Protein AF-A0A9W7YKA4-F1 (afdb_monomer)

Foldseek 3Di:
DDPVVVVCPDPVNVVVVPDPVSSVCVRPVVVVVVVVVCVVCVLVVLLVVLVVVPDPDPLVSLLVLLVVVLVVCCVPVPVCLLCVPPPVVCVVCCVPDVLVVLVVSLVSNLVSLVVLLVVLLCCLPVVLVCLQPVVVLVCQLPPVCVPPNPDPVSNVVSNDFDADSLSNVLSVLLVLLLSLLLCCVNPVVSVVSSVSSVVSVVVSVVVCVVPGHDNPPDDSPCPSVVSSVVSNLVSNLVSLVSQLSNLVVVCVPPPVSVVSNVVSVVVVVVSVVVVVVCCVPCVVVVPDPDVVVVVVCVVCVPCVVVCVPPPPPPDPPLVVDDPVCNVVCVVDVPPDDVVVVVVVCVVVVPDDDDDDDDDDDDDDDDDDDDDDDDDD

Mean predicted aligned error: 15.07 Å

Structure (mmCIF, N/CA/C/O backbone):
data_AF-A0A9W7YKA4-F1
#
_entry.id   AF-A0A9W7YKA4-F1
#
loop_
_atom_site.group_PDB
_atom_site.id
_atom_site.type_symbol
_atom_site.label_atom_id
_atom_site.label_alt_id
_atom_site.label_comp_id
_atom_site.label_asym_id
_atom_site.label_entity_id
_atom_site.label_seq_id
_atom_site.pdbx_PDB_ins_code
_atom_site.Cartn_x
_atom_site.Cartn_y
_atom_site.Cartn_z
_atom_site.occupancy
_atom_site.B_iso_or_equiv
_atom_site.auth_seq_id
_atom_site.auth_comp_id
_atom_site.auth_asym_id
_atom_site.auth_atom_id
_atom_site.pdbx_PDB_model_num
ATOM 1 N N . LEU A 1 1 ? -5.693 18.953 9.673 1.00 39.44 1 LEU A N 1
ATOM 2 C CA . LEU A 1 1 ? -4.682 19.547 8.766 1.00 39.44 1 LEU A CA 1
ATOM 3 C C . LEU A 1 1 ? -4.751 21.070 8.889 1.00 39.44 1 LEU A C 1
ATOM 5 O O . LEU A 1 1 ? -5.795 21.629 8.607 1.00 39.44 1 LEU A O 1
ATOM 9 N N . VAL A 1 2 ? -3.695 21.668 9.461 1.00 43.44 2 VAL A N 1
ATOM 10 C CA . VAL A 1 2 ? -3.394 23.101 9.712 1.00 43.44 2 VAL A CA 1
ATOM 11 C C . VAL A 1 2 ? -4.590 24.070 9.789 1.00 43.44 2 VAL A C 1
ATOM 13 O O . VAL A 1 2 ? -5.088 24.554 8.778 1.00 43.44 2 VAL A O 1
ATOM 16 N N . GLN A 1 3 ? -4.999 24.448 11.006 1.00 46.41 3 GLN A N 1
ATOM 17 C CA . GLN A 1 3 ? -5.892 25.593 11.213 1.00 46.41 3 GLN A CA 1
ATOM 18 C C . GLN A 1 3 ? -5.130 26.899 10.928 1.00 46.41 3 GLN A C 1
ATOM 20 O O . GLN A 1 3 ? -4.614 27.539 11.841 1.00 46.41 3 GLN A O 1
ATOM 25 N N . VAL A 1 4 ? -5.064 27.323 9.662 1.00 51.69 4 VAL A N 1
ATOM 26 C CA . VAL A 1 4 ? -4.436 28.601 9.255 1.00 51.69 4 VAL A CA 1
ATOM 27 C C . VAL A 1 4 ? -5.108 29.805 9.935 1.00 51.69 4 VAL A C 1
ATOM 29 O O . VAL A 1 4 ? -4.460 30.817 10.188 1.00 51.69 4 VAL A O 1
ATOM 32 N N . LYS A 1 5 ? -6.369 29.657 10.371 1.00 49.72 5 LYS A N 1
ATOM 33 C CA . LYS A 1 5 ? -7.049 30.618 11.257 1.00 49.72 5 LYS A CA 1
ATOM 34 C C . LYS A 1 5 ? -6.273 30.906 12.552 1.00 49.72 5 LYS A C 1
ATOM 36 O O . LYS A 1 5 ? -6.314 32.033 13.024 1.00 49.72 5 LYS A O 1
ATOM 41 N N . SER A 1 6 ? -5.533 29.932 13.088 1.00 53.22 6 SER A N 1
ATOM 42 C CA . SER A 1 6 ? -4.688 30.119 14.274 1.00 53.22 6 SER A CA 1
ATOM 43 C C . SER A 1 6 ? -3.374 30.848 13.961 1.00 53.22 6 SER A C 1
ATOM 45 O O . SER A 1 6 ? -2.819 31.496 14.843 1.00 53.22 6 SER A O 1
ATOM 47 N N . LEU A 1 7 ? -2.882 30.773 12.717 1.00 53.75 7 LEU A N 1
ATOM 48 C CA . LEU A 1 7 ? -1.665 31.464 12.265 1.00 53.75 7 LEU A CA 1
ATOM 49 C C . LEU A 1 7 ? -1.918 32.948 11.945 1.00 53.75 7 LEU A C 1
ATOM 51 O O . LEU A 1 7 ? -1.012 33.765 12.074 1.00 53.75 7 LEU A O 1
ATOM 55 N N . ALA A 1 8 ? -3.163 33.316 11.622 1.00 54.56 8 ALA A N 1
ATOM 56 C CA . ALA A 1 8 ? -3.595 34.702 11.403 1.00 54.56 8 ALA A CA 1
ATOM 57 C C . ALA A 1 8 ? -3.616 35.577 12.681 1.00 54.56 8 ALA A C 1
ATOM 59 O O . ALA A 1 8 ? -3.952 36.763 12.615 1.00 54.56 8 ALA A O 1
ATOM 60 N N . ASN A 1 9 ? -3.278 35.000 13.840 1.00 55.72 9 ASN A N 1
ATOM 61 C CA . ASN A 1 9 ? -3.130 35.713 15.111 1.00 55.72 9 ASN A CA 1
ATOM 62 C C . ASN A 1 9 ? -1.690 36.179 15.387 1.00 55.72 9 ASN A C 1
ATOM 64 O O . ASN A 1 9 ? -1.494 36.980 16.296 1.00 55.72 9 ASN A O 1
ATOM 68 N N . PHE A 1 10 ? -0.699 35.732 14.608 1.00 64.94 10 PHE A N 1
ATOM 69 C CA . PHE A 1 10 ? 0.678 36.219 14.716 1.00 64.94 10 PHE A CA 1
ATOM 70 C C . PHE A 1 10 ? 0.885 37.492 13.886 1.00 64.94 10 PHE A C 1
ATOM 72 O O . PHE A 1 10 ? 0.408 37.595 12.753 1.00 64.94 10 PHE A O 1
ATOM 79 N N . GLU A 1 11 ? 1.636 38.457 14.427 1.00 56.66 11 GLU A N 1
ATOM 80 C CA . GLU A 1 11 ? 1.838 39.775 13.802 1.00 56.66 11 GLU A CA 1
ATOM 81 C C . GLU A 1 11 ? 2.456 39.714 12.396 1.00 56.66 11 GLU A C 1
ATOM 83 O O . GLU A 1 11 ? 2.117 40.542 11.551 1.00 56.66 11 GLU A O 1
ATOM 88 N N . ALA A 1 12 ? 3.262 38.687 12.105 1.00 63.34 12 ALA A N 1
ATOM 89 C CA . ALA A 1 12 ? 3.876 38.457 10.794 1.00 63.34 12 ALA A CA 1
ATOM 90 C C . ALA A 1 12 ? 2.863 38.177 9.659 1.00 63.34 12 ALA A C 1
ATOM 92 O O . ALA A 1 12 ? 3.179 38.374 8.487 1.00 63.34 12 ALA A O 1
ATOM 93 N N . PHE A 1 13 ? 1.633 37.753 9.978 1.00 61.91 13 PHE A N 1
ATOM 94 C CA . PHE A 1 13 ? 0.602 37.394 8.993 1.00 61.91 13 PHE A CA 1
ATOM 95 C C . PHE A 1 13 ? -0.577 38.384 8.952 1.00 61.91 13 PHE A C 1
ATOM 97 O O . PHE A 1 13 ? -1.629 38.069 8.395 1.00 61.91 13 PHE A O 1
ATOM 104 N N . LYS A 1 14 ? -0.413 39.613 9.476 1.00 62.59 14 LYS A N 1
ATOM 105 C CA . LYS A 1 14 ? -1.436 40.684 9.409 1.00 62.59 14 LYS A CA 1
ATOM 106 C C . LYS A 1 14 ? -1.908 40.985 7.975 1.00 62.59 14 LYS A C 1
ATOM 108 O O . LYS A 1 14 ? -3.079 41.302 7.786 1.00 62.59 14 LYS A O 1
ATOM 113 N N . TRP A 1 15 ? -1.046 40.820 6.967 1.00 67.56 15 TRP A N 1
ATOM 114 C CA . TRP A 1 15 ? -1.384 41.022 5.549 1.00 67.56 15 TRP A CA 1
ATOM 115 C C . TRP A 1 15 ? -2.435 40.030 5.009 1.00 67.56 15 TRP A C 1
ATOM 117 O O . TRP A 1 15 ? -3.112 40.329 4.029 1.00 67.56 15 TRP A O 1
ATOM 127 N N . LEU A 1 16 ? -2.638 38.884 5.676 1.00 61.44 16 LEU A N 1
ATOM 128 C CA . LEU A 1 16 ? -3.658 37.895 5.307 1.00 61.44 16 LEU A CA 1
ATOM 129 C C . LEU A 1 16 ? -5.083 38.294 5.743 1.00 61.44 16 LEU A C 1
ATOM 131 O O . LEU A 1 16 ? -6.048 37.725 5.239 1.00 61.44 16 LEU A O 1
ATOM 135 N N . ARG A 1 17 ? -5.248 39.259 6.665 1.00 59.03 17 ARG A N 1
ATOM 136 C CA . ARG A 1 17 ? -6.560 39.631 7.246 1.00 59.03 17 ARG A CA 1
ATOM 137 C C . ARG A 1 17 ? -7.499 40.381 6.291 1.00 59.03 17 ARG A C 1
ATOM 139 O O . ARG A 1 17 ? -8.670 40.526 6.623 1.00 59.03 17 ARG A O 1
ATOM 146 N N . GLY A 1 18 ? -7.016 40.854 5.139 1.00 64.94 18 GLY A N 1
ATOM 147 C CA . GLY A 1 18 ? -7.775 41.751 4.256 1.00 64.94 18 GLY A CA 1
ATOM 148 C C . GLY A 1 18 ? -8.568 41.086 3.126 1.00 64.94 18 GLY A C 1
ATOM 149 O O . GLY A 1 18 ? -9.467 41.717 2.582 1.00 64.94 18 GLY A O 1
ATOM 150 N N . ASN A 1 19 ? -8.270 39.835 2.753 1.00 68.38 19 ASN A N 1
ATOM 151 C CA . ASN A 1 19 ? -8.914 39.192 1.603 1.00 68.38 19 ASN A CA 1
ATOM 152 C C . ASN A 1 19 ? -9.353 37.757 1.937 1.00 68.38 19 ASN A C 1
ATOM 154 O O . ASN A 1 19 ? -8.536 36.835 2.015 1.00 68.38 19 ASN A O 1
ATOM 158 N N . SER A 1 20 ? -10.664 37.576 2.131 1.00 68.25 20 SER A N 1
ATOM 159 C CA . SER A 1 20 ? -11.293 36.298 2.497 1.00 68.25 20 SER A CA 1
ATOM 160 C C . SER A 1 20 ? -11.043 35.193 1.466 1.00 68.25 20 SER A C 1
ATOM 162 O O . SER A 1 20 ? -10.939 34.023 1.839 1.00 68.25 20 SER A O 1
ATOM 164 N N . VAL A 1 21 ? -10.864 35.558 0.192 1.00 73.06 21 VAL A N 1
ATOM 165 C CA . VAL A 1 21 ? -10.562 34.622 -0.900 1.00 73.06 21 VAL A CA 1
ATOM 166 C C . VAL A 1 21 ? -9.127 34.103 -0.790 1.00 73.06 21 VAL A C 1
ATOM 168 O O . VAL A 1 21 ? -8.897 32.897 -0.867 1.00 73.06 21 VAL A O 1
ATOM 171 N N . VAL A 1 22 ? -8.159 34.986 -0.528 1.00 71.62 22 VAL A N 1
ATOM 172 C CA . VAL A 1 22 ? -6.742 34.608 -0.372 1.00 71.62 22 VAL A CA 1
ATOM 173 C C . VAL A 1 22 ? -6.559 33.722 0.861 1.00 71.62 22 VAL A C 1
ATOM 175 O O . VAL A 1 22 ? -5.909 32.682 0.783 1.00 71.62 22 VAL A O 1
ATOM 178 N N . LEU A 1 23 ? -7.202 34.060 1.980 1.00 70.69 23 LEU A N 1
ATOM 179 C CA . LEU A 1 23 ? -7.136 33.254 3.201 1.00 70.69 23 LEU A CA 1
ATOM 180 C C . LEU A 1 23 ? -7.773 31.863 3.005 1.00 70.69 23 LEU A C 1
ATOM 182 O O . LEU A 1 23 ? -7.241 30.872 3.506 1.00 70.69 23 LEU A O 1
ATOM 186 N N . GLY A 1 24 ? -8.851 31.762 2.216 1.00 69.00 24 GLY A N 1
ATOM 187 C CA . GLY A 1 24 ? -9.458 30.486 1.823 1.00 69.00 24 GLY A CA 1
ATOM 188 C C . GLY A 1 24 ? -8.535 29.611 0.966 1.00 69.00 24 GLY A C 1
ATOM 189 O O . GLY A 1 24 ? -8.365 28.425 1.256 1.00 69.00 24 GLY A O 1
ATOM 190 N N . ILE A 1 25 ? -7.869 30.199 -0.035 1.00 72.56 25 ILE A N 1
ATOM 191 C CA . ILE A 1 25 ? -6.917 29.488 -0.906 1.00 72.56 25 ILE A CA 1
ATOM 192 C C . ILE A 1 25 ? -5.712 28.985 -0.097 1.00 72.56 25 ILE A C 1
ATOM 194 O O . ILE A 1 25 ? -5.354 27.809 -0.185 1.00 72.56 25 ILE A O 1
ATOM 198 N N . PHE A 1 26 ? -5.121 29.830 0.751 1.00 71.88 26 PHE A N 1
ATOM 199 C CA . PHE A 1 26 ? -3.988 29.435 1.594 1.00 71.88 26 PHE A CA 1
ATOM 200 C C . PHE A 1 26 ? -4.369 28.429 2.688 1.00 71.88 26 PHE A C 1
ATOM 202 O O . PHE A 1 26 ? -3.553 27.581 3.042 1.00 71.88 26 PHE A O 1
ATOM 209 N N . SER A 1 27 ? -5.600 28.473 3.206 1.00 66.44 27 SER A N 1
ATOM 210 C CA . SER A 1 27 ? -6.055 27.541 4.242 1.00 66.44 27 SER A CA 1
ATOM 211 C C . SER A 1 27 ? -6.479 26.169 3.710 1.00 66.44 27 SER A C 1
ATOM 213 O O . SER A 1 27 ? -6.441 25.212 4.480 1.00 66.44 27 SER A O 1
ATOM 215 N N . GLY A 1 28 ? -6.907 26.057 2.449 1.00 66.12 28 GLY A N 1
ATOM 216 C CA . GLY A 1 28 ? -7.410 24.798 1.880 1.00 66.12 28 GLY A CA 1
ATOM 217 C C . GLY A 1 28 ? -6.525 24.196 0.789 1.00 66.12 28 GLY A C 1
ATOM 218 O O . GLY A 1 28 ? -6.224 23.000 0.808 1.00 66.12 28 GLY A O 1
ATOM 219 N N . VAL A 1 29 ? -6.080 25.021 -0.161 1.00 75.25 29 VAL A N 1
ATOM 220 C CA . VAL A 1 29 ? -5.402 24.552 -1.380 1.00 75.25 29 VAL A CA 1
ATOM 221 C C . VAL A 1 29 ? -3.921 24.305 -1.123 1.00 75.25 29 VAL A C 1
ATOM 223 O O . VAL A 1 29 ? -3.405 23.251 -1.485 1.00 75.25 29 VAL A O 1
ATOM 226 N N . VAL A 1 30 ? -3.240 25.239 -0.454 1.00 75.81 30 VAL A N 1
ATOM 227 C CA . VAL A 1 30 ? -1.784 25.158 -0.242 1.00 75.81 30 VAL A CA 1
ATOM 228 C C . VAL A 1 30 ? -1.366 23.908 0.547 1.00 75.81 30 VAL A C 1
ATOM 230 O O . VAL A 1 30 ? -0.477 23.204 0.069 1.00 75.81 30 VAL A O 1
ATOM 233 N N . PRO A 1 31 ? -1.997 23.538 1.682 1.00 74.75 31 PRO A N 1
ATOM 234 C CA . PRO A 1 31 ? -1.611 22.330 2.415 1.00 74.75 31 PRO A CA 1
ATOM 235 C C . PRO A 1 31 ? -1.816 21.057 1.590 1.00 74.75 31 PRO A C 1
ATOM 237 O O . PRO A 1 31 ? -0.987 20.150 1.630 1.00 74.75 31 PRO A O 1
ATOM 240 N N . SER A 1 32 ? -2.897 21.013 0.808 1.00 73.19 32 SER A N 1
ATOM 241 C CA . SER A 1 32 ? -3.226 19.884 -0.063 1.00 73.19 32 SER A CA 1
ATOM 242 C C . SER A 1 32 ? -2.220 19.750 -1.210 1.00 73.19 32 SER A C 1
ATOM 244 O O . SER A 1 32 ? -1.761 18.647 -1.501 1.00 73.19 32 SER A O 1
ATOM 246 N N . LEU A 1 33 ? -1.816 20.871 -1.817 1.00 77.62 33 LEU A N 1
ATOM 247 C CA . LEU A 1 33 ? -0.809 20.909 -2.878 1.00 77.62 33 LEU A CA 1
ATOM 248 C C . LEU A 1 33 ? 0.574 20.501 -2.357 1.00 77.62 33 LEU A C 1
ATOM 250 O O . LEU A 1 33 ? 1.250 19.686 -2.981 1.00 77.62 33 LEU A O 1
ATOM 254 N N . VAL A 1 34 ? 0.983 21.031 -1.200 1.00 79.25 34 VAL A N 1
ATOM 255 C CA . VAL A 1 34 ? 2.262 20.686 -0.562 1.00 79.25 34 VAL A CA 1
ATOM 256 C C . VAL A 1 34 ? 2.295 19.204 -0.205 1.00 79.25 34 VAL A C 1
ATOM 258 O O . VAL A 1 34 ? 3.291 18.537 -0.477 1.00 79.25 34 VAL A O 1
ATOM 261 N N . LEU A 1 35 ? 1.202 18.662 0.340 1.00 77.38 35 LEU A N 1
ATOM 262 C CA . LEU A 1 35 ? 1.104 17.238 0.646 1.00 77.38 35 LEU A CA 1
ATOM 263 C C . LEU A 1 35 ? 1.174 16.382 -0.625 1.00 77.38 35 LEU A C 1
A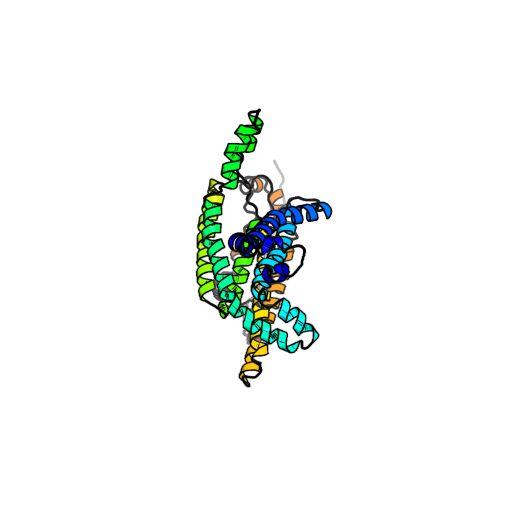TOM 265 O O . LEU A 1 35 ? 1.918 15.405 -0.658 1.00 77.38 35 LEU A O 1
ATOM 269 N N . ALA A 1 36 ? 0.454 16.757 -1.685 1.00 75.31 36 ALA A N 1
ATOM 270 C CA . ALA A 1 36 ? 0.497 16.045 -2.961 1.00 75.31 36 ALA A CA 1
ATOM 271 C C . ALA A 1 36 ? 1.906 16.063 -3.580 1.00 75.31 36 ALA A C 1
ATOM 273 O O . ALA A 1 36 ? 2.396 15.030 -4.042 1.00 75.31 36 ALA A O 1
ATOM 274 N N . LEU A 1 37 ? 2.587 17.211 -3.534 1.00 84.06 37 LEU A N 1
ATOM 275 C CA . LEU A 1 37 ? 3.955 17.356 -4.024 1.00 84.06 37 LEU A CA 1
ATOM 276 C C . LEU A 1 37 ? 4.934 16.517 -3.195 1.00 84.06 37 LEU A C 1
ATOM 278 O O . LEU A 1 37 ? 5.745 15.785 -3.762 1.00 84.06 37 LEU A O 1
ATOM 282 N N . LEU A 1 38 ? 4.805 16.536 -1.867 1.00 83.31 38 LEU A N 1
ATOM 283 C CA . LEU A 1 38 ? 5.613 15.710 -0.972 1.00 83.31 38 LEU A CA 1
ATOM 284 C C . LEU A 1 38 ? 5.429 14.213 -1.266 1.00 83.31 38 LEU A C 1
ATOM 286 O O . LEU A 1 38 ? 6.413 13.481 -1.373 1.00 83.31 38 LEU A O 1
ATOM 290 N N . MET A 1 39 ? 4.187 13.764 -1.474 1.00 80.62 39 MET A N 1
ATOM 291 C CA . MET A 1 39 ? 3.883 12.372 -1.829 1.00 80.62 39 MET A CA 1
ATOM 292 C C . MET A 1 39 ? 4.423 11.986 -3.211 1.00 80.62 39 MET A C 1
ATOM 294 O O . MET A 1 39 ? 4.850 10.848 -3.402 1.00 80.62 39 MET A O 1
ATOM 298 N N . SER A 1 40 ? 4.463 12.919 -4.168 1.00 82.25 40 SER A N 1
ATOM 299 C CA . SER A 1 40 ? 5.064 12.680 -5.486 1.00 82.25 40 SER A CA 1
ATOM 300 C C . SER A 1 40 ? 6.588 12.555 -5.425 1.00 82.25 40 SER A C 1
ATOM 302 O O . SER A 1 40 ? 7.172 11.805 -6.207 1.00 82.25 40 SER A O 1
ATOM 304 N N . VAL A 1 41 ? 7.244 13.294 -4.528 1.00 86.25 41 VAL A N 1
ATOM 305 C CA . VAL A 1 41 ? 8.710 13.296 -4.383 1.00 86.25 41 VAL A CA 1
ATOM 306 C C . VAL A 1 41 ? 9.194 12.127 -3.516 1.00 86.25 41 VAL A C 1
ATOM 308 O O . VAL A 1 41 ? 10.314 11.641 -3.687 1.00 86.25 41 VAL A O 1
ATOM 311 N N . LEU A 1 42 ? 8.341 11.609 -2.633 1.00 86.00 42 LEU A N 1
ATOM 312 C CA . LEU A 1 42 ? 8.672 10.543 -1.691 1.00 86.00 42 LEU A CA 1
ATOM 313 C C . LEU A 1 42 ? 9.359 9.312 -2.322 1.00 86.00 42 LEU A C 1
ATOM 315 O O . LEU A 1 42 ? 10.393 8.897 -1.788 1.00 86.00 42 LEU A O 1
ATOM 319 N N . PRO A 1 43 ? 8.879 8.714 -3.436 1.00 84.31 43 PRO A N 1
ATOM 320 C CA . PRO A 1 43 ? 9.547 7.548 -4.008 1.00 84.31 43 PRO A CA 1
ATOM 321 C C . PRO A 1 43 ? 10.979 7.853 -4.479 1.00 84.31 43 PRO A C 1
ATOM 323 O O . PRO A 1 43 ? 11.844 6.980 -4.475 1.00 84.31 43 PRO A O 1
ATOM 326 N N . TYR A 1 44 ? 11.263 9.098 -4.856 1.00 87.69 44 TYR A N 1
ATOM 327 C CA . TYR A 1 44 ? 12.606 9.516 -5.253 1.00 87.69 44 TYR A CA 1
ATOM 328 C C . TYR A 1 44 ? 13.531 9.637 -4.038 1.00 87.69 44 TYR A C 1
ATOM 330 O O . TYR A 1 44 ? 14.662 9.154 -4.092 1.00 87.69 44 TYR A O 1
ATOM 338 N N . ILE A 1 45 ? 13.035 10.183 -2.921 1.00 89.25 45 ILE A N 1
ATOM 339 C CA . ILE A 1 45 ? 13.789 10.285 -1.660 1.00 89.25 45 ILE A CA 1
ATOM 340 C C . ILE A 1 45 ? 14.118 8.893 -1.111 1.00 89.25 45 ILE A C 1
ATOM 342 O O . ILE A 1 45 ? 15.267 8.610 -0.777 1.00 89.25 45 ILE A O 1
ATOM 346 N N . LEU A 1 46 ? 13.133 7.993 -1.051 1.00 87.69 46 LEU A N 1
ATOM 347 C CA . LEU A 1 46 ? 13.350 6.634 -0.545 1.00 87.69 46 LEU A CA 1
ATOM 348 C C . LEU A 1 46 ? 14.326 5.843 -1.425 1.00 87.69 46 LEU A C 1
ATOM 350 O O . LEU A 1 46 ? 15.138 5.073 -0.909 1.00 87.69 46 LEU A O 1
ATOM 354 N N . ARG A 1 47 ? 14.294 6.061 -2.746 1.00 87.19 47 ARG A N 1
ATOM 355 C CA . ARG A 1 47 ? 15.264 5.460 -3.665 1.00 87.19 47 ARG A CA 1
ATOM 356 C C . ARG A 1 47 ? 16.670 6.035 -3.459 1.00 87.19 47 ARG A C 1
ATOM 358 O O . ARG A 1 47 ? 17.623 5.266 -3.472 1.00 87.19 47 ARG A O 1
ATOM 365 N N . LEU A 1 48 ? 16.806 7.343 -3.224 1.00 89.25 48 LEU A N 1
ATOM 366 C CA . LEU A 1 48 ? 18.091 7.963 -2.880 1.00 89.25 48 LEU A CA 1
ATOM 367 C C . LEU A 1 48 ? 18.671 7.364 -1.591 1.00 89.25 48 LEU A C 1
ATOM 369 O O . LEU A 1 48 ? 19.842 6.998 -1.561 1.00 89.25 48 LEU A O 1
ATOM 373 N N . LEU A 1 49 ? 17.842 7.181 -0.562 1.00 89.81 49 LEU A N 1
ATOM 374 C CA . LEU A 1 49 ? 18.268 6.572 0.698 1.00 89.81 49 LEU A CA 1
ATOM 375 C C . LEU A 1 49 ? 18.762 5.127 0.509 1.00 89.81 49 LEU A C 1
ATOM 377 O O . LEU A 1 49 ? 19.757 4.733 1.108 1.00 89.81 49 LEU A O 1
ATOM 381 N N . LEU A 1 50 ? 18.111 4.349 -0.363 1.00 88.88 50 LEU A N 1
ATOM 382 C CA . LEU A 1 50 ? 18.547 2.988 -0.714 1.00 88.88 50 LEU A CA 1
ATOM 383 C C . LEU A 1 50 ? 19.874 2.949 -1.486 1.00 88.88 50 LEU A C 1
ATOM 385 O O . LEU A 1 50 ? 20.601 1.957 -1.396 1.00 88.88 50 LEU A O 1
ATOM 389 N N . TYR A 1 51 ? 20.191 4.003 -2.245 1.00 88.12 51 TYR A N 1
ATOM 390 C CA . TYR A 1 51 ? 21.508 4.145 -2.866 1.00 88.12 51 TYR A CA 1
ATOM 391 C C . TYR A 1 51 ? 22.587 4.461 -1.828 1.00 88.12 51 TYR A C 1
ATOM 393 O O . TYR A 1 51 ? 23.660 3.870 -1.888 1.00 88.12 51 TYR A O 1
ATOM 401 N N . ILE A 1 52 ? 22.289 5.324 -0.851 1.00 90.94 52 ILE A N 1
ATOM 402 C CA . ILE A 1 52 ? 23.217 5.658 0.244 1.00 90.94 52 ILE A CA 1
ATOM 403 C C . ILE A 1 52 ? 23.503 4.433 1.126 1.00 90.94 52 ILE A C 1
ATOM 405 O O . ILE A 1 52 ? 24.627 4.241 1.571 1.00 90.94 52 ILE A O 1
ATOM 409 N N . GLU A 1 53 ? 22.513 3.564 1.331 1.00 90.94 53 GLU A N 1
ATOM 410 C CA . GLU A 1 53 ? 22.661 2.304 2.077 1.00 90.94 53 GLU A CA 1
ATOM 411 C C . GLU A 1 53 ? 23.592 1.280 1.400 1.00 90.94 53 GLU A C 1
ATOM 413 O O . GLU A 1 53 ? 23.961 0.285 2.019 1.00 90.94 53 GLU A O 1
ATOM 418 N N . GLY A 1 54 ? 23.986 1.499 0.141 1.00 87.81 54 GLY A N 1
ATOM 419 C CA . GLY A 1 54 ? 24.978 0.658 -0.533 1.00 87.81 54 GLY A CA 1
ATOM 420 C C . GLY A 1 54 ? 24.438 -0.684 -1.031 1.00 87.81 54 GLY A C 1
ATOM 421 O O . GLY A 1 54 ? 25.172 -1.667 -1.109 1.00 87.81 54 GLY A O 1
ATOM 422 N N . THR A 1 55 ? 23.150 -0.762 -1.380 1.00 86.25 55 THR A N 1
ATOM 423 C CA . THR A 1 55 ? 22.577 -1.990 -1.957 1.00 86.25 55 THR A CA 1
ATOM 424 C C . THR A 1 55 ? 23.206 -2.295 -3.327 1.00 86.25 55 THR A C 1
ATOM 426 O O . THR A 1 55 ? 23.135 -1.474 -4.239 1.00 86.25 55 THR A O 1
ATOM 429 N N . THR A 1 56 ? 23.788 -3.485 -3.501 1.00 82.06 56 THR A N 1
ATOM 430 C CA . THR A 1 56 ? 24.638 -3.811 -4.666 1.00 82.06 56 THR A CA 1
ATOM 431 C C . THR A 1 56 ? 23.864 -4.072 -5.960 1.00 82.06 56 THR A C 1
ATOM 433 O O . THR A 1 56 ? 24.361 -3.784 -7.047 1.00 82.06 56 THR A O 1
ATOM 436 N N . THR A 1 57 ? 22.638 -4.601 -5.873 1.00 86.12 57 THR A N 1
ATOM 437 C CA . THR A 1 57 ? 21.843 -4.997 -7.049 1.00 86.12 57 THR A CA 1
ATOM 438 C C . THR A 1 57 ? 20.568 -4.171 -7.200 1.00 86.12 57 THR A C 1
ATOM 440 O O . THR A 1 57 ? 19.851 -3.891 -6.235 1.00 86.12 57 THR A O 1
ATOM 443 N N . ARG A 1 58 ? 20.219 -3.824 -8.447 1.00 84.06 58 ARG A N 1
ATOM 444 C CA . ARG A 1 58 ? 19.000 -3.053 -8.758 1.00 84.06 58 ARG A CA 1
ATOM 445 C C . ARG A 1 58 ? 17.715 -3.784 -8.357 1.00 84.06 58 ARG A C 1
ATOM 447 O O . ARG A 1 58 ? 16.780 -3.140 -7.885 1.00 84.06 58 ARG A O 1
ATOM 454 N N . SER A 1 59 ? 17.676 -5.109 -8.496 1.00 86.00 59 SER A N 1
ATOM 455 C CA . SER A 1 59 ? 16.522 -5.926 -8.095 1.00 86.00 59 SER A CA 1
ATOM 456 C C . SER A 1 59 ? 16.298 -5.876 -6.581 1.00 86.00 59 SER A C 1
ATOM 458 O O . SER A 1 59 ? 15.168 -5.692 -6.129 1.00 86.00 59 SER A O 1
ATOM 460 N N . GLN A 1 60 ? 17.367 -5.927 -5.775 1.00 86.81 60 GLN A N 1
ATOM 461 C CA . GLN A 1 60 ? 17.250 -5.765 -4.323 1.00 86.81 60 GLN A CA 1
ATOM 462 C C . GLN A 1 60 ? 16.805 -4.355 -3.931 1.00 86.81 60 GLN A C 1
ATOM 464 O O . GLN A 1 60 ? 15.986 -4.228 -3.022 1.00 86.81 60 GLN A O 1
ATOM 469 N N . ILE A 1 61 ? 17.274 -3.309 -4.626 1.00 88.88 61 ILE A N 1
ATOM 470 C CA . ILE A 1 61 ? 16.798 -1.934 -4.399 1.00 88.88 61 ILE A CA 1
ATOM 471 C C . ILE A 1 61 ? 15.276 -1.876 -4.571 1.00 88.88 61 ILE A C 1
ATOM 473 O O . ILE A 1 61 ? 14.588 -1.359 -3.696 1.00 88.88 61 ILE A O 1
ATOM 477 N N . LYS A 1 62 ? 14.725 -2.465 -5.639 1.00 87.25 62 LYS A N 1
ATOM 478 C CA . LYS A 1 62 ? 13.270 -2.482 -5.885 1.00 87.25 62 LYS A CA 1
ATOM 479 C C . LYS A 1 62 ? 12.496 -3.273 -4.835 1.00 87.25 62 LYS A C 1
ATOM 481 O O . LYS A 1 62 ? 11.484 -2.791 -4.332 1.00 87.25 62 LYS A O 1
ATOM 486 N N . LEU A 1 63 ? 12.998 -4.440 -4.433 1.00 89.44 63 LEU A N 1
ATOM 487 C CA . LEU A 1 63 ? 12.374 -5.250 -3.381 1.00 89.44 63 LEU A CA 1
ATOM 488 C C . LEU A 1 63 ? 12.403 -4.565 -2.004 1.00 89.44 63 LEU A C 1
ATOM 490 O O . LEU A 1 63 ? 11.446 -4.675 -1.239 1.00 89.44 63 LEU A O 1
ATOM 494 N N . ARG A 1 64 ? 13.480 -3.846 -1.666 1.00 90.50 64 ARG A N 1
ATOM 495 C CA . ARG A 1 64 ? 13.554 -3.062 -0.420 1.00 90.50 64 ARG A CA 1
ATOM 496 C C . ARG A 1 64 ? 12.662 -1.824 -0.484 1.00 90.50 64 ARG A C 1
ATOM 498 O O . ARG A 1 64 ? 11.990 -1.504 0.497 1.00 90.50 64 ARG A O 1
ATOM 505 N N . MET A 1 65 ? 12.617 -1.168 -1.642 1.00 90.75 65 MET A N 1
ATOM 506 C CA . MET A 1 65 ? 11.753 -0.020 -1.912 1.00 90.75 65 MET A CA 1
ATOM 507 C C . MET A 1 65 ? 10.279 -0.361 -1.698 1.00 90.75 65 MET A C 1
ATOM 509 O O . MET A 1 65 ? 9.581 0.367 -1.000 1.00 90.75 65 MET A O 1
ATOM 513 N N . LEU A 1 66 ? 9.845 -1.512 -2.211 1.00 91.38 66 LEU A N 1
ATOM 514 C CA . LEU A 1 66 ? 8.506 -2.065 -2.026 1.00 91.38 66 LEU A CA 1
ATOM 515 C C . LEU A 1 66 ? 8.090 -2.109 -0.544 1.00 91.38 66 LEU A C 1
ATOM 517 O O . LEU A 1 66 ? 7.011 -1.651 -0.177 1.00 91.38 66 LEU A O 1
ATOM 521 N N . HIS A 1 67 ? 8.959 -2.631 0.326 1.00 90.50 67 HIS A N 1
ATOM 522 C CA . HIS A 1 67 ? 8.678 -2.743 1.759 1.00 90.50 67 HIS A CA 1
ATOM 523 C C . HIS A 1 67 ? 8.620 -1.376 2.455 1.00 90.50 67 HIS A C 1
ATOM 525 O O . HIS A 1 67 ? 7.721 -1.119 3.254 1.00 90.50 67 HIS A O 1
ATOM 531 N N . ARG A 1 68 ? 9.564 -0.480 2.140 1.00 91.12 68 ARG A N 1
ATOM 532 C CA . ARG A 1 68 ? 9.624 0.867 2.732 1.00 91.12 68 ARG A CA 1
ATOM 533 C C . ARG A 1 68 ? 8.441 1.726 2.322 1.00 91.12 68 ARG A C 1
ATOM 535 O O . ARG A 1 68 ? 7.864 2.405 3.166 1.00 91.12 68 ARG A O 1
ATOM 542 N N . LEU A 1 69 ? 8.073 1.673 1.044 1.00 91.06 69 LEU A N 1
ATOM 543 C CA . LEU A 1 69 ? 6.943 2.427 0.528 1.00 91.06 69 LEU A CA 1
ATOM 544 C C . LEU A 1 69 ? 5.631 1.931 1.141 1.00 91.06 69 LEU A C 1
ATOM 546 O O . LEU A 1 69 ? 4.818 2.757 1.538 1.00 91.06 69 LEU A O 1
ATOM 550 N N . PHE A 1 70 ? 5.461 0.614 1.302 1.00 92.31 70 PHE A N 1
ATOM 551 C CA . PHE A 1 70 ? 4.300 0.051 1.995 1.00 92.31 70 PHE A CA 1
ATOM 552 C C . PHE A 1 70 ? 4.206 0.537 3.442 1.00 92.31 70 PHE A C 1
ATOM 554 O O . PHE A 1 70 ? 3.172 1.062 3.841 1.00 92.31 70 PHE A O 1
ATOM 561 N N . PHE A 1 71 ? 5.292 0.443 4.218 1.00 91.69 71 PHE A N 1
ATOM 562 C CA . PHE A 1 71 ? 5.299 0.928 5.601 1.00 91.69 71 PHE A CA 1
ATOM 563 C C . PHE A 1 71 ? 4.964 2.424 5.685 1.00 91.69 71 PHE A C 1
ATOM 565 O O . PHE A 1 71 ? 4.135 2.841 6.495 1.00 91.69 71 PHE A O 1
ATOM 572 N N . PHE A 1 72 ? 5.557 3.231 4.801 1.00 90.50 72 PHE A N 1
ATOM 573 C CA . PHE A 1 72 ? 5.290 4.662 4.755 1.00 90.50 72 PHE A CA 1
ATOM 574 C C . PHE A 1 72 ? 3.832 4.973 4.400 1.00 90.50 72 PHE A C 1
ATOM 576 O O . PHE A 1 72 ? 3.233 5.844 5.030 1.00 90.50 72 PHE A O 1
ATOM 583 N N . GLN A 1 73 ? 3.264 4.289 3.402 1.00 90.81 73 GLN A N 1
ATOM 584 C CA . GLN A 1 73 ? 1.873 4.472 2.983 1.00 90.81 73 GLN A CA 1
ATOM 585 C C . GLN A 1 73 ? 0.901 4.045 4.087 1.00 90.81 73 GLN A C 1
ATOM 587 O O . GLN A 1 73 ? -0.034 4.782 4.395 1.00 90.81 73 GLN A O 1
ATOM 592 N N . THR A 1 74 ? 1.160 2.921 4.752 1.00 92.00 74 THR A N 1
ATOM 593 C CA . THR A 1 74 ? 0.366 2.465 5.898 1.00 92.00 74 THR A CA 1
ATOM 594 C C . THR A 1 74 ? 0.374 3.494 7.027 1.00 92.00 74 THR A C 1
ATOM 596 O O . THR A 1 74 ? -0.677 3.833 7.563 1.00 92.00 74 THR A O 1
ATOM 599 N N . TRP A 1 75 ? 1.529 4.071 7.356 1.00 88.75 75 TRP A N 1
ATOM 600 C CA . TRP A 1 75 ? 1.590 5.106 8.386 1.00 88.75 75 TRP A CA 1
ATOM 601 C C . TRP A 1 75 ? 0.901 6.411 7.953 1.00 88.75 75 TRP A C 1
ATOM 603 O O . TRP A 1 75 ? 0.002 6.904 8.631 1.00 88.75 75 TRP A O 1
ATOM 613 N N . ASN A 1 76 ? 1.288 6.972 6.807 1.00 86.19 76 ASN A N 1
ATOM 614 C CA . ASN A 1 76 ? 0.896 8.332 6.425 1.00 86.19 76 ASN A CA 1
ATOM 615 C C . ASN A 1 76 ? -0.459 8.439 5.732 1.00 86.19 76 ASN A C 1
ATOM 617 O O . ASN A 1 76 ? -1.112 9.469 5.846 1.00 86.19 76 ASN A O 1
ATOM 621 N N . VAL A 1 77 ? -0.866 7.431 4.966 1.00 87.00 77 VAL A N 1
ATOM 622 C CA . VAL A 1 77 ? -2.146 7.466 4.250 1.00 87.00 77 VAL A CA 1
ATOM 623 C C . VAL A 1 77 ? -3.216 6.785 5.082 1.00 87.00 77 VAL A C 1
ATOM 625 O O . VAL A 1 77 ? -4.310 7.318 5.204 1.00 87.00 77 VAL A O 1
ATOM 628 N N . TYR A 1 78 ? -2.917 5.638 5.688 1.00 88.94 78 TYR A N 1
ATOM 629 C CA . TYR A 1 78 ? -3.925 4.886 6.426 1.00 88.94 78 TYR A CA 1
ATOM 630 C C . TYR A 1 78 ? -4.062 5.352 7.885 1.00 88.94 78 TYR A C 1
ATOM 632 O O . TYR A 1 78 ? -5.093 5.928 8.239 1.00 88.94 78 TYR A O 1
ATOM 640 N N . LEU A 1 79 ? -3.025 5.205 8.721 1.00 87.69 79 LEU A N 1
ATOM 641 C CA . LEU A 1 79 ? -3.119 5.539 10.152 1.00 87.69 79 LEU A CA 1
ATOM 642 C C . LEU A 1 79 ? -3.395 7.029 10.397 1.00 87.69 79 LEU A C 1
ATOM 644 O O . LEU A 1 79 ? -4.263 7.377 11.195 1.00 87.69 79 LEU A O 1
ATOM 648 N N . VAL A 1 80 ? -2.705 7.927 9.690 1.00 84.75 80 VAL A N 1
ATOM 649 C CA . VAL A 1 80 ? -2.950 9.372 9.829 1.00 84.75 80 VAL A CA 1
ATOM 650 C C . VAL A 1 80 ? -4.365 9.755 9.392 1.00 84.75 80 VAL A C 1
ATOM 652 O O . VAL A 1 80 ? -4.943 10.639 10.014 1.00 84.75 80 VAL A O 1
ATOM 655 N N . THR A 1 81 ? -4.964 9.101 8.391 1.00 84.12 81 THR A N 1
ATOM 656 C CA . THR A 1 81 ? -6.358 9.389 8.000 1.00 84.12 81 THR A CA 1
ATOM 657 C C . THR A 1 81 ? -7.328 9.035 9.124 1.00 84.12 81 THR A C 1
ATOM 659 O O . THR A 1 81 ? -8.206 9.843 9.437 1.00 84.12 81 THR A O 1
ATOM 662 N N . ILE A 1 82 ? -7.115 7.891 9.783 1.00 85.50 82 ILE A N 1
ATOM 663 C CA . ILE A 1 82 ? -7.905 7.454 10.942 1.00 85.50 82 ILE A CA 1
ATOM 664 C C . ILE A 1 82 ? -7.764 8.438 12.107 1.00 85.50 82 ILE A C 1
ATOM 666 O O . ILE A 1 82 ? -8.754 8.815 12.726 1.00 85.50 82 ILE A O 1
ATOM 670 N N . PHE A 1 83 ? -6.541 8.890 12.393 1.00 80.75 83 PHE A N 1
ATOM 671 C CA . PHE A 1 83 ? -6.259 9.738 13.553 1.00 80.75 83 PHE A CA 1
ATOM 672 C C . PHE A 1 83 ? -6.270 11.243 13.261 1.00 80.75 83 PHE A C 1
ATOM 674 O O . PHE A 1 83 ? -6.028 12.038 14.168 1.00 80.75 83 PHE A O 1
ATOM 681 N N . SER A 1 84 ? -6.564 11.666 12.032 1.00 75.38 84 SER A N 1
ATOM 682 C CA . SER A 1 84 ? -6.399 13.055 11.569 1.00 75.38 84 SER A CA 1
ATOM 683 C C . SER A 1 84 ? -7.095 14.103 12.451 1.00 75.38 84 SER A C 1
ATOM 685 O O . SER A 1 84 ? -6.548 15.189 12.665 1.00 75.38 84 SER A O 1
ATOM 687 N N . SER A 1 85 ? -8.266 13.773 12.995 1.00 67.06 85 SER A N 1
ATOM 688 C CA . SER A 1 85 ? -9.081 14.579 13.916 1.00 67.06 85 SER A CA 1
ATOM 689 C C . SER A 1 85 ? -8.624 14.508 15.376 1.00 67.06 85 SER A C 1
ATOM 691 O O . SER A 1 85 ? -8.913 15.418 16.154 1.00 67.06 85 SER A O 1
ATOM 693 N N . SER A 1 86 ? -7.885 13.467 15.756 1.00 66.62 86 SER A N 1
ATOM 694 C CA . SER A 1 86 ? -7.593 13.144 17.155 1.00 66.62 86 SER A CA 1
ATOM 695 C C . SER A 1 86 ? -6.123 13.151 17.532 1.00 66.62 86 SER A C 1
ATOM 697 O O . SER A 1 86 ? -5.856 13.080 18.720 1.00 66.62 86 SER A O 1
ATOM 699 N N . ILE A 1 87 ? -5.168 13.316 16.611 1.00 66.19 87 ILE A N 1
ATOM 700 C CA . ILE A 1 87 ? -3.725 13.359 16.941 1.00 66.19 87 ILE A CA 1
ATOM 701 C C . ILE A 1 87 ? -3.421 14.362 18.065 1.00 66.19 87 ILE A C 1
ATOM 703 O O . ILE A 1 87 ? -2.729 14.018 19.018 1.00 66.19 87 ILE A O 1
ATOM 707 N N . PHE A 1 88 ? -3.988 15.572 18.011 1.00 63.94 88 PHE A N 1
ATOM 708 C CA . PHE A 1 88 ? -3.795 16.580 19.062 1.00 63.94 88 PHE A CA 1
ATOM 709 C C . PHE A 1 88 ? -4.468 16.194 20.384 1.00 63.94 88 PHE A C 1
ATOM 711 O O . PHE A 1 88 ? -3.910 16.421 21.453 1.00 63.94 88 PHE A O 1
ATOM 718 N N . GLN A 1 89 ? -5.651 15.578 20.325 1.00 63.34 89 GLN A N 1
ATOM 719 C CA . GLN A 1 89 ? -6.354 15.125 21.524 1.00 63.34 89 GLN A CA 1
ATOM 720 C C . GLN A 1 89 ? -5.672 13.908 22.157 1.00 63.34 89 GLN A C 1
ATOM 722 O O . GLN A 1 89 ? -5.614 13.834 23.377 1.00 63.34 89 GLN A O 1
ATOM 727 N N . ILE A 1 90 ? -5.116 12.998 21.352 1.00 64.56 90 ILE A N 1
ATOM 728 C CA . ILE A 1 90 ? -4.297 11.867 21.793 1.00 64.56 90 ILE A CA 1
ATOM 729 C C . ILE A 1 90 ? -3.016 12.405 22.424 1.00 64.56 90 ILE A C 1
ATOM 731 O O . ILE A 1 90 ? -2.721 12.039 23.548 1.00 64.56 90 ILE A O 1
ATOM 735 N N . ALA A 1 91 ? -2.295 13.324 21.777 1.00 63.81 91 ALA A N 1
ATOM 736 C CA . ALA A 1 91 ? -1.050 13.872 22.319 1.00 63.81 91 ALA A CA 1
ATOM 737 C C . ALA A 1 91 ? -1.243 14.554 23.687 1.00 63.81 91 ALA A C 1
ATOM 739 O O . ALA A 1 91 ? -0.436 14.355 24.589 1.00 63.81 91 ALA A O 1
ATOM 740 N N . VAL A 1 92 ? -2.335 15.307 23.865 1.00 66.88 92 VAL A N 1
ATOM 741 C CA . VAL A 1 92 ? -2.638 15.994 25.134 1.00 66.88 92 VAL A CA 1
ATOM 742 C C . VAL A 1 92 ? -3.211 15.039 26.191 1.00 66.88 92 VAL A C 1
ATOM 744 O O . VAL A 1 92 ? -2.858 15.147 27.362 1.00 66.88 92 VAL A O 1
ATOM 747 N N . LYS A 1 93 ? -4.080 14.092 25.809 1.00 61.81 93 LYS A N 1
ATOM 748 C CA . LYS A 1 93 ? -4.742 13.169 26.754 1.00 61.81 93 LYS A CA 1
ATOM 749 C C . LYS A 1 93 ? -3.928 11.910 27.071 1.00 61.81 93 LYS A C 1
ATOM 751 O O . LYS A 1 93 ? -4.187 11.266 28.081 1.00 61.81 93 LYS A O 1
ATOM 756 N N . SER A 1 94 ? -2.935 11.564 26.251 1.00 59.78 94 SER A N 1
ATOM 757 C CA . SER A 1 94 ? -2.081 10.387 26.459 1.00 59.78 94 SER A CA 1
ATOM 758 C C . SER A 1 94 ? -1.126 10.552 27.639 1.00 59.78 94 SER A C 1
ATOM 760 O O . SER A 1 94 ? -0.672 9.548 28.176 1.00 59.78 94 SER A O 1
ATOM 762 N N . VAL A 1 95 ? -0.821 11.792 28.040 1.00 62.34 95 VAL A N 1
ATOM 763 C CA . VAL A 1 95 ? 0.014 12.083 29.218 1.00 62.34 95 VAL A CA 1
ATOM 764 C C . VAL A 1 95 ? -0.800 12.000 30.512 1.00 62.34 95 VAL A C 1
ATOM 766 O O . VAL A 1 95 ? -0.251 11.668 31.557 1.00 62.34 95 VAL A O 1
ATOM 769 N N . SER A 1 96 ? -2.104 12.280 30.455 1.00 66.94 96 SER A N 1
ATOM 770 C CA . SER A 1 96 ? -2.962 12.349 31.639 1.00 66.94 96 SER A CA 1
ATOM 771 C C . SER A 1 96 ? -3.677 11.036 31.955 1.00 66.94 96 SER A C 1
ATOM 773 O O . SER A 1 96 ? -3.722 10.664 33.122 1.00 66.94 96 SER A O 1
ATOM 775 N N . GLU A 1 97 ? -4.205 10.305 30.964 1.00 67.38 97 GLU A N 1
ATOM 776 C CA . GLU A 1 97 ? -4.941 9.053 31.209 1.00 67.38 97 GLU A CA 1
ATOM 777 C C . GLU A 1 97 ? -4.853 8.068 30.017 1.00 67.38 97 GLU A C 1
ATOM 779 O O . GLU A 1 97 ? -5.575 8.227 29.024 1.00 67.38 97 GLU A O 1
ATOM 784 N N . PRO A 1 98 ? -4.044 6.991 30.098 1.00 65.00 98 PRO A N 1
ATOM 785 C CA . PRO A 1 98 ? -3.864 6.050 28.986 1.00 65.00 98 PRO A CA 1
ATOM 786 C C . PRO A 1 98 ? -5.131 5.245 28.641 1.00 65.00 98 PRO A C 1
ATOM 788 O O . PRO A 1 98 ? -5.302 4.827 27.496 1.00 65.00 98 PRO A O 1
ATOM 791 N N . GLY A 1 99 ? -6.063 5.071 29.588 1.00 67.81 99 GLY A N 1
ATOM 792 C CA . GLY A 1 99 ? -7.319 4.338 29.366 1.00 67.81 99 GLY A CA 1
ATOM 793 C C . GLY A 1 99 ? -8.263 4.999 28.351 1.00 67.81 99 GLY A C 1
ATOM 794 O O . GLY A 1 99 ? -8.940 4.304 27.595 1.00 67.81 99 GLY A O 1
ATOM 795 N N . LYS A 1 100 ? -8.251 6.336 28.252 1.00 70.56 100 LYS A N 1
ATOM 796 C CA . LYS A 1 100 ? -9.111 7.104 27.328 1.00 70.56 100 LYS A CA 1
ATOM 797 C C . LYS A 1 100 ? -8.666 7.021 25.864 1.00 70.56 100 LYS A C 1
ATOM 799 O O . LYS A 1 100 ? -9.420 7.394 24.966 1.00 70.56 100 LYS A O 1
ATOM 804 N N . ILE A 1 101 ? -7.455 6.525 25.596 1.00 71.56 101 ILE A N 1
ATOM 805 C CA . ILE A 1 101 ? -6.927 6.376 24.231 1.00 71.56 101 ILE A CA 1
ATOM 806 C C . ILE A 1 101 ? -7.715 5.310 23.469 1.00 71.56 101 ILE A C 1
ATOM 808 O O . ILE A 1 101 ? -8.051 5.512 22.304 1.00 71.56 101 ILE A O 1
ATOM 812 N N . VAL A 1 102 ? -8.049 4.196 24.127 1.00 75.44 102 VAL A N 1
ATOM 813 C CA . VAL A 1 102 ? -8.782 3.090 23.493 1.00 75.44 102 VAL A CA 1
ATOM 814 C C . VAL A 1 102 ? -10.193 3.538 23.104 1.00 75.44 102 VAL A C 1
ATOM 816 O O . VAL A 1 102 ? -10.624 3.298 21.979 1.00 75.44 102 VAL A O 1
ATOM 819 N N . GLU A 1 103 ? -10.878 4.269 23.982 1.00 76.00 103 GLU A N 1
ATOM 820 C CA . GLU A 1 103 ? -12.197 4.854 23.702 1.00 76.00 103 GLU A CA 1
ATOM 821 C C . GLU A 1 103 ? -12.140 5.876 22.552 1.00 76.00 103 GLU A C 1
ATOM 823 O O . GLU A 1 103 ? -12.993 5.897 21.661 1.00 76.00 103 GLU A O 1
ATOM 828 N N . LEU A 1 104 ? -11.079 6.686 22.501 1.00 78.00 104 LEU A N 1
ATOM 829 C CA . LEU A 1 104 ? -10.876 7.624 21.405 1.00 78.00 104 LEU A CA 1
ATOM 830 C C . LEU A 1 104 ? -10.667 6.890 20.072 1.00 78.00 104 LEU A C 1
ATOM 832 O O . LEU A 1 104 ? -11.318 7.233 19.091 1.00 78.00 104 LEU A O 1
ATOM 836 N N . ILE A 1 105 ? -9.851 5.832 20.031 1.00 76.88 105 ILE A N 1
ATOM 837 C CA . ILE A 1 105 ? -9.672 5.002 18.826 1.00 76.88 105 ILE A CA 1
ATOM 838 C C . ILE A 1 105 ? -11.023 4.449 18.340 1.00 76.88 105 ILE A C 1
ATOM 840 O O . ILE A 1 105 ? -11.318 4.507 17.146 1.00 76.88 105 ILE A O 1
ATOM 844 N N . GLN A 1 106 ? -11.876 3.975 19.252 1.00 76.62 106 GLN A N 1
ATOM 845 C CA . GLN A 1 106 ? -13.187 3.415 18.906 1.00 76.62 106 GLN A CA 1
ATOM 846 C C . GLN A 1 106 ? -14.141 4.410 18.253 1.00 76.62 106 GLN A C 1
ATOM 848 O O . GLN A 1 106 ? -14.939 4.017 17.407 1.00 76.62 106 GLN A O 1
ATOM 853 N N . THR A 1 107 ? -14.087 5.680 18.648 1.00 81.81 107 THR A N 1
ATOM 854 C CA . THR A 1 107 ? -14.943 6.712 18.047 1.00 81.81 107 THR A CA 1
ATOM 855 C C . THR A 1 107 ? -14.403 7.169 16.694 1.00 81.81 107 THR A C 1
ATOM 857 O O . THR A 1 107 ? -15.180 7.387 15.766 1.00 81.81 107 THR A O 1
ATOM 860 N N . GLN A 1 108 ? -13.079 7.257 16.545 1.00 83.62 108 GLN A N 1
ATOM 861 C CA . GLN A 1 108 ? -12.445 7.785 15.334 1.00 83.62 108 GLN A CA 1
ATOM 862 C C . GLN A 1 108 ? -12.399 6.794 14.169 1.00 83.62 108 GLN A C 1
ATOM 864 O O . GLN A 1 108 ? -12.539 7.186 13.008 1.00 83.62 108 GLN A O 1
ATOM 869 N N . VAL A 1 109 ? -12.222 5.502 14.450 1.00 84.75 109 VAL A N 1
ATOM 870 C CA . VAL A 1 109 ? -12.120 4.473 13.405 1.00 84.75 109 VAL A CA 1
ATOM 871 C C . VAL A 1 109 ? -13.395 4.405 12.536 1.00 84.75 109 VAL A C 1
ATOM 873 O O . VAL A 1 109 ? -13.273 4.487 11.313 1.00 84.75 109 VAL A O 1
ATOM 876 N N . PRO A 1 110 ? -14.623 4.364 13.093 1.00 85.00 110 PRO A N 1
ATOM 877 C CA . PRO A 1 110 ? -15.845 4.444 12.292 1.00 85.00 110 PRO A CA 1
ATOM 878 C C . PRO A 1 110 ? -16.063 5.820 11.652 1.00 85.00 110 PRO A C 1
ATOM 880 O O . PRO A 1 110 ? -16.495 5.891 10.505 1.00 85.00 110 PRO A O 1
ATOM 883 N N . GLN A 1 111 ? -15.732 6.918 12.346 1.00 86.38 111 GLN A N 1
ATOM 884 C CA . GLN A 1 111 ? -15.877 8.279 11.800 1.00 86.38 111 GLN A CA 1
ATOM 885 C C . GLN A 1 111 ? -15.012 8.508 10.551 1.00 86.38 111 GLN A C 1
ATOM 887 O O . GLN A 1 111 ? -15.407 9.232 9.640 1.00 86.38 111 GLN A O 1
ATOM 892 N N . SER A 1 112 ? -13.851 7.857 10.476 1.00 86.50 112 SER A N 1
ATOM 893 C CA . SER A 1 112 ? -12.944 7.933 9.326 1.00 86.50 112 SER A CA 1
ATOM 894 C C . SER A 1 112 ? -13.340 7.031 8.147 1.00 86.50 112 SER A C 1
ATOM 896 O O . SER A 1 112 ? -12.749 7.162 7.072 1.00 86.50 112 SER A O 1
ATOM 898 N N . ALA A 1 113 ? -14.372 6.185 8.282 1.00 88.81 113 ALA A N 1
ATOM 899 C CA . ALA A 1 113 ? -14.831 5.289 7.214 1.00 88.81 113 ALA A CA 1
ATOM 900 C C . ALA A 1 113 ? -15.189 6.042 5.922 1.00 88.81 113 ALA A C 1
ATOM 902 O O . ALA A 1 113 ? -14.831 5.599 4.833 1.00 88.81 113 ALA A O 1
ATOM 903 N N . THR A 1 114 ? -15.827 7.213 6.027 1.00 89.38 114 THR A N 1
ATOM 904 C CA . THR A 1 114 ? -16.188 8.045 4.865 1.00 89.38 114 THR A CA 1
ATOM 905 C C . THR A 1 114 ? -14.954 8.559 4.119 1.00 89.38 114 THR A C 1
ATOM 907 O O . THR A 1 114 ? -14.939 8.589 2.887 1.00 89.38 114 THR A O 1
ATOM 910 N N . ASN A 1 115 ? -13.887 8.914 4.842 1.00 87.56 115 ASN A N 1
ATOM 911 C CA . ASN A 1 115 ? -12.634 9.369 4.232 1.00 87.56 115 ASN A CA 1
ATOM 912 C C . ASN A 1 115 ? -11.941 8.226 3.486 1.00 87.56 115 ASN A C 1
ATOM 914 O O . ASN A 1 115 ? -11.451 8.419 2.375 1.00 87.56 115 ASN A O 1
ATOM 918 N N . ILE A 1 116 ? -11.948 7.026 4.068 1.00 89.88 116 ILE A N 1
ATOM 919 C CA . ILE A 1 116 ? -11.364 5.833 3.449 1.00 89.88 116 ILE A CA 1
ATOM 920 C C . ILE A 1 116 ? -12.179 5.389 2.239 1.00 89.88 116 ILE A C 1
ATOM 922 O O . ILE A 1 116 ? -11.599 5.116 1.193 1.00 89.88 116 ILE A O 1
ATOM 926 N N . LEU A 1 117 ? -13.509 5.411 2.329 1.00 91.75 117 LEU A N 1
ATOM 927 C CA . LEU A 1 117 ? -14.386 5.159 1.191 1.00 91.75 117 LEU A CA 1
ATOM 928 C C . LEU A 1 117 ? -14.091 6.129 0.037 1.00 91.75 117 LEU A C 1
ATOM 930 O O . LEU A 1 117 ? -13.904 5.697 -1.097 1.00 91.75 117 LEU A O 1
ATOM 934 N N . THR A 1 118 ? -13.985 7.427 0.330 1.00 91.38 118 THR A N 1
ATOM 935 C CA . THR A 1 118 ? -13.666 8.453 -0.677 1.00 91.38 118 THR A CA 1
ATOM 936 C C . THR A 1 118 ? -12.286 8.211 -1.295 1.00 91.38 118 THR A C 1
ATOM 938 O O . THR A 1 118 ? -12.133 8.312 -2.510 1.00 91.38 118 THR A O 1
ATOM 941 N N . TYR A 1 119 ? -11.285 7.836 -0.493 1.00 90.06 119 TYR A N 1
ATOM 942 C CA . TYR A 1 119 ? -9.948 7.506 -0.988 1.00 90.06 119 TYR A CA 1
ATOM 943 C C . TYR A 1 119 ? -9.946 6.272 -1.905 1.00 90.06 119 TYR A C 1
ATOM 945 O O . TYR A 1 119 ? -9.357 6.314 -2.987 1.00 90.0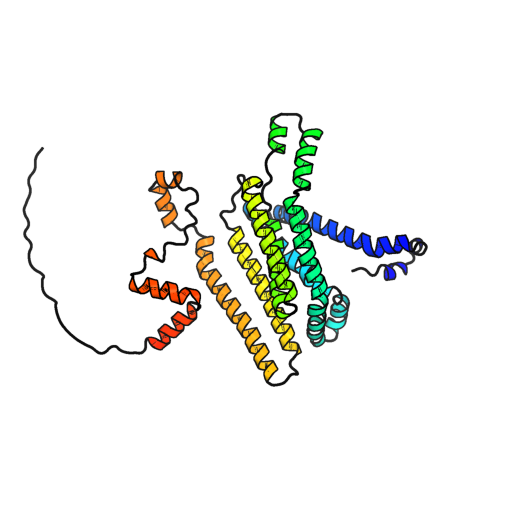6 119 TYR A O 1
ATOM 953 N N . VAL A 1 120 ? -10.637 5.196 -1.511 1.00 92.50 120 VAL A N 1
ATOM 954 C CA . VAL A 1 120 ? -10.778 3.976 -2.323 1.00 92.50 120 VAL A CA 1
ATOM 955 C C . VAL A 1 120 ? -11.477 4.292 -3.644 1.00 92.50 120 VAL A C 1
ATOM 957 O O . VAL A 1 120 ? -10.988 3.883 -4.693 1.00 92.50 120 VAL A O 1
ATOM 960 N N . LEU A 1 121 ? -12.568 5.063 -3.621 1.00 93.06 121 LEU A N 1
ATOM 961 C CA . LEU A 1 121 ? -13.283 5.498 -4.827 1.00 93.06 121 LEU A CA 1
ATOM 962 C C . LEU A 1 121 ? -12.390 6.327 -5.753 1.00 93.06 121 LEU A C 1
ATOM 964 O O . LEU A 1 121 ? -12.341 6.082 -6.958 1.00 93.06 121 LEU A O 1
ATOM 968 N N . LEU A 1 122 ? -11.656 7.288 -5.188 1.00 92.12 122 LEU A N 1
ATOM 969 C CA . LEU A 1 122 ? -10.731 8.129 -5.938 1.00 92.12 122 LEU A CA 1
ATOM 970 C C . LEU A 1 122 ? -9.689 7.273 -6.659 1.00 92.12 122 LEU A C 1
ATOM 972 O O . LEU A 1 122 ? -9.459 7.451 -7.854 1.00 92.12 122 LEU A O 1
ATOM 976 N N . LEU A 1 123 ? -9.080 6.317 -5.956 1.00 91.44 123 LEU A N 1
ATOM 977 C CA . LEU A 1 123 ? -8.072 5.451 -6.552 1.00 91.44 123 LEU A CA 1
ATOM 978 C C . LEU A 1 123 ? -8.682 4.435 -7.530 1.00 91.44 123 LEU A C 1
ATOM 980 O O . LEU A 1 123 ? -8.047 4.118 -8.531 1.00 91.44 123 LEU A O 1
ATOM 984 N N . ALA A 1 124 ? -9.907 3.964 -7.289 1.00 92.56 124 ALA A N 1
ATOM 985 C CA . ALA A 1 124 ? -10.616 3.063 -8.194 1.00 92.56 124 ALA A CA 1
ATOM 986 C C . ALA A 1 124 ? -10.889 3.716 -9.543 1.00 92.56 124 ALA A C 1
ATOM 988 O O . ALA A 1 124 ? -10.551 3.135 -10.564 1.00 92.56 124 ALA A O 1
ATOM 989 N N . PHE A 1 125 ? -11.443 4.929 -9.563 1.00 92.38 125 PHE A N 1
ATOM 990 C CA . PHE A 1 125 ? -11.809 5.585 -10.817 1.00 92.38 125 PHE A CA 1
ATOM 991 C C . PHE A 1 125 ? -10.661 6.396 -11.414 1.00 92.38 125 PHE A C 1
ATOM 993 O O . PHE A 1 125 ? -10.286 6.173 -12.562 1.00 92.38 125 PHE A O 1
ATOM 1000 N N . ILE A 1 126 ? -10.062 7.314 -10.648 1.00 92.19 126 ILE A N 1
ATOM 1001 C CA . ILE A 1 126 ? -8.980 8.169 -11.161 1.00 92.19 126 ILE A CA 1
ATOM 1002 C C . ILE A 1 126 ? -7.697 7.363 -11.338 1.00 92.19 126 ILE A C 1
ATOM 1004 O O . ILE A 1 126 ? -6.985 7.570 -12.317 1.00 92.19 126 ILE A O 1
ATOM 1008 N N . GLY A 1 127 ? -7.397 6.426 -10.433 1.00 90.56 127 GLY A N 1
ATOM 1009 C CA . GLY A 1 127 ? -6.245 5.538 -10.595 1.00 90.56 127 GLY A CA 1
ATOM 1010 C C . GLY A 1 127 ? -6.382 4.647 -11.829 1.00 90.56 127 GLY A C 1
ATOM 1011 O O . GLY A 1 127 ? -5.451 4.591 -12.627 1.00 90.56 127 GLY A O 1
ATOM 1012 N N . ALA A 1 128 ? -7.554 4.041 -12.047 1.00 91.50 128 ALA A N 1
ATOM 1013 C CA . ALA A 1 128 ? -7.830 3.283 -13.269 1.00 91.50 128 ALA A CA 1
ATOM 1014 C C . ALA A 1 128 ? -7.724 4.155 -14.529 1.00 91.50 128 ALA A C 1
ATOM 1016 O O . ALA A 1 128 ? -7.036 3.784 -15.477 1.00 91.50 128 ALA A O 1
ATOM 1017 N N . ALA A 1 129 ? -8.346 5.339 -14.531 1.00 92.44 129 ALA A N 1
ATOM 1018 C CA . ALA A 1 129 ? -8.279 6.267 -15.658 1.00 92.44 129 ALA A CA 1
ATOM 1019 C C . ALA A 1 129 ? -6.834 6.696 -15.956 1.00 92.44 129 ALA A C 1
ATOM 1021 O O . ALA A 1 129 ? -6.417 6.718 -17.112 1.00 92.44 129 ALA A O 1
ATOM 1022 N N . LYS A 1 130 ? -6.043 6.985 -14.916 1.00 90.50 130 LYS A N 1
ATOM 1023 C CA . LYS A 1 130 ? -4.622 7.324 -15.040 1.00 90.50 130 LYS A CA 1
ATOM 1024 C C . LYS A 1 130 ? -3.829 6.191 -15.688 1.00 90.50 130 LYS A C 1
ATOM 1026 O O . LYS A 1 130 ? -3.005 6.471 -16.559 1.00 90.50 130 LYS A O 1
ATOM 1031 N N . GLU A 1 131 ? -4.059 4.950 -15.266 1.00 89.69 131 GLU A N 1
ATOM 1032 C CA . GLU A 1 131 ? -3.374 3.797 -15.847 1.00 89.69 131 GLU A CA 1
ATOM 1033 C C . GLU A 1 131 ? -3.803 3.562 -17.298 1.00 89.69 131 GLU A C 1
ATOM 1035 O O . GLU A 1 131 ? -2.943 3.355 -18.142 1.00 89.69 131 GLU A O 1
ATOM 1040 N N . ILE A 1 132 ? -5.086 3.680 -17.647 1.00 90.44 132 ILE A N 1
ATOM 1041 C CA . ILE A 1 132 ? -5.534 3.520 -19.043 1.00 90.44 132 ILE A CA 1
ATOM 1042 C C . ILE A 1 132 ? -4.943 4.609 -19.949 1.00 90.44 132 ILE A C 1
ATOM 1044 O O . ILE A 1 132 ? -4.436 4.308 -21.026 1.00 90.44 132 ILE A O 1
ATOM 1048 N N . VAL A 1 133 ? -4.998 5.874 -19.520 1.00 90.81 133 VAL A N 1
ATOM 1049 C CA . VAL A 1 133 ? -4.571 7.015 -20.347 1.00 90.81 133 VAL A CA 1
ATOM 1050 C C . VAL A 1 133 ? -3.052 7.060 -20.515 1.00 90.81 133 VAL A C 1
ATOM 1052 O O . VAL A 1 133 ? -2.568 7.552 -21.531 1.00 90.81 133 VAL A O 1
ATOM 1055 N N . GLN A 1 134 ? -2.290 6.595 -19.517 1.00 86.31 134 GLN A N 1
ATOM 1056 C CA . GLN A 1 134 ? -0.823 6.667 -19.495 1.00 86.31 134 GLN A CA 1
ATOM 1057 C C . GLN A 1 134 ? -0.277 8.038 -19.933 1.00 86.31 134 GLN A C 1
ATOM 1059 O O . GLN A 1 134 ? 0.693 8.140 -20.687 1.00 86.31 134 GLN A O 1
ATOM 1064 N N . GLY A 1 135 ? -0.894 9.119 -19.443 1.00 84.56 135 GLY A N 1
ATOM 1065 C CA . GLY A 1 135 ? -0.645 10.466 -19.964 1.00 84.56 135 GLY A CA 1
ATOM 1066 C C . GLY A 1 135 ? 0.813 10.922 -19.847 1.00 84.56 135 GLY A C 1
ATOM 1067 O O . GLY A 1 135 ? 1.338 11.547 -20.763 1.00 84.56 135 GLY A O 1
ATOM 1068 N N . VAL A 1 136 ? 1.498 10.566 -18.753 1.00 83.62 136 VAL A N 1
ATOM 1069 C CA . VAL A 1 136 ? 2.914 10.924 -18.547 1.00 83.62 136 VAL A CA 1
ATOM 1070 C C . VAL A 1 136 ? 3.839 10.174 -19.522 1.00 83.62 136 VAL A C 1
ATOM 1072 O O . VAL A 1 136 ? 4.590 10.848 -20.227 1.00 83.62 136 VAL A O 1
ATOM 1075 N N . PRO A 1 137 ? 3.794 8.826 -19.627 1.00 83.50 137 PRO A N 1
ATOM 1076 C CA . PRO A 1 137 ? 4.519 8.097 -20.669 1.00 83.50 137 PRO A CA 1
ATOM 1077 C C . PRO A 1 137 ? 4.248 8.607 -22.085 1.00 83.50 137 PRO A C 1
ATOM 1079 O O . PRO A 1 137 ? 5.189 8.798 -22.852 1.00 83.50 137 PRO A O 1
ATOM 1082 N N . LEU A 1 138 ? 2.982 8.879 -22.417 1.00 86.06 138 LEU A N 1
ATOM 1083 C CA . LEU A 1 138 ? 2.592 9.355 -23.740 1.00 86.06 138 LEU A CA 1
ATOM 1084 C C . LEU A 1 138 ? 3.203 10.729 -24.045 1.00 86.06 138 LEU A C 1
ATOM 1086 O O . LEU A 1 138 ? 3.817 10.918 -25.093 1.00 86.06 138 LEU A O 1
ATOM 1090 N N . ALA A 1 139 ? 3.099 11.673 -23.106 1.00 86.50 139 ALA A N 1
ATOM 1091 C CA . ALA A 1 139 ? 3.686 13.000 -23.251 1.00 86.50 139 ALA A CA 1
ATOM 1092 C C . ALA A 1 139 ? 5.212 12.933 -23.400 1.00 86.50 139 ALA A C 1
ATOM 1094 O O . ALA A 1 139 ? 5.773 13.595 -24.271 1.00 86.50 139 ALA A O 1
ATOM 1095 N N . LEU A 1 140 ? 5.888 12.100 -22.600 1.00 84.69 140 LEU A N 1
ATOM 1096 C CA . LEU A 1 140 ? 7.336 11.910 -22.707 1.00 84.69 140 LEU A CA 1
ATOM 1097 C C . LEU A 1 140 ? 7.730 11.295 -24.054 1.00 84.69 140 LEU A C 1
ATOM 1099 O O . LEU A 1 140 ? 8.691 11.764 -24.661 1.00 84.69 140 LEU A O 1
ATOM 1103 N N . ARG A 1 141 ? 6.966 10.323 -24.565 1.00 83.69 141 ARG A N 1
ATOM 1104 C CA . ARG A 1 141 ? 7.219 9.707 -25.876 1.00 83.69 141 ARG A CA 1
ATOM 1105 C C . ARG A 1 141 ? 7.169 10.723 -27.019 1.00 83.69 141 ARG A C 1
ATOM 1107 O O . ARG A 1 141 ? 7.979 10.623 -27.929 1.00 83.69 141 ARG A O 1
ATOM 1114 N N . TYR A 1 142 ? 6.272 11.710 -26.979 1.00 86.00 142 TYR A N 1
ATOM 1115 C CA . TYR A 1 142 ? 6.183 12.735 -28.031 1.00 86.00 142 TYR A CA 1
ATOM 1116 C C . TYR A 1 142 ? 7.140 13.917 -27.826 1.00 86.00 142 TYR A C 1
ATOM 1118 O O . TYR A 1 142 ? 7.735 14.413 -28.784 1.00 86.00 142 TYR A O 1
ATOM 1126 N N . LEU A 1 143 ? 7.295 14.390 -26.587 1.00 87.69 143 LEU A N 1
ATOM 1127 C CA . LEU A 1 143 ? 8.065 15.600 -26.289 1.00 87.69 143 LEU A CA 1
ATOM 1128 C C . LEU A 1 143 ? 9.575 15.345 -26.280 1.00 87.69 143 LEU A C 1
ATOM 1130 O O . LEU A 1 143 ? 10.335 16.181 -26.770 1.00 87.69 143 LEU A O 1
ATOM 1134 N N . VAL A 1 144 ? 10.026 14.202 -25.750 1.00 84.81 144 VAL A N 1
ATOM 1135 C CA . VAL A 1 144 ? 11.462 13.920 -25.593 1.00 84.81 144 VAL A CA 1
ATOM 1136 C C . VAL A 1 144 ? 12.182 13.820 -26.943 1.00 84.81 144 VAL A C 1
ATOM 1138 O O . VAL A 1 144 ? 13.210 14.484 -27.091 1.00 84.81 144 VAL A O 1
ATOM 1141 N N . PRO A 1 145 ? 11.677 13.088 -27.958 1.00 84.75 145 PRO A N 1
ATOM 1142 C CA . PRO A 1 145 ? 12.329 13.054 -29.262 1.00 84.75 145 PRO A CA 1
ATOM 1143 C C . PRO A 1 145 ? 12.346 14.422 -29.940 1.00 84.75 145 PRO A C 1
ATOM 1145 O O . PRO A 1 145 ? 13.381 14.828 -30.459 1.00 84.75 145 PRO A O 1
ATOM 1148 N N . LYS A 1 146 ? 11.228 15.159 -29.878 1.00 85.06 146 LYS A N 1
ATOM 1149 C CA . LYS A 1 146 ? 11.085 16.464 -30.537 1.00 85.06 146 LYS A CA 1
ATOM 1150 C C . LYS A 1 146 ? 12.053 17.516 -29.988 1.00 85.06 146 LYS A C 1
ATOM 1152 O O . LYS A 1 146 ? 12.498 18.376 -30.740 1.00 85.06 146 LYS A O 1
ATOM 1157 N N . LEU A 1 147 ? 12.364 17.459 -28.693 1.00 85.62 147 LEU A N 1
ATOM 1158 C CA . LEU A 1 147 ? 13.229 18.438 -28.030 1.00 85.62 147 LEU A CA 1
ATOM 1159 C C . LEU A 1 147 ? 14.696 17.992 -27.932 1.00 85.62 147 LEU A C 1
ATOM 1161 O O . LEU A 1 147 ? 15.587 18.836 -28.000 1.00 85.62 147 LEU A O 1
ATOM 1165 N N . PHE A 1 148 ? 14.967 16.692 -27.766 1.00 83.75 148 PHE A N 1
ATOM 1166 C CA . PHE A 1 148 ? 16.298 16.204 -27.378 1.00 83.75 148 PHE A CA 1
ATOM 1167 C C . PHE A 1 148 ? 16.917 15.168 -28.325 1.00 83.75 148 PHE A C 1
ATOM 1169 O O . PHE A 1 148 ? 18.129 14.949 -28.252 1.00 83.75 148 PHE A O 1
ATOM 1176 N N . ALA A 1 149 ? 16.154 14.512 -29.208 1.00 82.06 149 ALA A N 1
ATOM 1177 C CA . ALA A 1 149 ? 16.719 13.478 -30.075 1.00 82.06 149 ALA A CA 1
ATOM 1178 C C . ALA A 1 149 ? 17.312 14.080 -31.356 1.00 82.06 149 ALA A C 1
ATOM 1180 O O . ALA A 1 149 ? 16.597 14.557 -32.229 1.00 82.06 149 ALA A O 1
ATOM 1181 N N . LYS A 1 150 ? 18.644 14.012 -31.481 1.00 84.38 150 LYS A N 1
ATOM 1182 C CA . LYS A 1 150 ? 19.381 14.406 -32.699 1.00 84.38 150 LYS A CA 1
ATOM 1183 C C . LYS A 1 150 ? 19.860 13.219 -33.539 1.00 84.38 150 LYS A C 1
ATOM 1185 O O . LYS A 1 150 ? 20.288 13.407 -34.669 1.00 84.38 150 LYS A O 1
ATOM 1190 N N . THR A 1 151 ? 19.827 12.003 -32.989 1.00 89.00 151 THR A N 1
ATOM 1191 C CA . THR A 1 151 ? 20.314 10.789 -33.662 1.00 89.00 151 THR A CA 1
ATOM 1192 C C . THR A 1 151 ? 19.219 9.719 -33.738 1.00 89.00 151 THR A C 1
ATOM 1194 O O . THR A 1 151 ? 18.423 9.608 -32.797 1.00 89.00 151 THR A O 1
ATOM 1197 N N . PRO A 1 152 ? 19.197 8.869 -34.787 1.00 85.31 152 PRO A N 1
ATOM 1198 C CA . PRO A 1 152 ? 18.216 7.783 -34.915 1.00 85.31 152 PRO A CA 1
ATOM 1199 C C . PRO A 1 152 ? 18.212 6.826 -33.715 1.00 85.31 152 PRO A C 1
ATOM 1201 O O . PRO A 1 152 ? 17.165 6.354 -33.278 1.00 85.31 152 PRO A O 1
ATOM 1204 N N . ARG A 1 153 ? 19.382 6.599 -33.102 1.00 85.00 153 ARG A N 1
ATOM 1205 C CA . ARG A 1 153 ? 19.514 5.767 -31.898 1.00 85.00 153 ARG A CA 1
ATOM 1206 C C . ARG A 1 153 ? 18.827 6.383 -30.675 1.00 85.00 153 ARG A C 1
ATOM 1208 O O . ARG A 1 153 ? 18.282 5.653 -29.852 1.00 85.00 153 ARG A O 1
ATOM 1215 N N . MET A 1 154 ? 18.846 7.711 -30.543 1.00 83.19 154 MET A N 1
ATOM 1216 C CA . MET A 1 154 ? 18.123 8.406 -29.473 1.00 83.19 154 MET A CA 1
ATOM 1217 C C . MET A 1 154 ? 16.610 8.373 -29.696 1.00 83.19 154 MET A C 1
ATOM 1219 O O . MET A 1 154 ? 15.881 8.218 -28.720 1.00 83.19 154 MET A O 1
ATOM 1223 N N . MET A 1 155 ? 16.148 8.456 -30.950 1.00 82.88 155 MET A N 1
ATOM 1224 C CA . MET A 1 155 ? 14.728 8.280 -31.279 1.00 82.88 155 MET A CA 1
ATOM 1225 C C . MET A 1 155 ? 14.251 6.875 -30.903 1.00 82.88 155 MET A C 1
ATOM 1227 O O . MET A 1 155 ? 13.286 6.748 -30.157 1.00 82.88 155 MET A O 1
ATOM 1231 N N . LEU A 1 156 ? 15.001 5.839 -31.296 1.00 84.12 156 LEU A N 1
ATOM 1232 C CA . LEU A 1 156 ? 14.682 4.453 -30.945 1.00 84.12 156 LEU A CA 1
ATOM 1233 C C . LEU A 1 156 ? 14.629 4.238 -29.426 1.00 84.12 156 LEU A C 1
ATOM 1235 O O . LEU A 1 156 ? 13.743 3.555 -28.928 1.00 84.12 156 LEU A O 1
ATOM 1239 N N . LYS A 1 157 ? 15.559 4.839 -28.671 1.00 81.81 157 LYS A N 1
ATOM 1240 C CA . LYS A 1 157 ? 15.582 4.722 -27.205 1.00 81.81 157 LYS A CA 1
ATOM 1241 C C . LYS A 1 157 ? 14.402 5.435 -26.536 1.00 81.81 157 LYS A C 1
ATOM 1243 O O . LYS A 1 157 ? 13.918 4.965 -25.515 1.00 81.81 157 LYS A O 1
ATOM 1248 N N . ALA A 1 158 ? 13.955 6.561 -27.085 1.00 80.19 158 ALA A N 1
ATOM 1249 C CA . ALA A 1 158 ? 12.798 7.293 -26.574 1.00 80.19 158 ALA A CA 1
ATOM 1250 C C . ALA A 1 158 ? 11.460 6.621 -26.933 1.00 80.19 158 ALA A C 1
ATOM 1252 O O . ALA A 1 158 ? 10.470 6.825 -26.235 1.00 80.19 158 ALA A O 1
ATOM 1253 N N . GLU A 1 159 ? 11.441 5.808 -27.990 1.00 81.31 159 GLU A N 1
ATOM 1254 C CA . GLU A 1 159 ? 10.288 5.002 -28.397 1.00 81.31 159 GLU A CA 1
ATOM 1255 C C . GLU A 1 159 ? 10.183 3.664 -27.646 1.00 81.31 159 GLU A C 1
ATOM 1257 O O . GLU A 1 159 ? 9.186 2.955 -27.782 1.00 81.31 159 GLU A O 1
ATOM 1262 N N . GLN A 1 160 ? 11.170 3.321 -26.808 1.00 81.31 160 GLN A N 1
ATOM 1263 C CA . GLN A 1 160 ? 11.102 2.095 -26.021 1.00 81.31 160 GLN A CA 1
ATOM 1264 C C . GLN A 1 160 ? 9.883 2.097 -25.078 1.00 81.31 160 GLN A C 1
ATOM 1266 O O . GLN A 1 160 ? 9.618 3.105 -24.408 1.00 81.31 160 GLN A O 1
ATOM 1271 N N . PRO A 1 161 ? 9.152 0.969 -25.001 1.00 79.19 161 PRO A N 1
ATOM 1272 C CA . PRO A 1 161 ? 8.073 0.789 -24.037 1.00 79.19 161 PRO A CA 1
ATOM 1273 C C . PRO A 1 161 ? 8.575 0.970 -22.599 1.00 79.19 161 PRO A C 1
ATOM 1275 O O . PRO A 1 161 ? 9.751 0.770 -22.297 1.00 79.19 161 PRO A O 1
ATOM 1278 N N . GLN A 1 162 ? 7.675 1.385 -21.708 1.00 80.00 162 GLN A N 1
ATOM 1279 C CA . GLN A 1 162 ? 8.004 1.584 -20.298 1.00 80.00 162 GLN A CA 1
ATOM 1280 C C . GLN A 1 162 ? 7.988 0.252 -19.541 1.00 80.00 162 GLN A C 1
ATOM 1282 O O . GLN A 1 162 ? 7.087 -0.564 -19.735 1.00 80.00 162 GLN A O 1
ATOM 1287 N N . ASP A 1 163 ? 8.933 0.094 -18.615 1.00 84.38 163 ASP A N 1
ATOM 1288 C CA . ASP A 1 163 ? 8.913 -0.981 -17.622 1.00 84.38 163 ASP A CA 1
ATOM 1289 C C . ASP A 1 163 ? 7.750 -0.783 -16.633 1.00 84.38 163 ASP A C 1
ATOM 1291 O O . ASP A 1 163 ? 7.411 0.350 -16.248 1.00 84.38 163 ASP A O 1
ATOM 1295 N N . PHE A 1 164 ? 7.196 -1.884 -16.129 1.00 87.31 164 PHE A N 1
ATOM 1296 C CA . PHE A 1 164 ? 6.222 -1.832 -15.048 1.00 87.31 164 PHE A CA 1
ATOM 1297 C C . PHE A 1 164 ? 6.905 -1.505 -13.710 1.00 87.31 164 PHE A C 1
ATOM 1299 O O . PHE A 1 164 ? 7.910 -2.093 -13.299 1.00 87.31 164 PHE A O 1
ATOM 1306 N N . LYS A 1 165 ? 6.345 -0.537 -12.975 1.00 87.25 165 LYS A N 1
ATOM 1307 C CA . LYS A 1 165 ? 6.898 -0.068 -11.692 1.00 87.25 165 LYS A CA 1
ATOM 1308 C C . LYS A 1 165 ? 6.392 -0.917 -10.528 1.00 87.25 165 LYS A C 1
ATOM 1310 O O . LYS A 1 165 ? 5.599 -0.450 -9.705 1.00 87.25 165 LYS A O 1
ATOM 1315 N N . TRP A 1 166 ? 6.898 -2.145 -10.435 1.00 86.81 166 TRP A N 1
ATOM 1316 C CA . TRP A 1 166 ? 6.574 -3.103 -9.372 1.00 86.81 166 TRP A CA 1
ATOM 1317 C C . TRP A 1 166 ? 6.708 -2.508 -7.962 1.00 86.81 166 TRP A C 1
ATOM 1319 O O . TRP A 1 166 ? 5.849 -2.733 -7.111 1.00 86.81 166 TRP A O 1
ATOM 1329 N N . GLU A 1 167 ? 7.746 -1.701 -7.719 1.00 87.25 167 GLU A N 1
ATOM 1330 C CA . GLU A 1 167 ? 8.020 -1.106 -6.406 1.00 87.25 167 GLU A CA 1
ATOM 1331 C C . GLU A 1 167 ? 6.976 -0.084 -5.931 1.00 87.25 167 GLU A C 1
ATOM 1333 O O . GLU A 1 167 ? 6.891 0.165 -4.732 1.00 87.25 167 GLU A O 1
ATOM 1338 N N . ALA A 1 168 ? 6.207 0.516 -6.845 1.00 87.50 168 ALA A N 1
ATOM 1339 C CA . ALA A 1 168 ? 5.202 1.530 -6.528 1.00 87.50 168 ALA A CA 1
ATOM 1340 C C . ALA A 1 168 ? 3.778 0.966 -6.586 1.00 87.50 168 ALA A C 1
ATOM 1342 O O . ALA A 1 168 ? 2.957 1.303 -5.737 1.00 87.50 168 ALA A O 1
ATOM 1343 N N . ALA A 1 169 ? 3.501 0.089 -7.555 1.00 89.81 169 ALA A N 1
ATOM 1344 C CA . ALA A 1 169 ? 2.172 -0.476 -7.754 1.00 89.81 169 ALA A CA 1
ATOM 1345 C C . ALA A 1 169 ? 1.770 -1.421 -6.613 1.00 89.81 169 ALA A C 1
ATOM 1347 O O . ALA A 1 169 ? 0.714 -1.237 -6.011 1.00 89.81 169 ALA A O 1
ATOM 1348 N N . ILE A 1 170 ? 2.622 -2.397 -6.270 1.00 92.12 170 ILE A N 1
ATOM 1349 C CA . ILE A 1 170 ? 2.295 -3.413 -5.256 1.00 92.12 170 ILE A CA 1
ATOM 1350 C C . ILE A 1 170 ? 1.938 -2.777 -3.901 1.00 92.12 170 ILE A C 1
ATOM 1352 O O . ILE A 1 170 ? 0.872 -3.104 -3.386 1.00 92.12 170 ILE A O 1
ATOM 1356 N N . PRO A 1 171 ? 2.737 -1.856 -3.317 1.00 92.50 171 PRO A N 1
ATOM 1357 C CA . PRO A 1 171 ? 2.396 -1.256 -2.026 1.00 92.50 171 PRO A CA 1
ATOM 1358 C C . PRO A 1 171 ? 1.044 -0.547 -2.020 1.00 92.50 171 PRO A C 1
ATOM 1360 O O . PRO A 1 171 ? 0.315 -0.634 -1.038 1.00 92.50 171 PRO A O 1
ATOM 1363 N N . THR A 1 172 ? 0.694 0.113 -3.125 1.00 91.75 172 THR A N 1
ATOM 1364 C CA . THR A 1 172 ? -0.574 0.836 -3.259 1.00 91.75 172 THR A CA 1
ATOM 1365 C C . THR A 1 172 ? -1.760 -0.125 -3.344 1.00 91.75 172 THR A C 1
ATOM 1367 O O . THR A 1 172 ? -2.757 0.094 -2.660 1.00 91.75 172 THR A O 1
ATOM 1370 N N . HIS A 1 173 ? -1.634 -1.239 -4.069 1.00 94.31 173 HIS A N 1
ATOM 1371 C CA . HIS A 1 173 ? -2.659 -2.293 -4.089 1.00 94.31 173 HIS A CA 1
ATOM 1372 C C . HIS A 1 173 ? -2.792 -2.999 -2.733 1.00 94.31 173 HIS A C 1
ATOM 1374 O O . HIS A 1 173 ? -3.904 -3.188 -2.238 1.00 94.31 173 HIS A O 1
ATOM 1380 N N . SER A 1 174 ? -1.668 -3.322 -2.084 1.00 95.00 174 SER A N 1
ATOM 1381 C CA . SER A 1 174 ? -1.636 -3.898 -0.731 1.00 95.00 174 SER A CA 1
ATOM 1382 C C . SER A 1 174 ? -2.283 -2.973 0.306 1.00 95.00 174 SER A C 1
ATOM 1384 O O . SER A 1 174 ? -2.926 -3.445 1.242 1.00 95.00 174 SER A O 1
ATOM 1386 N N . LEU A 1 175 ? -2.150 -1.652 0.144 1.00 94.00 175 LEU A N 1
ATOM 1387 C CA . LEU A 1 175 ? -2.793 -0.666 1.010 1.00 94.00 175 LEU A CA 1
ATOM 1388 C C . LEU A 1 175 ? -4.321 -0.688 0.857 1.00 94.00 175 LEU A C 1
ATOM 1390 O O . LEU A 1 175 ? -5.030 -0.663 1.859 1.00 94.00 175 LEU A O 1
ATOM 1394 N N . ILE A 1 176 ? -4.835 -0.770 -0.375 1.00 94.88 176 ILE A N 1
ATOM 1395 C CA . ILE A 1 176 ? -6.281 -0.889 -0.622 1.00 94.88 176 ILE A CA 1
ATOM 1396 C C . ILE A 1 176 ? -6.829 -2.198 -0.053 1.00 94.88 176 ILE A C 1
ATOM 1398 O O . ILE A 1 176 ? -7.902 -2.192 0.550 1.00 94.88 176 ILE A O 1
ATOM 1402 N N . PHE A 1 177 ? -6.073 -3.295 -0.160 1.00 95.38 177 PHE A N 1
ATOM 1403 C CA . PHE A 1 177 ? -6.418 -4.546 0.513 1.00 95.38 177 PHE A CA 1
ATOM 1404 C C . PHE A 1 177 ? -6.510 -4.361 2.037 1.00 95.38 177 PHE A C 1
ATOM 1406 O O . PHE A 1 177 ? -7.521 -4.726 2.634 1.00 95.38 177 PHE A O 1
ATOM 1413 N N . LEU A 1 178 ? -5.501 -3.740 2.665 1.00 94.75 178 LEU A N 1
ATOM 1414 C CA . LEU A 1 178 ? -5.510 -3.431 4.101 1.00 94.75 178 LEU A CA 1
ATOM 1415 C C . LEU A 1 178 ? -6.743 -2.597 4.495 1.00 94.75 178 LEU A C 1
ATOM 1417 O O . LEU A 1 178 ? -7.391 -2.908 5.496 1.00 94.75 178 LEU A O 1
ATOM 1421 N N . MET A 1 179 ? -7.087 -1.565 3.718 1.00 93.44 179 MET A N 1
ATOM 1422 C CA . MET A 1 179 ? -8.275 -0.743 3.971 1.00 93.44 179 MET A CA 1
ATOM 1423 C C . MET A 1 179 ? -9.566 -1.562 3.860 1.00 93.44 179 MET A C 1
ATOM 1425 O O . MET A 1 179 ? -10.399 -1.506 4.762 1.00 93.44 179 MET A O 1
ATOM 1429 N N . GLY A 1 180 ? -9.723 -2.346 2.791 1.00 94.00 180 GLY A N 1
ATOM 1430 C CA . GLY A 1 180 ? -10.909 -3.176 2.574 1.00 94.00 180 GLY A CA 1
ATOM 1431 C C . GLY A 1 180 ? -11.102 -4.219 3.670 1.00 94.00 180 GLY A C 1
ATOM 1432 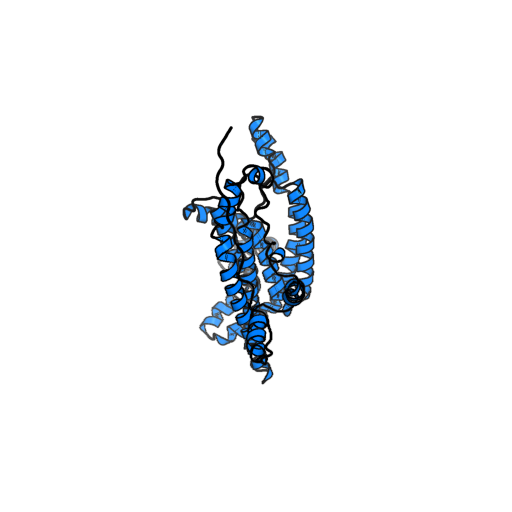O O . GLY A 1 180 ? -12.197 -4.350 4.212 1.00 94.00 180 GLY A O 1
ATOM 1433 N N . PHE A 1 181 ? -10.024 -4.902 4.057 1.00 93.62 181 PHE A N 1
ATOM 1434 C CA . PHE A 1 181 ? -10.066 -5.914 5.106 1.00 93.62 181 PHE A CA 1
ATOM 1435 C C . PHE A 1 181 ? -10.350 -5.299 6.485 1.00 93.62 181 PHE A C 1
ATOM 1437 O O . PHE A 1 181 ? -11.210 -5.793 7.212 1.00 93.62 181 PHE A O 1
ATOM 1444 N N . SER A 1 182 ? -9.726 -4.161 6.811 1.00 91.56 182 SER A N 1
ATOM 1445 C CA . SER A 1 182 ? -9.964 -3.470 8.087 1.00 91.56 182 SER A CA 1
ATOM 1446 C C . SER A 1 182 ? -11.383 -2.922 8.219 1.00 91.56 182 SER A C 1
ATOM 1448 O O . SER A 1 182 ? -11.957 -2.973 9.300 1.00 91.56 182 SER A O 1
ATOM 1450 N N . TYR A 1 183 ? -11.974 -2.426 7.129 1.00 90.94 183 TYR A N 1
ATOM 1451 C CA . TYR A 1 183 ? -13.336 -1.883 7.144 1.00 90.94 183 TYR A CA 1
ATOM 1452 C C . TYR A 1 183 ? -14.417 -2.918 6.821 1.00 90.94 183 TYR A C 1
ATOM 1454 O O . TYR A 1 183 ? -15.597 -2.585 6.901 1.00 90.94 183 TYR A O 1
ATOM 1462 N N . SER A 1 184 ? -14.056 -4.176 6.553 1.00 91.38 184 SER A N 1
ATOM 1463 C CA . SER A 1 184 ? -15.005 -5.264 6.274 1.00 91.38 184 SER A CA 1
ATOM 1464 C C . SER A 1 184 ? -16.035 -5.450 7.399 1.00 91.38 184 SER A C 1
ATOM 1466 O O . SER A 1 184 ? -17.230 -5.578 7.137 1.00 91.38 184 SER A O 1
ATOM 1468 N N . PHE A 1 185 ? -15.592 -5.371 8.660 1.00 86.81 185 PHE A N 1
ATOM 1469 C CA . PHE A 1 185 ? -16.453 -5.512 9.843 1.00 86.81 185 PHE A CA 1
ATOM 1470 C C . PHE A 1 185 ? -17.007 -4.183 10.393 1.00 86.81 185 PHE A C 1
ATOM 1472 O O . PHE A 1 185 ? -17.879 -4.205 11.259 1.00 86.81 185 PHE A O 1
ATOM 1479 N N . ILE A 1 186 ? -16.520 -3.030 9.917 1.00 87.19 186 ILE A N 1
ATOM 1480 C CA . ILE A 1 186 ? -16.977 -1.697 10.361 1.00 87.19 186 ILE A CA 1
ATOM 1481 C C . ILE A 1 186 ? -18.028 -1.139 9.397 1.00 87.19 186 ILE A C 1
ATOM 1483 O O . ILE A 1 186 ? -19.091 -0.691 9.817 1.00 87.19 186 ILE A O 1
ATOM 1487 N N . ALA A 1 187 ? -17.712 -1.143 8.102 1.00 87.56 187 ALA A N 1
ATOM 1488 C CA . ALA A 1 187 ? -18.499 -0.542 7.036 1.00 87.56 187 ALA A CA 1
ATOM 1489 C C . ALA A 1 187 ? -18.412 -1.430 5.776 1.00 87.56 187 ALA A C 1
ATOM 1491 O O . ALA A 1 187 ? -17.581 -1.179 4.897 1.00 87.56 187 ALA A O 1
ATOM 1492 N N . PRO A 1 188 ? -19.281 -2.451 5.639 1.00 90.25 188 PRO A N 1
ATOM 1493 C CA . PRO A 1 188 ? -19.176 -3.457 4.576 1.00 90.25 188 PRO A CA 1
ATOM 1494 C C . PRO A 1 188 ? -19.313 -2.873 3.163 1.00 90.25 188 PRO A C 1
ATOM 1496 O O . PRO A 1 188 ? -18.818 -3.457 2.201 1.00 90.25 188 PRO A O 1
ATOM 1499 N N . ILE A 1 189 ? -19.918 -1.688 3.028 1.00 91.75 189 ILE A N 1
ATOM 1500 C CA . ILE A 1 189 ? -20.015 -0.977 1.750 1.00 91.75 189 ILE A CA 1
ATOM 1501 C C . ILE A 1 189 ? -18.640 -0.657 1.144 1.00 91.75 189 ILE A C 1
ATOM 1503 O O . ILE A 1 189 ? -18.492 -0.689 -0.075 1.00 91.75 189 ILE A O 1
ATOM 1507 N N . VAL A 1 190 ? -17.614 -0.424 1.974 1.00 92.38 190 VAL A N 1
ATOM 1508 C CA . VAL A 1 190 ? -16.238 -0.185 1.508 1.00 92.38 190 VAL A CA 1
ATOM 1509 C C . VAL A 1 190 ? -15.716 -1.402 0.745 1.00 92.38 190 VAL A C 1
ATOM 1511 O O . VAL A 1 190 ? -15.098 -1.251 -0.307 1.00 92.38 190 VAL A O 1
ATOM 1514 N N . ASN A 1 191 ? -16.021 -2.609 1.225 1.00 93.50 191 ASN A N 1
ATOM 1515 C CA . ASN A 1 191 ? -15.543 -3.849 0.623 1.00 93.50 191 ASN A CA 1
ATOM 1516 C C . ASN A 1 191 ? -16.105 -4.062 -0.794 1.00 93.50 191 ASN A C 1
ATOM 1518 O O . ASN A 1 191 ? -15.392 -4.526 -1.681 1.00 93.50 191 ASN A O 1
ATOM 1522 N N . TRP A 1 192 ? -17.353 -3.648 -1.044 1.00 94.19 192 TRP A N 1
ATOM 1523 C CA . TRP A 1 192 ? -17.944 -3.722 -2.384 1.00 94.19 192 TRP A CA 1
ATOM 1524 C C . TRP A 1 192 ? -17.184 -2.849 -3.393 1.00 94.19 192 TRP A C 1
ATOM 1526 O O . TRP A 1 192 ? -16.868 -3.297 -4.494 1.00 94.19 192 TRP A O 1
ATOM 1536 N N . PHE A 1 193 ? -16.787 -1.636 -3.000 1.00 93.56 193 PHE A N 1
ATOM 1537 C CA . PHE A 1 193 ? -15.969 -0.769 -3.853 1.00 93.56 193 PHE A CA 1
ATOM 1538 C C . PHE A 1 193 ? -14.529 -1.265 -4.014 1.00 93.56 193 PHE A C 1
ATOM 1540 O O . PHE A 1 193 ? -13.952 -1.114 -5.089 1.00 93.56 193 PHE A O 1
ATOM 1547 N N . VAL A 1 194 ? -13.956 -1.903 -2.991 1.00 95.62 194 VAL A N 1
ATOM 1548 C CA . VAL A 1 194 ? -12.645 -2.564 -3.095 1.00 95.62 194 VAL A CA 1
ATOM 1549 C C . VAL A 1 194 ? -12.693 -3.745 -4.074 1.00 95.62 194 VAL A C 1
ATOM 1551 O O . VAL A 1 194 ? -11.762 -3.939 -4.854 1.00 95.62 194 VAL A O 1
ATOM 1554 N N . MET A 1 195 ? -13.791 -4.501 -4.115 1.00 95.19 195 MET A N 1
ATOM 1555 C CA . MET A 1 195 ? -13.990 -5.544 -5.126 1.00 95.19 195 MET A CA 1
ATOM 1556 C C . MET A 1 195 ? -14.020 -4.951 -6.543 1.00 95.19 195 MET A C 1
ATOM 1558 O O . MET A 1 195 ? -13.326 -5.447 -7.431 1.00 95.19 195 MET A O 1
ATOM 1562 N N . VAL A 1 196 ? -14.769 -3.860 -6.750 1.00 94.62 196 VAL A N 1
ATOM 1563 C CA . VAL A 1 196 ? -14.810 -3.147 -8.041 1.00 94.62 196 VAL A CA 1
ATOM 1564 C C . VAL A 1 196 ? -13.422 -2.628 -8.429 1.00 94.62 196 VAL A C 1
ATOM 1566 O O . VAL A 1 196 ? -13.019 -2.776 -9.581 1.00 94.62 196 VAL A O 1
ATOM 1569 N N . TYR A 1 197 ? -12.662 -2.088 -7.471 1.00 95.50 197 TYR A N 1
ATOM 1570 C CA . TYR A 1 197 ? -11.274 -1.662 -7.665 1.00 95.50 197 TYR A CA 1
ATOM 1571 C C . TYR A 1 197 ? -10.414 -2.795 -8.238 1.00 95.50 197 TYR A C 1
ATOM 1573 O O . TYR A 1 197 ? -9.842 -2.650 -9.318 1.00 95.50 197 TYR A O 1
ATOM 1581 N N . PHE A 1 198 ? -10.355 -3.944 -7.557 1.00 95.50 198 PHE A N 1
ATOM 1582 C CA . PHE A 1 198 ? -9.525 -5.061 -8.010 1.00 95.50 198 PHE A CA 1
ATOM 1583 C C . PHE A 1 198 ? -10.009 -5.646 -9.342 1.00 95.50 198 PHE A C 1
ATOM 1585 O O . PHE A 1 198 ? -9.179 -5.994 -10.181 1.00 95.50 198 PHE A O 1
ATOM 1592 N N . GLY A 1 199 ? -11.324 -5.689 -9.580 1.00 95.56 199 GLY A N 1
ATOM 1593 C CA . GLY A 1 199 ? -11.893 -6.117 -10.861 1.00 95.56 199 GLY A CA 1
ATOM 1594 C C . GLY A 1 199 ? -11.482 -5.215 -12.030 1.00 95.56 199 GLY A C 1
ATOM 1595 O O . GLY A 1 199 ? -11.051 -5.711 -13.072 1.00 95.56 199 GLY A O 1
ATOM 1596 N N . LEU A 1 200 ? -11.542 -3.892 -11.850 1.00 94.88 200 LEU A N 1
ATOM 1597 C CA . LEU A 1 200 ? -11.102 -2.926 -12.862 1.00 94.88 200 LEU A CA 1
ATOM 1598 C C . LEU A 1 200 ? -9.597 -3.031 -13.124 1.00 94.88 200 LEU A C 1
ATOM 1600 O O . LEU A 1 200 ? -9.177 -3.141 -14.276 1.00 94.88 200 LEU A O 1
ATOM 1604 N N . PHE A 1 201 ? -8.780 -3.044 -12.069 1.00 94.75 201 PHE A N 1
ATOM 1605 C CA . PHE A 1 201 ? -7.327 -3.138 -12.214 1.00 94.75 201 PHE A CA 1
ATOM 1606 C C . PHE A 1 201 ? -6.878 -4.467 -12.828 1.00 94.75 201 PHE A C 1
ATOM 1608 O O . PHE A 1 201 ? -5.911 -4.475 -13.586 1.00 94.75 201 PHE A O 1
ATOM 1615 N N . TYR A 1 202 ? -7.592 -5.570 -12.585 1.00 95.12 202 TYR A N 1
ATOM 1616 C CA . TYR A 1 202 ? -7.330 -6.842 -13.258 1.00 95.12 202 TYR A CA 1
ATOM 1617 C C . TYR A 1 202 ? -7.469 -6.724 -14.783 1.00 95.12 202 TYR A C 1
ATOM 1619 O O . TYR A 1 202 ? -6.563 -7.122 -15.517 1.00 95.12 202 TYR A O 1
ATOM 1627 N N . LEU A 1 203 ? -8.566 -6.134 -15.270 1.00 94.94 203 LEU A N 1
ATOM 1628 C CA . LEU A 1 203 ? -8.795 -5.948 -16.707 1.00 94.94 203 LEU A CA 1
ATOM 1629 C C . LEU A 1 203 ? -7.757 -5.006 -17.332 1.00 94.94 203 LEU A C 1
ATOM 1631 O O . LEU A 1 203 ? -7.218 -5.301 -18.400 1.00 94.94 203 LEU A O 1
ATOM 1635 N N . ILE A 1 204 ? -7.447 -3.903 -16.646 1.00 94.06 204 ILE A N 1
ATOM 1636 C CA . ILE A 1 204 ? -6.490 -2.894 -17.117 1.00 94.06 204 ILE A CA 1
ATOM 1637 C C . ILE A 1 204 ? -5.086 -3.485 -17.208 1.00 94.06 204 ILE A C 1
ATOM 1639 O O . ILE A 1 204 ? -4.469 -3.421 -18.271 1.00 94.06 204 ILE A O 1
ATOM 1643 N N . TYR A 1 205 ? -4.590 -4.107 -16.135 1.00 92.44 205 TYR A N 1
ATOM 1644 C CA . TYR A 1 205 ? -3.247 -4.678 -16.146 1.00 92.44 205 TYR A CA 1
ATOM 1645 C C . TYR A 1 205 ? -3.134 -5.845 -17.118 1.00 92.44 205 TYR A C 1
ATOM 1647 O O . TYR A 1 205 ? -2.119 -5.949 -17.798 1.00 92.44 205 TYR A O 1
ATOM 1655 N N . ARG A 1 206 ? -4.175 -6.676 -17.271 1.00 93.94 206 ARG A N 1
ATOM 1656 C CA . ARG A 1 206 ? -4.179 -7.731 -18.293 1.00 93.94 206 ARG A CA 1
ATOM 1657 C C . ARG A 1 206 ? -3.955 -7.157 -19.692 1.00 93.94 206 ARG A C 1
ATOM 1659 O O . ARG A 1 206 ? -3.133 -7.683 -20.433 1.00 93.94 206 ARG A O 1
ATOM 1666 N N . TYR A 1 207 ? -4.654 -6.081 -20.046 1.00 92.94 207 TYR A N 1
ATOM 1667 C CA . TYR A 1 207 ? -4.449 -5.407 -21.329 1.00 92.94 207 TYR A CA 1
ATOM 1668 C C . TYR A 1 207 ? -3.043 -4.795 -21.430 1.00 92.94 207 TYR A C 1
ATOM 1670 O O . TYR A 1 207 ? -2.336 -5.004 -22.413 1.00 92.94 207 TYR A O 1
ATOM 1678 N N . GLN A 1 208 ? -2.596 -4.071 -20.406 1.00 91.25 208 GLN A N 1
ATOM 1679 C CA . GLN A 1 208 ? -1.315 -3.368 -20.458 1.00 91.25 208 GLN A CA 1
ATOM 1680 C C . GLN A 1 208 ? -0.101 -4.303 -20.485 1.00 91.25 208 GLN A C 1
ATOM 1682 O O . GLN A 1 208 ? 0.857 -4.009 -21.193 1.00 91.25 208 GLN A O 1
ATOM 1687 N N . PHE A 1 209 ? -0.127 -5.426 -19.764 1.00 89.94 209 PHE A N 1
ATOM 1688 C CA . PHE A 1 209 ? 0.951 -6.417 -19.825 1.00 89.94 209 PHE A CA 1
ATOM 1689 C C . PHE A 1 209 ? 1.028 -7.122 -21.183 1.00 89.94 209 PHE A C 1
ATOM 1691 O O . PHE A 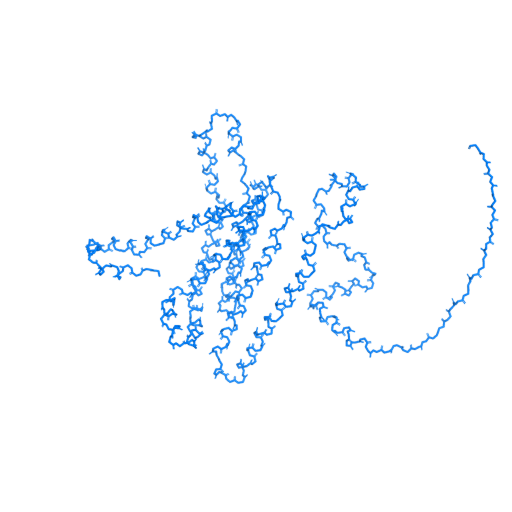1 209 ? 2.110 -7.543 -21.572 1.00 89.94 209 PHE A O 1
ATOM 1698 N N . LEU A 1 210 ? -0.086 -7.226 -21.918 1.00 90.25 210 LEU A N 1
ATOM 16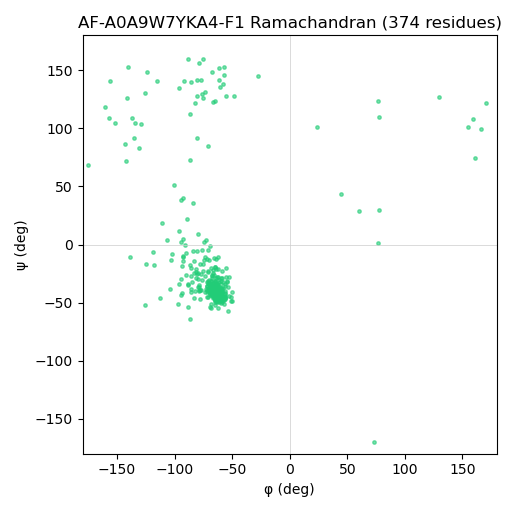99 C CA . LEU A 1 210 ? -0.094 -7.812 -23.261 1.00 90.25 210 LEU A CA 1
ATOM 1700 C C . LEU A 1 210 ? 0.394 -6.838 -24.341 1.00 90.25 210 LEU A C 1
ATOM 1702 O O . LEU A 1 210 ? 1.047 -7.269 -25.286 1.00 90.25 210 LEU A O 1
ATOM 1706 N N . TYR A 1 211 ? 0.067 -5.546 -24.226 1.00 88.00 211 TYR A N 1
ATOM 1707 C CA . TYR A 1 211 ? 0.243 -4.595 -25.334 1.00 88.00 211 TYR A CA 1
ATOM 1708 C C . TYR A 1 211 ? 1.214 -3.441 -25.073 1.00 88.00 211 TYR A C 1
ATOM 1710 O O . TYR A 1 211 ? 1.618 -2.776 -26.026 1.00 88.00 211 TYR A O 1
ATOM 1718 N N . VAL A 1 212 ? 1.557 -3.144 -23.817 1.00 86.75 212 VAL A N 1
ATOM 1719 C CA . VAL A 1 212 ? 2.250 -1.893 -23.469 1.00 86.75 212 VAL A CA 1
ATOM 1720 C C . VAL A 1 212 ? 3.544 -2.115 -22.702 1.00 86.75 212 VAL A C 1
ATOM 1722 O O . VAL A 1 212 ? 4.572 -1.544 -23.070 1.00 86.75 212 VAL A O 1
ATOM 1725 N N . TYR A 1 213 ? 3.500 -2.885 -21.617 1.00 87.44 213 TYR A N 1
ATOM 1726 C CA . TYR A 1 213 ? 4.668 -3.088 -20.768 1.00 87.44 213 TYR A CA 1
ATOM 1727 C C . TYR A 1 213 ? 5.643 -4.072 -21.406 1.00 87.44 213 TYR A C 1
ATOM 1729 O O . TYR A 1 213 ? 5.243 -5.079 -21.983 1.00 87.44 213 TYR A O 1
ATOM 1737 N N . ASN A 1 214 ? 6.935 -3.789 -21.262 1.00 83.25 214 ASN A N 1
ATOM 1738 C CA . ASN A 1 214 ? 7.999 -4.679 -21.706 1.00 83.25 214 ASN A CA 1
ATOM 1739 C C . ASN A 1 214 ? 9.076 -4.772 -20.621 1.00 83.25 214 ASN A C 1
ATOM 1741 O O . ASN A 1 214 ? 10.014 -3.982 -20.596 1.00 83.25 214 ASN A O 1
ATOM 1745 N N . ASP A 1 215 ? 8.944 -5.754 -19.731 1.00 72.31 215 ASP A N 1
ATOM 1746 C CA . ASP A 1 215 ? 9.868 -5.978 -18.610 1.00 72.31 215 ASP A CA 1
ATOM 1747 C C . ASP A 1 215 ? 11.110 -6.810 -19.014 1.00 72.31 215 ASP A C 1
ATOM 1749 O O . ASP A 1 215 ? 11.632 -7.606 -18.234 1.00 72.31 215 ASP A O 1
ATOM 1753 N N . SER A 1 216 ? 11.637 -6.638 -20.233 1.00 61.72 216 SER A N 1
ATOM 1754 C CA . SER A 1 216 ? 12.772 -7.438 -20.728 1.00 61.72 216 SER A CA 1
ATOM 1755 C C . SER A 1 216 ? 14.126 -7.075 -20.104 1.00 61.72 216 SER A C 1
ATOM 1757 O O . SER A 1 216 ? 15.124 -7.752 -20.348 1.00 61.72 216 SER A O 1
ATOM 1759 N N . THR A 1 217 ? 14.214 -5.967 -19.365 1.00 60.28 217 THR A N 1
ATOM 1760 C CA . THR A 1 217 ? 15.502 -5.396 -18.941 1.00 60.28 217 THR A CA 1
ATOM 1761 C C . THR A 1 217 ? 16.006 -5.935 -17.599 1.00 60.28 217 THR A C 1
ATOM 1763 O O . THR A 1 217 ? 17.216 -5.931 -17.365 1.00 60.28 217 THR A O 1
ATOM 1766 N N . TRP A 1 218 ? 15.124 -6.394 -16.704 1.00 61.66 218 TRP A N 1
ATOM 1767 C CA . TRP A 1 218 ? 15.503 -6.953 -15.400 1.00 61.66 218 TRP A CA 1
ATOM 1768 C C . TRP A 1 218 ? 14.375 -7.820 -14.819 1.00 61.66 218 TRP A C 1
ATOM 1770 O O . TRP A 1 218 ? 13.300 -7.333 -14.487 1.00 61.66 218 TRP A O 1
ATOM 1780 N N . ALA A 1 219 ? 14.648 -9.108 -14.608 1.00 65.50 219 ALA A N 1
ATOM 1781 C CA . ALA A 1 219 ? 13.719 -10.024 -13.953 1.00 65.50 219 ALA A CA 1
ATOM 1782 C C . ALA A 1 219 ? 14.046 -10.153 -12.457 1.00 65.50 219 ALA A C 1
ATOM 1784 O O . ALA A 1 219 ? 15.199 -10.320 -12.059 1.00 65.50 219 ALA A O 1
ATOM 1785 N N . THR A 1 220 ? 13.017 -10.093 -11.608 1.00 68.38 220 THR A N 1
ATOM 1786 C CA . THR A 1 220 ? 13.154 -10.307 -10.151 1.00 68.38 220 THR A CA 1
ATOM 1787 C C . THR A 1 220 ? 12.916 -11.778 -9.762 1.00 68.38 220 THR A C 1
ATOM 1789 O O . THR A 1 220 ? 12.896 -12.105 -8.579 1.00 68.38 220 THR A O 1
ATOM 1792 N N . GLY A 1 221 ? 12.719 -12.672 -10.742 1.00 72.06 221 GLY A N 1
ATOM 1793 C CA . GLY A 1 221 ? 12.498 -14.109 -10.516 1.00 72.06 221 GLY A CA 1
ATOM 1794 C C . GLY A 1 221 ? 11.266 -14.420 -9.661 1.00 72.06 221 GLY A C 1
ATOM 1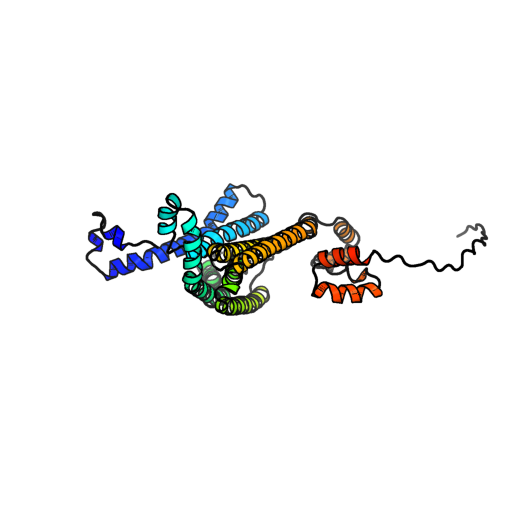795 O O . GLY A 1 221 ? 11.281 -15.367 -8.887 1.00 72.06 221 GLY A O 1
ATOM 1796 N N . GLY A 1 222 ? 10.238 -13.564 -9.701 1.00 80.94 222 GLY A N 1
ATOM 1797 C CA . GLY A 1 222 ? 9.023 -13.728 -8.891 1.00 80.94 222 GLY A CA 1
ATOM 1798 C C . GLY A 1 222 ? 9.156 -13.350 -7.408 1.00 80.94 222 GLY A C 1
ATOM 1799 O O . GLY A 1 222 ? 8.168 -13.409 -6.682 1.00 80.94 222 GLY A O 1
ATOM 1800 N N . LEU A 1 223 ? 10.319 -12.879 -6.933 1.00 84.88 223 LEU A N 1
ATOM 1801 C CA . LEU A 1 223 ? 10.537 -12.546 -5.510 1.00 84.88 223 LEU A CA 1
ATOM 1802 C C . LEU A 1 223 ? 9.663 -11.388 -4.982 1.00 84.88 223 LEU A C 1
ATOM 1804 O O . LEU A 1 223 ? 9.572 -11.178 -3.769 1.00 84.88 223 LEU A O 1
ATOM 1808 N N . SER A 1 224 ? 8.998 -10.638 -5.862 1.00 85.62 224 SER A N 1
ATOM 1809 C CA . SER A 1 224 ? 7.996 -9.632 -5.493 1.00 85.62 224 SER A CA 1
ATOM 1810 C C . SER A 1 224 ? 6.742 -10.260 -4.870 1.00 85.62 224 SER A C 1
ATOM 1812 O O . SER A 1 224 ? 6.160 -9.682 -3.950 1.00 85.62 224 SER A O 1
ATOM 1814 N N . PHE A 1 225 ? 6.352 -11.461 -5.302 1.00 88.12 225 PHE A N 1
ATOM 1815 C CA . PHE A 1 225 ? 5.168 -12.169 -4.818 1.00 88.12 225 PHE A CA 1
ATOM 1816 C C . PHE A 1 225 ? 5.226 -12.521 -3.319 1.00 88.12 225 PHE A C 1
ATOM 1818 O O . PHE A 1 225 ? 4.355 -12.061 -2.575 1.00 88.12 225 PHE A O 1
ATOM 1825 N N . PRO A 1 226 ? 6.259 -13.217 -2.797 1.00 88.88 226 PRO A N 1
ATOM 1826 C CA . PRO A 1 226 ? 6.324 -13.533 -1.369 1.00 88.88 226 PRO A CA 1
ATOM 1827 C C . PRO A 1 226 ? 6.434 -12.284 -0.489 1.00 88.88 226 PRO A C 1
ATOM 1829 O O . PRO A 1 226 ? 5.951 -12.270 0.643 1.00 88.88 226 PRO A O 1
ATOM 1832 N N . LYS A 1 227 ? 7.030 -11.198 -0.999 1.00 89.19 227 LYS A N 1
ATOM 1833 C CA . LYS A 1 227 ? 7.029 -9.906 -0.300 1.00 89.19 227 LYS A CA 1
ATOM 1834 C C . LYS A 1 227 ? 5.626 -9.302 -0.232 1.00 89.19 227 LYS A C 1
ATOM 1836 O O . LYS A 1 227 ? 5.260 -8.785 0.819 1.00 89.19 227 LYS A O 1
ATOM 1841 N N . SER A 1 228 ? 4.845 -9.417 -1.302 1.00 91.25 228 SER A N 1
ATOM 1842 C CA . SER A 1 228 ? 3.451 -8.958 -1.354 1.00 91.25 228 SER A CA 1
ATOM 1843 C C . SER A 1 228 ? 2.566 -9.738 -0.379 1.00 91.25 228 SER A C 1
ATOM 1845 O O . SER A 1 228 ? 1.834 -9.127 0.392 1.00 91.25 228 SER A O 1
ATOM 1847 N N . ILE A 1 229 ? 2.707 -11.069 -0.310 1.00 91.69 229 ILE A N 1
ATOM 1848 C CA . ILE A 1 229 ? 1.993 -11.896 0.683 1.00 91.69 229 ILE A CA 1
ATOM 1849 C C . ILE A 1 229 ? 2.303 -11.421 2.104 1.00 91.69 229 ILE A C 1
ATOM 1851 O O . ILE A 1 229 ? 1.395 -11.253 2.914 1.00 91.69 229 ILE A O 1
ATOM 1855 N N . LYS A 1 230 ? 3.575 -11.146 2.416 1.00 90.69 230 LYS A N 1
ATOM 1856 C CA . LYS A 1 230 ? 3.952 -10.625 3.738 1.00 90.69 230 LYS A CA 1
ATOM 1857 C C . LYS A 1 230 ? 3.312 -9.266 4.036 1.00 90.69 230 LYS A C 1
ATOM 1859 O O . LYS A 1 230 ? 2.913 -9.039 5.171 1.00 90.69 230 LYS A O 1
ATOM 1864 N N . GLN A 1 231 ? 3.168 -8.388 3.043 1.00 92.75 231 GLN A N 1
ATOM 1865 C CA . GLN A 1 231 ? 2.461 -7.109 3.207 1.00 92.75 231 GLN A CA 1
ATOM 1866 C C . GLN A 1 231 ? 0.963 -7.303 3.464 1.00 92.75 231 GLN A C 1
ATOM 1868 O O . GLN A 1 231 ? 0.413 -6.664 4.356 1.00 92.75 231 GLN A O 1
ATOM 1873 N N . ILE A 1 232 ? 0.322 -8.214 2.730 1.00 93.69 232 ILE A N 1
ATOM 1874 C CA . ILE A 1 232 ? -1.084 -8.592 2.927 1.00 93.69 232 ILE A CA 1
ATOM 1875 C C . ILE A 1 232 ? -1.290 -9.154 4.340 1.00 93.69 232 ILE A C 1
ATOM 1877 O O . ILE A 1 232 ? -2.210 -8.728 5.033 1.00 93.69 232 ILE A O 1
ATOM 1881 N N . LEU A 1 233 ? -0.392 -10.028 4.812 1.00 93.12 233 LEU A N 1
ATOM 1882 C CA . LEU A 1 233 ? -0.418 -10.559 6.181 1.00 93.12 233 LEU A CA 1
ATOM 1883 C C . LEU A 1 233 ? -0.273 -9.453 7.234 1.00 93.12 233 LEU A C 1
ATOM 1885 O O . LEU A 1 233 ? -1.003 -9.457 8.218 1.00 93.12 233 LEU A O 1
ATOM 1889 N N . VAL A 1 234 ? 0.615 -8.475 7.024 1.00 92.12 234 VAL A N 1
ATOM 1890 C CA . VAL A 1 234 ? 0.695 -7.282 7.891 1.00 92.12 234 VAL A CA 1
ATOM 1891 C C . VAL A 1 234 ? -0.625 -6.508 7.880 1.00 92.12 234 VAL A C 1
ATOM 1893 O O . VAL A 1 234 ? -1.069 -6.048 8.929 1.00 92.12 234 VAL A O 1
ATOM 1896 N N . GLY A 1 235 ? -1.278 -6.404 6.721 1.00 91.88 235 GLY A N 1
ATOM 1897 C CA . GLY A 1 235 ? -2.604 -5.806 6.602 1.00 91.88 235 GLY A CA 1
ATOM 1898 C C . GLY A 1 235 ? -3.659 -6.513 7.459 1.00 91.88 235 GLY A C 1
ATOM 1899 O O . GLY A 1 235 ? -4.402 -5.864 8.196 1.00 91.88 235 GLY A O 1
ATOM 1900 N N . ILE A 1 236 ? -3.667 -7.847 7.419 1.00 94.19 236 ILE A N 1
ATOM 1901 C CA . ILE A 1 236 ? -4.541 -8.688 8.244 1.00 94.19 236 ILE A CA 1
ATOM 1902 C C . ILE A 1 236 ? -4.247 -8.455 9.731 1.00 94.19 236 ILE A C 1
ATOM 1904 O O . ILE A 1 236 ? -5.165 -8.113 10.470 1.00 94.19 236 ILE A O 1
ATOM 1908 N N . TYR A 1 237 ? -2.984 -8.498 10.163 1.00 93.56 237 TYR A N 1
ATOM 1909 C CA . TYR A 1 237 ? -2.633 -8.246 11.567 1.00 93.56 237 TYR A CA 1
ATOM 1910 C C . TYR A 1 237 ? -3.122 -6.890 12.076 1.00 93.56 237 TYR A C 1
ATOM 1912 O O . TYR A 1 237 ? -3.673 -6.799 13.171 1.00 93.56 237 TYR A O 1
ATOM 1920 N N . ILE A 1 238 ? -2.955 -5.828 11.283 1.00 91.75 238 ILE A N 1
ATOM 1921 C CA . ILE A 1 238 ? -3.426 -4.491 11.659 1.00 91.75 238 ILE A CA 1
ATOM 1922 C C . ILE A 1 238 ? -4.945 -4.501 11.874 1.00 91.75 238 ILE A C 1
ATOM 1924 O O . ILE A 1 238 ? -5.426 -3.962 12.870 1.00 91.75 238 ILE A O 1
ATOM 1928 N N . SER A 1 239 ? -5.704 -5.140 10.982 1.00 90.75 239 SER A N 1
ATOM 1929 C CA . SER A 1 239 ? -7.161 -5.232 11.114 1.00 90.75 239 SER A CA 1
ATOM 1930 C C . SER A 1 239 ? -7.615 -6.040 12.339 1.00 90.75 239 SER A C 1
ATOM 1932 O O . SER A 1 239 ? -8.574 -5.652 13.005 1.00 90.75 239 SER A O 1
ATOM 1934 N N . GLU A 1 240 ? -6.908 -7.120 12.684 1.00 91.75 240 GLU A N 1
ATOM 1935 C CA . GLU A 1 240 ? -7.221 -7.958 13.844 1.00 91.75 240 GLU A CA 1
ATOM 1936 C C . GLU A 1 240 ? -6.931 -7.217 15.147 1.00 91.75 240 GLU A C 1
ATOM 1938 O O . GLU A 1 240 ? -7.719 -7.284 16.091 1.00 91.75 240 GLU A O 1
ATOM 1943 N N . VAL A 1 241 ? -5.848 -6.434 15.178 1.00 89.44 241 VAL A N 1
ATOM 1944 C CA . VAL A 1 241 ? -5.548 -5.528 16.291 1.00 89.44 241 VAL A CA 1
ATOM 1945 C C . VAL A 1 241 ? -6.651 -4.480 16.442 1.00 89.44 241 VAL A C 1
ATOM 1947 O O . VAL A 1 241 ? -7.107 -4.242 17.560 1.00 89.44 241 VAL A O 1
ATOM 1950 N N . TYR A 1 242 ? -7.142 -3.887 15.348 1.00 86.25 242 TYR A N 1
ATOM 1951 C CA . TYR A 1 242 ? -8.284 -2.968 15.414 1.00 86.25 242 TYR A CA 1
ATOM 1952 C C . TYR A 1 242 ? -9.544 -3.640 15.956 1.00 86.25 242 TYR A C 1
ATOM 1954 O O . TYR A 1 242 ? -10.211 -3.072 16.823 1.00 86.25 242 TYR A O 1
ATOM 1962 N N . LEU A 1 243 ? -9.851 -4.852 15.494 1.00 87.12 243 LEU A N 1
ATOM 1963 C CA . LEU A 1 243 ? -10.982 -5.630 15.989 1.00 87.12 243 LEU A CA 1
ATOM 1964 C C . LEU A 1 243 ? -10.846 -5.884 17.495 1.00 87.12 243 LEU A C 1
ATOM 1966 O O . LEU A 1 243 ? -11.790 -5.634 18.244 1.00 87.12 243 LEU A O 1
ATOM 1970 N N . LEU A 1 244 ? -9.665 -6.295 17.960 1.00 87.12 244 LEU A N 1
ATOM 1971 C CA . LEU A 1 244 ? -9.387 -6.503 19.380 1.00 87.12 244 LEU A CA 1
ATOM 1972 C C . LEU A 1 244 ? -9.577 -5.209 20.186 1.00 87.12 244 LEU A C 1
ATOM 1974 O O . LEU A 1 244 ? -10.290 -5.222 21.189 1.00 87.12 244 LEU A O 1
ATOM 1978 N N . LEU A 1 245 ? -9.026 -4.080 19.730 1.00 83.19 245 LEU A N 1
ATOM 1979 C CA . LEU A 1 245 ? -9.188 -2.774 20.388 1.00 83.19 245 LEU A CA 1
ATOM 1980 C C . LEU A 1 245 ? -10.665 -2.348 20.471 1.00 83.19 245 LEU A C 1
ATOM 1982 O O . LEU A 1 245 ? -11.119 -1.831 21.496 1.00 83.19 245 LEU A O 1
ATOM 1986 N N . MET A 1 246 ? -11.448 -2.609 19.421 1.00 79.44 246 MET A N 1
ATOM 1987 C CA . MET A 1 246 ? -12.886 -2.336 19.410 1.00 79.44 246 MET A CA 1
ATOM 1988 C C . MET A 1 246 ? -13.679 -3.249 20.357 1.00 79.44 246 MET A C 1
ATOM 1990 O O . MET A 1 246 ? -14.678 -2.805 20.923 1.00 79.44 246 MET A O 1
ATOM 1994 N N . MET A 1 247 ? -13.243 -4.491 20.574 1.00 81.12 247 MET A N 1
ATOM 1995 C CA . MET A 1 247 ? -13.893 -5.409 21.517 1.00 81.12 247 MET A CA 1
ATOM 1996 C C . MET A 1 247 ? -13.521 -5.109 22.974 1.00 81.12 247 MET A C 1
ATOM 1998 O O . MET A 1 247 ? -14.403 -5.125 23.832 1.00 81.12 247 MET A O 1
ATOM 2002 N N . VAL A 1 248 ? -12.255 -4.774 23.251 1.00 78.56 248 VAL A N 1
ATOM 2003 C CA . VAL A 1 248 ? -11.753 -4.515 24.613 1.00 78.56 248 VAL A CA 1
ATOM 2004 C C . VAL A 1 248 ? -12.467 -3.343 25.273 1.00 78.56 248 VAL A C 1
ATOM 2006 O O . VAL A 1 248 ? -12.918 -3.480 26.402 1.00 78.56 248 VAL A O 1
ATOM 2009 N N . ALA A 1 249 ? -12.651 -2.204 24.603 1.00 68.06 249 ALA A N 1
ATOM 2010 C CA . ALA A 1 249 ? -13.292 -1.066 25.272 1.00 68.06 249 ALA A CA 1
ATOM 2011 C C . ALA A 1 249 ? -14.826 -1.196 25.424 1.00 68.06 249 ALA A C 1
ATOM 2013 O O . ALA A 1 249 ? -15.438 -0.410 26.140 1.00 68.06 249 ALA A O 1
ATOM 2014 N N . LYS A 1 250 ? -15.457 -2.249 24.871 1.00 68.06 250 LYS A N 1
ATOM 2015 C CA . LYS A 1 250 ? -16.849 -2.635 25.195 1.00 68.06 250 LYS A CA 1
ATOM 2016 C C . LYS A 1 250 ? -16.948 -3.603 26.390 1.00 68.06 250 LYS A C 1
ATOM 2018 O O . LYS A 1 250 ? -17.959 -4.291 26.532 1.00 68.06 250 LYS A O 1
ATOM 2023 N N . LEU A 1 251 ? -15.933 -3.643 27.264 1.00 64.38 251 LEU A N 1
ATOM 2024 C CA . LEU A 1 251 ? -15.843 -4.575 28.401 1.00 64.38 251 LEU A CA 1
ATOM 2025 C C . LEU A 1 251 ? -17.048 -4.524 29.355 1.00 64.38 251 LEU A C 1
ATOM 2027 O O . LEU A 1 251 ? -17.393 -5.527 29.968 1.00 64.38 251 LEU A O 1
ATOM 2031 N N . HIS A 1 252 ? -17.720 -3.376 29.441 1.00 59.06 252 HIS A N 1
ATOM 2032 C CA . HIS A 1 252 ? -18.854 -3.151 30.340 1.00 59.06 252 HIS A CA 1
ATOM 2033 C C . HIS A 1 252 ? -20.144 -3.904 29.940 1.00 59.06 252 HIS A C 1
ATOM 2035 O O . HIS A 1 252 ? -21.126 -3.863 30.674 1.00 59.06 252 HIS A O 1
ATOM 2041 N N . ALA A 1 253 ? -20.170 -4.609 28.801 1.00 58.44 253 ALA A N 1
ATOM 2042 C CA . ALA A 1 253 ? -21.362 -5.271 28.256 1.00 58.44 253 ALA A CA 1
ATOM 2043 C C . ALA A 1 253 ? -21.539 -6.754 28.682 1.00 58.44 253 ALA A C 1
ATOM 2045 O O . ALA A 1 253 ? -21.944 -7.593 27.872 1.00 58.44 253 ALA A O 1
ATOM 2046 N N . GLY A 1 254 ? -21.255 -7.082 29.950 1.00 61.34 254 GLY A N 1
ATOM 2047 C CA . GLY A 1 254 ? -21.554 -8.386 30.568 1.00 61.34 254 GLY A CA 1
ATOM 2048 C C . GLY A 1 254 ? -20.671 -9.565 30.121 1.00 61.34 254 GLY A C 1
ATOM 2049 O O . GLY A 1 254 ? -19.670 -9.392 29.430 1.00 61.34 254 GLY A O 1
ATOM 2050 N N . VAL A 1 255 ? -21.058 -10.792 30.504 1.00 66.19 255 VAL A N 1
ATOM 2051 C CA . VAL A 1 255 ? -20.319 -12.062 30.262 1.00 66.19 255 VAL A CA 1
ATOM 2052 C C . VAL A 1 255 ? -19.953 -12.274 28.779 1.00 66.19 255 VAL A C 1
ATOM 2054 O O . VAL A 1 255 ? -18.914 -12.849 28.454 1.00 66.19 255 VAL A O 1
ATOM 2057 N N . ASN A 1 256 ? -20.746 -11.711 27.862 1.00 74.44 256 ASN A N 1
ATOM 2058 C CA . ASN A 1 256 ? -20.511 -11.756 26.417 1.00 74.44 256 ASN A CA 1
ATOM 2059 C C . ASN A 1 256 ? -19.279 -10.949 25.958 1.00 74.44 256 ASN A C 1
ATOM 2061 O O . ASN A 1 256 ? -18.771 -11.194 24.864 1.00 74.44 256 ASN A O 1
ATOM 2065 N N . ALA A 1 257 ? -18.787 -9.994 26.753 1.00 73.94 257 ALA A N 1
ATOM 2066 C CA . ALA A 1 257 ? -17.609 -9.195 26.415 1.00 73.94 257 ALA A CA 1
ATOM 2067 C C . ALA A 1 257 ? -16.312 -10.017 26.483 1.00 73.94 257 ALA A C 1
ATOM 2069 O O . ALA A 1 257 ? -15.463 -9.902 25.599 1.00 73.94 257 ALA A O 1
ATOM 2070 N N . ILE A 1 258 ? -16.196 -10.908 27.474 1.00 79.19 258 ILE A N 1
ATOM 2071 C CA . ILE A 1 258 ? -15.028 -11.785 27.643 1.00 79.19 258 ILE A CA 1
ATOM 2072 C C . ILE A 1 258 ? -14.924 -12.746 26.454 1.00 79.19 258 ILE A C 1
ATOM 2074 O O . ILE A 1 258 ? -13.866 -12.853 25.837 1.00 79.19 258 ILE A O 1
ATOM 2078 N N . MET A 1 259 ? -16.042 -13.362 26.055 1.00 81.56 259 MET A N 1
ATOM 2079 C CA . MET A 1 259 ? -16.086 -14.268 24.900 1.00 81.56 259 MET A CA 1
ATOM 2080 C C . MET A 1 259 ? -15.642 -13.588 23.597 1.00 81.56 259 MET A C 1
ATOM 2082 O O . MET A 1 259 ? -14.920 -14.188 22.806 1.00 81.56 259 MET A O 1
ATOM 2086 N N . ARG A 1 260 ? -16.008 -12.317 23.376 1.00 81.81 260 ARG A N 1
ATOM 2087 C CA . ARG A 1 260 ? -15.590 -11.557 22.181 1.00 81.81 260 ARG A CA 1
ATOM 2088 C C . ARG A 1 260 ? -14.083 -11.327 22.130 1.00 81.81 260 ARG A C 1
ATOM 2090 O O . ARG A 1 260 ? -13.492 -11.432 21.059 1.00 81.81 260 ARG A O 1
ATOM 2097 N N . ILE A 1 261 ? -13.466 -11.035 23.273 1.00 84.12 261 ILE A N 1
ATOM 2098 C CA . ILE A 1 261 ? -12.016 -10.830 23.370 1.00 84.12 261 ILE A CA 1
ATOM 2099 C C . ILE A 1 261 ? -11.278 -12.150 23.153 1.00 84.12 261 ILE A C 1
ATOM 2101 O O . ILE A 1 261 ? -10.298 -12.176 22.416 1.00 84.12 261 ILE A O 1
ATOM 2105 N N . VAL A 1 262 ? -11.775 -13.249 23.730 1.00 86.94 262 VAL A N 1
ATOM 2106 C CA . VAL A 1 262 ? -11.193 -14.586 23.536 1.00 86.94 262 VAL A CA 1
ATOM 2107 C C . VAL A 1 262 ? -11.230 -14.990 22.063 1.00 86.94 262 VAL A C 1
ATOM 2109 O O . VAL A 1 262 ? -10.221 -15.451 21.537 1.00 86.94 262 VAL A O 1
ATOM 2112 N N . VAL A 1 263 ? -12.346 -14.759 21.365 1.00 87.44 263 VAL A N 1
ATOM 2113 C CA . VAL A 1 263 ? -12.448 -15.036 19.922 1.00 87.44 263 VAL A CA 1
ATOM 2114 C C . VAL A 1 263 ? -11.495 -14.150 19.112 1.00 87.44 263 VAL A C 1
ATOM 2116 O O . VAL A 1 263 ? -10.793 -14.657 18.241 1.00 87.44 263 VAL A O 1
ATOM 2119 N N . ALA A 1 264 ? -11.417 -12.849 19.414 1.00 86.56 264 ALA A N 1
ATOM 2120 C CA . ALA A 1 264 ? -10.511 -11.925 18.726 1.00 86.56 264 ALA A CA 1
ATOM 2121 C C . ALA A 1 264 ? -9.029 -12.292 18.926 1.00 86.56 264 ALA A C 1
ATOM 2123 O O . ALA A 1 264 ? -8.256 -12.301 17.971 1.00 86.56 264 ALA A O 1
ATOM 2124 N N . ALA A 1 265 ? -8.634 -12.644 20.151 1.00 88.31 265 ALA A N 1
ATOM 2125 C CA . ALA A 1 265 ? -7.284 -13.114 20.452 1.00 88.31 265 ALA A CA 1
ATOM 2126 C C . ALA A 1 265 ? -6.996 -14.481 19.807 1.00 88.31 265 ALA A C 1
ATOM 2128 O O . ALA A 1 265 ? -5.894 -14.712 19.313 1.00 88.31 265 ALA A O 1
ATOM 2129 N N . GLY A 1 266 ? -7.996 -15.368 19.763 1.00 90.12 266 GLY A N 1
ATOM 2130 C CA . GLY A 1 266 ? -7.916 -16.650 19.069 1.00 90.12 266 GLY A CA 1
ATOM 2131 C C . GLY A 1 266 ? -7.658 -16.494 17.569 1.00 90.12 266 GLY A C 1
ATOM 2132 O O . GLY A 1 266 ? -6.824 -17.214 17.027 1.00 90.12 266 GLY A O 1
ATOM 2133 N N . LEU A 1 267 ? -8.295 -15.519 16.911 1.00 89.81 267 LEU A N 1
ATOM 2134 C CA . LEU A 1 267 ? -8.035 -15.201 15.500 1.00 89.81 267 LEU A CA 1
ATOM 2135 C C . LEU A 1 267 ? -6.575 -14.794 15.265 1.00 89.81 267 LEU A C 1
ATOM 2137 O O . LEU A 1 267 ? -5.930 -15.367 14.390 1.00 89.81 267 LEU A O 1
ATOM 2141 N N . ILE A 1 268 ? -6.023 -13.919 16.113 1.00 92.00 268 ILE A N 1
ATOM 2142 C CA . ILE A 1 268 ? -4.608 -13.517 16.036 1.00 92.00 268 ILE A CA 1
ATOM 2143 C C . ILE A 1 268 ? -3.683 -14.730 16.219 1.00 92.00 268 ILE A C 1
ATOM 2145 O O . ILE A 1 268 ? -2.685 -14.880 15.517 1.00 92.00 268 ILE A O 1
ATOM 2149 N N . ALA A 1 269 ? -4.000 -15.637 17.146 1.00 91.81 269 ALA A N 1
ATOM 2150 C CA . ALA A 1 269 ? -3.205 -16.850 17.334 1.00 91.81 269 ALA A CA 1
ATOM 2151 C C . ALA A 1 269 ? -3.229 -17.752 16.085 1.00 91.81 269 ALA A C 1
ATOM 2153 O O . ALA A 1 269 ? -2.196 -18.303 15.696 1.00 91.81 269 ALA A O 1
ATOM 2154 N N . VAL A 1 270 ? -4.386 -17.869 15.425 1.00 92.75 270 VAL A N 1
ATOM 2155 C CA . VAL A 1 270 ? -4.533 -18.622 14.171 1.00 92.75 270 VAL A CA 1
ATOM 2156 C C . VAL A 1 270 ? -3.737 -17.972 13.038 1.00 92.75 270 VAL A C 1
ATOM 2158 O O . VAL A 1 270 ? -3.045 -18.686 12.309 1.00 92.75 270 VAL A O 1
ATOM 2161 N N . THR A 1 271 ? -3.768 -16.644 12.895 1.00 92.88 271 THR A N 1
ATOM 2162 C CA . THR A 1 271 ? -2.994 -15.951 11.852 1.00 92.88 271 THR A CA 1
ATOM 2163 C C . THR A 1 271 ? -1.494 -16.037 12.084 1.00 92.88 271 THR A C 1
ATOM 2165 O O . THR A 1 271 ? -0.755 -16.282 11.128 1.00 92.88 271 THR A O 1
ATOM 2168 N N . VAL A 1 272 ? -1.036 -15.956 13.337 1.00 93.50 272 VAL A N 1
ATOM 2169 C CA . VAL A 1 272 ? 0.366 -16.223 13.696 1.00 93.50 272 VAL A CA 1
ATOM 2170 C C . VAL A 1 272 ? 0.756 -17.654 13.334 1.00 93.50 272 VAL A C 1
ATOM 2172 O O . VAL A 1 272 ? 1.776 -17.855 12.673 1.00 93.50 272 VAL A O 1
ATOM 2175 N N . GLY A 1 273 ? -0.066 -18.647 13.683 1.00 91.69 273 GLY A N 1
ATOM 2176 C CA . GLY A 1 273 ? 0.176 -20.044 13.315 1.00 91.69 273 GLY A CA 1
ATOM 2177 C C . GLY A 1 273 ? 0.279 -20.248 11.799 1.00 91.69 273 GLY A C 1
ATOM 2178 O O . GLY A 1 273 ? 1.216 -20.887 11.317 1.00 91.69 273 GLY A O 1
ATOM 2179 N N . ALA A 1 274 ? -0.631 -19.644 11.030 1.00 90.44 274 ALA A N 1
ATOM 2180 C CA . ALA A 1 274 ? -0.600 -19.685 9.570 1.00 90.44 274 ALA A CA 1
ATOM 2181 C C . ALA A 1 274 ? 0.645 -18.988 8.993 1.00 90.44 274 ALA A C 1
ATOM 2183 O O . ALA A 1 274 ? 1.263 -19.499 8.060 1.00 90.44 274 ALA A O 1
ATOM 2184 N N . HIS A 1 275 ? 1.054 -17.850 9.561 1.00 91.19 275 HIS A N 1
ATOM 2185 C CA . HIS A 1 275 ? 2.257 -17.135 9.142 1.00 91.19 275 HIS A CA 1
ATOM 2186 C C . HIS A 1 275 ? 3.517 -17.976 9.362 1.00 91.19 275 HIS A C 1
ATOM 2188 O O . HIS A 1 275 ? 4.354 -18.060 8.462 1.00 91.19 275 HIS A O 1
ATOM 2194 N N . LEU A 1 276 ? 3.653 -18.603 10.535 1.00 90.69 276 LEU A N 1
ATOM 2195 C CA . LEU A 1 276 ? 4.781 -19.482 10.845 1.00 90.69 276 LEU A CA 1
ATOM 2196 C C . LEU A 1 276 ? 4.834 -20.656 9.864 1.00 90.69 276 LEU A C 1
ATOM 2198 O O . LEU A 1 276 ? 5.880 -20.889 9.265 1.00 90.69 276 LEU A O 1
ATOM 2202 N N . TYR A 1 277 ? 3.693 -21.297 9.601 1.00 89.19 277 TYR A N 1
ATOM 2203 C CA . TYR A 1 277 ? 3.595 -22.382 8.625 1.00 89.19 277 TYR A CA 1
ATOM 2204 C C . TYR A 1 277 ? 4.020 -21.950 7.213 1.00 89.19 277 TYR A C 1
ATOM 2206 O O . TYR A 1 277 ? 4.832 -22.618 6.573 1.00 89.19 277 TYR A O 1
ATOM 2214 N N . ILE A 1 278 ? 3.530 -20.802 6.730 1.00 88.38 278 ILE A N 1
ATOM 2215 C CA . ILE A 1 278 ? 3.922 -20.263 5.418 1.00 88.38 278 ILE A CA 1
ATOM 2216 C C . ILE A 1 278 ? 5.431 -19.994 5.381 1.00 88.38 278 ILE A C 1
ATOM 2218 O O . ILE A 1 278 ? 6.097 -20.276 4.383 1.00 88.38 278 ILE A O 1
ATOM 2222 N N . ASN A 1 279 ? 5.987 -19.448 6.461 1.00 87.88 279 ASN A N 1
ATOM 2223 C CA . ASN A 1 279 ? 7.398 -19.104 6.522 1.00 87.88 279 ASN A CA 1
ATOM 2224 C C . ASN A 1 279 ? 8.287 -20.363 6.575 1.00 87.88 279 ASN A C 1
ATOM 2226 O O . ASN A 1 279 ? 9.321 -20.384 5.918 1.00 87.88 279 ASN A O 1
ATOM 2230 N N . GLU A 1 280 ? 7.875 -21.420 7.276 1.00 87.00 280 GLU A N 1
ATOM 2231 C CA . GLU A 1 280 ? 8.599 -22.698 7.328 1.00 87.00 280 GLU A CA 1
ATOM 2232 C C . GLU A 1 280 ? 8.558 -23.459 5.999 1.00 87.00 280 GLU A C 1
ATOM 2234 O O . GLU A 1 280 ? 9.584 -23.968 5.556 1.00 87.00 280 GLU A O 1
ATOM 2239 N N . VAL A 1 281 ? 7.398 -23.515 5.337 1.00 86.25 281 VAL A N 1
ATOM 2240 C CA . VAL A 1 281 ? 7.230 -24.296 4.102 1.00 86.25 281 VAL A CA 1
ATOM 2241 C C . VAL A 1 281 ? 7.815 -23.576 2.887 1.00 86.25 281 VAL A C 1
ATOM 2243 O O . VAL A 1 281 ? 8.541 -24.182 2.099 1.00 86.25 281 VAL A O 1
ATOM 2246 N N . TYR A 1 282 ? 7.525 -22.283 2.716 1.00 83.25 282 TYR A N 1
ATOM 2247 C CA . TYR A 1 282 ? 7.832 -21.584 1.464 1.00 83.25 282 TYR A CA 1
ATOM 2248 C C . TYR A 1 282 ? 9.173 -20.844 1.474 1.00 83.25 282 TYR A C 1
ATOM 2250 O O . TYR A 1 282 ? 9.800 -20.720 0.423 1.00 83.25 282 TYR A O 1
ATOM 2258 N N . MET A 1 283 ? 9.667 -20.355 2.618 1.00 82.06 283 MET A N 1
ATOM 2259 C CA . MET A 1 283 ? 10.925 -19.587 2.624 1.00 82.06 283 MET A CA 1
ATOM 2260 C C . MET A 1 283 ? 12.160 -20.395 2.226 1.00 82.06 283 MET A C 1
ATOM 2262 O O . MET A 1 283 ? 13.008 -19.820 1.538 1.00 82.06 283 MET A O 1
ATOM 2266 N N . PRO A 1 284 ? 12.304 -21.686 2.594 1.00 82.62 284 PRO A N 1
ATOM 2267 C CA . PRO A 1 284 ? 13.429 -22.484 2.121 1.00 82.62 284 PRO A CA 1
ATOM 2268 C C . PRO A 1 284 ? 13.457 -22.577 0.594 1.00 82.62 284 PRO A C 1
ATOM 2270 O O . PRO A 1 284 ? 14.521 -22.398 0.009 1.00 82.62 284 PRO A O 1
ATOM 2273 N N . ALA A 1 285 ? 12.288 -22.761 -0.032 1.00 80.50 285 ALA A N 1
ATOM 2274 C CA . ALA A 1 285 ? 12.134 -22.844 -1.483 1.00 80.50 285 ALA A CA 1
ATOM 2275 C C . ALA A 1 285 ? 12.355 -21.500 -2.199 1.00 80.50 285 ALA A C 1
ATOM 2277 O O . ALA A 1 285 ? 12.809 -21.477 -3.337 1.00 80.50 285 ALA A O 1
ATOM 2278 N N . ILE A 1 286 ? 12.049 -20.378 -1.540 1.00 82.62 286 ILE A N 1
ATOM 2279 C CA . ILE A 1 286 ? 12.272 -19.031 -2.089 1.00 82.62 286 ILE A CA 1
ATOM 2280 C C . ILE A 1 286 ? 13.750 -18.627 -1.998 1.00 82.62 286 ILE A C 1
ATOM 2282 O O . ILE A 1 286 ? 14.268 -17.970 -2.899 1.00 82.62 286 ILE A O 1
ATOM 2286 N N . ASN A 1 287 ? 14.423 -18.976 -0.900 1.00 79.75 287 ASN A N 1
ATOM 2287 C CA . ASN A 1 287 ? 15.796 -18.536 -0.642 1.00 79.75 287 ASN A CA 1
ATOM 2288 C C . ASN A 1 287 ? 16.851 -19.439 -1.292 1.00 79.75 287 ASN A C 1
ATOM 2290 O O . ASN A 1 287 ? 17.950 -18.965 -1.574 1.00 79.75 287 ASN A O 1
ATOM 2294 N N . HIS A 1 288 ? 16.540 -20.718 -1.517 1.00 80.69 288 HIS A N 1
ATOM 2295 C CA . HIS A 1 288 ? 17.486 -21.692 -2.055 1.00 80.69 288 HIS A CA 1
ATOM 2296 C C . HIS A 1 288 ? 16.910 -22.369 -3.294 1.00 80.69 288 HIS A C 1
ATOM 2298 O O . HIS A 1 288 ? 15.795 -22.890 -3.274 1.00 80.69 288 HIS A O 1
ATOM 2304 N N . LEU A 1 289 ? 17.701 -22.405 -4.368 1.00 76.50 289 LEU A N 1
ATOM 2305 C CA . LEU A 1 289 ? 17.333 -23.137 -5.571 1.00 76.50 289 LEU A CA 1
ATOM 2306 C C . LEU A 1 289 ? 17.547 -24.645 -5.333 1.00 76.50 289 LEU A C 1
ATOM 2308 O O . LEU A 1 289 ? 18.628 -25.036 -4.882 1.00 76.50 289 LEU A O 1
ATOM 2312 N N . PRO A 1 290 ? 16.564 -25.517 -5.619 1.00 77.94 290 PRO A N 1
ATOM 2313 C CA . PRO A 1 290 ? 16.726 -26.950 -5.406 1.00 77.94 290 PRO A CA 1
ATOM 2314 C C . PRO A 1 290 ? 17.778 -27.533 -6.359 1.00 77.94 290 PRO A C 1
ATOM 2316 O O . PRO A 1 290 ? 17.620 -27.484 -7.579 1.00 77.94 290 PRO A O 1
ATOM 2319 N N . VAL A 1 291 ? 18.817 -28.157 -5.792 1.00 74.50 291 VAL A N 1
ATOM 2320 C CA . VAL A 1 291 ? 19.959 -28.740 -6.529 1.00 74.50 291 VAL A CA 1
ATOM 2321 C C . VAL A 1 291 ? 19.515 -29.763 -7.577 1.00 74.50 291 VAL A C 1
ATOM 2323 O O . VAL A 1 291 ? 20.073 -29.806 -8.667 1.00 74.50 291 VAL A O 1
ATOM 2326 N N . LYS A 1 292 ? 18.459 -30.537 -7.288 1.00 72.38 292 LYS A N 1
ATOM 2327 C CA . LYS A 1 292 ? 17.876 -31.493 -8.243 1.00 72.38 292 LYS A CA 1
ATOM 2328 C C . LYS A 1 292 ? 17.458 -30.813 -9.554 1.00 72.38 292 LYS A C 1
ATOM 2330 O O . LYS A 1 292 ? 17.848 -31.273 -10.615 1.00 72.38 292 LYS A O 1
ATOM 2335 N N . ARG A 1 293 ? 16.770 -29.663 -9.481 1.00 64.44 293 ARG A N 1
ATOM 2336 C CA . ARG A 1 293 ? 16.352 -28.917 -10.682 1.00 64.44 293 ARG A CA 1
ATOM 2337 C C . ARG A 1 293 ? 17.539 -28.338 -11.446 1.00 64.44 293 ARG A C 1
ATOM 2339 O O . ARG A 1 293 ? 17.503 -28.306 -12.668 1.00 64.44 293 ARG A O 1
ATOM 2346 N N . ALA A 1 294 ? 18.579 -27.888 -10.742 1.00 66.38 294 ALA A N 1
ATOM 2347 C CA . ALA A 1 294 ? 19.797 -27.410 -11.394 1.00 66.38 294 ALA A CA 1
ATOM 2348 C C . ALA A 1 294 ? 20.491 -28.540 -12.180 1.00 66.38 294 ALA A C 1
ATOM 2350 O O . ALA A 1 294 ? 20.863 -28.339 -13.333 1.00 66.38 294 ALA A O 1
ATOM 2351 N N . ALA A 1 295 ? 20.575 -29.739 -11.594 1.00 64.44 295 ALA A N 1
ATOM 2352 C CA . ALA A 1 295 ? 21.154 -30.915 -12.242 1.00 64.44 295 ALA A CA 1
ATOM 2353 C C . ALA A 1 295 ? 20.323 -31.416 -13.442 1.00 64.44 295 ALA A C 1
ATOM 2355 O O . ALA A 1 295 ? 20.890 -31.869 -14.434 1.00 64.44 295 ALA A O 1
ATOM 2356 N N . ASP A 1 296 ? 18.992 -31.319 -13.383 1.00 65.69 296 ASP A N 1
ATOM 2357 C CA . ASP A 1 296 ? 18.110 -31.733 -14.485 1.00 65.69 296 ASP A CA 1
ATOM 2358 C C . ASP A 1 296 ? 18.239 -30.812 -15.715 1.00 65.69 296 ASP A C 1
ATOM 2360 O O . ASP A 1 296 ? 18.231 -31.290 -16.854 1.00 65.69 296 ASP A O 1
ATOM 2364 N N . VAL A 1 297 ? 18.419 -29.503 -15.490 1.00 63.72 297 VAL A N 1
ATOM 2365 C CA . VAL A 1 297 ? 18.689 -28.513 -16.551 1.00 63.72 297 VAL A CA 1
ATOM 2366 C C . VAL A 1 297 ? 20.039 -28.779 -17.221 1.00 63.72 297 VAL A C 1
ATOM 2368 O O . VAL A 1 297 ? 20.145 -28.699 -18.443 1.00 63.72 297 VAL A O 1
ATOM 2371 N N . GLU A 1 298 ? 21.060 -29.134 -16.442 1.00 61.66 298 GLU A N 1
ATOM 2372 C CA . GLU A 1 298 ? 22.398 -29.451 -16.954 1.00 61.66 298 GLU A CA 1
ATOM 2373 C C . GLU A 1 298 ? 22.416 -30.751 -17.776 1.00 61.66 298 GLU A C 1
ATOM 2375 O O . GLU A 1 298 ? 23.060 -30.822 -18.823 1.00 61.66 298 GLU A O 1
ATOM 2380 N N . ARG A 1 299 ? 21.659 -31.771 -17.348 1.00 58.78 299 ARG A N 1
ATOM 2381 C CA . ARG A 1 299 ? 21.589 -33.081 -18.018 1.00 58.78 299 ARG A CA 1
ATOM 2382 C C . ARG A 1 299 ? 20.849 -33.066 -19.354 1.00 58.78 299 ARG A C 1
ATOM 2384 O O . ARG A 1 299 ? 21.100 -33.940 -20.180 1.00 58.78 299 ARG A O 1
ATOM 2391 N N . THR A 1 300 ? 19.958 -32.099 -19.585 1.00 56.41 300 THR A N 1
ATOM 2392 C CA . THR A 1 300 ? 19.115 -32.072 -20.791 1.00 56.41 300 THR A CA 1
ATOM 2393 C C . THR A 1 300 ? 19.161 -30.697 -21.471 1.00 56.41 300 THR A C 1
ATOM 2395 O O . THR A 1 300 ? 18.251 -29.883 -21.295 1.00 56.41 300 THR A O 1
ATOM 2398 N N . PRO A 1 301 ? 20.177 -30.413 -22.310 1.00 55.84 301 PRO A N 1
ATOM 2399 C CA . PRO A 1 301 ? 20.341 -29.098 -22.941 1.00 55.84 301 PRO A CA 1
ATOM 2400 C C . PRO A 1 301 ? 19.208 -28.735 -23.918 1.00 55.84 301 PRO A C 1
ATOM 2402 O O . PRO A 1 301 ? 19.001 -27.558 -24.210 1.00 55.84 301 PRO A O 1
ATOM 2405 N N . ALA A 1 302 ? 18.449 -29.723 -24.407 1.00 53.06 302 ALA A N 1
ATOM 2406 C CA . ALA A 1 302 ? 17.235 -29.503 -25.196 1.00 53.06 302 ALA A CA 1
ATOM 2407 C C . ALA A 1 302 ? 16.082 -28.940 -24.343 1.00 53.06 302 ALA A C 1
ATOM 2409 O O . ALA A 1 302 ? 15.409 -28.003 -24.761 1.00 53.06 302 ALA A O 1
ATOM 2410 N N . LEU A 1 303 ? 15.930 -29.420 -23.105 1.00 50.62 303 LEU A N 1
ATOM 2411 C CA . LEU A 1 303 ? 14.880 -28.998 -22.170 1.00 50.62 303 LEU A CA 1
ATOM 2412 C C . LEU A 1 303 ? 15.098 -27.553 -21.687 1.00 50.62 303 LEU A C 1
ATOM 2414 O O . LEU A 1 303 ? 14.143 -26.800 -21.516 1.00 50.62 303 LEU A O 1
ATOM 2418 N N . ALA A 1 304 ? 16.365 -27.143 -21.562 1.00 51.00 304 ALA A N 1
ATOM 2419 C CA . ALA A 1 304 ? 16.766 -25.766 -21.268 1.00 51.00 304 ALA A CA 1
ATOM 2420 C C . ALA A 1 304 ? 16.451 -24.774 -22.408 1.00 51.00 304 ALA A C 1
ATOM 2422 O O . ALA A 1 304 ? 16.281 -23.583 -22.154 1.00 51.00 304 ALA A O 1
ATOM 2423 N N . ARG A 1 305 ? 16.381 -25.248 -23.662 1.00 54.28 305 ARG A N 1
ATOM 2424 C CA . ARG A 1 305 ? 16.027 -24.430 -24.838 1.00 54.28 305 ARG A CA 1
ATOM 2425 C C . ARG A 1 305 ? 14.524 -24.389 -25.094 1.00 54.28 305 ARG A C 1
ATOM 2427 O O . ARG A 1 305 ? 14.022 -23.367 -25.546 1.00 54.28 305 ARG A O 1
ATOM 2434 N N . GLU A 1 306 ? 13.831 -25.490 -24.830 1.00 45.78 306 GLU A N 1
ATOM 2435 C CA . GLU A 1 306 ? 12.408 -25.653 -25.136 1.00 45.78 306 GLU A CA 1
ATOM 2436 C C . GLU A 1 306 ? 11.500 -25.018 -24.070 1.00 45.78 306 GLU A C 1
ATOM 2438 O O . GLU A 1 306 ? 10.380 -24.610 -24.370 1.00 45.78 306 GLU A O 1
ATOM 2443 N N . PHE A 1 307 ? 11.997 -24.851 -22.839 1.00 43.56 307 PHE A N 1
ATOM 2444 C CA . PHE A 1 307 ? 11.194 -24.374 -21.718 1.00 43.56 307 PHE A CA 1
ATOM 2445 C C . PHE A 1 307 ? 11.945 -23.424 -20.762 1.00 43.56 307 PHE A C 1
ATOM 2447 O O . PHE A 1 307 ? 12.218 -23.793 -19.616 1.00 43.56 307 PHE A O 1
ATOM 2454 N N . PRO A 1 308 ? 12.234 -22.173 -21.168 1.00 47.09 308 PRO A N 1
ATOM 2455 C CA . PRO A 1 308 ? 12.865 -21.194 -20.277 1.00 47.09 308 PRO A CA 1
ATOM 2456 C C . PRO A 1 308 ? 11.996 -20.842 -19.050 1.00 47.09 308 PRO A C 1
ATOM 2458 O O . PRO A 1 308 ? 12.537 -20.561 -17.982 1.00 47.09 308 PRO A O 1
ATOM 2461 N N . ASP A 1 309 ? 10.664 -20.948 -19.166 1.00 46.47 309 ASP A N 1
ATOM 2462 C CA . ASP A 1 309 ? 9.698 -20.532 -18.134 1.00 46.47 309 ASP A CA 1
ATOM 2463 C C . ASP A 1 309 ? 9.014 -21.694 -17.378 1.00 46.47 309 ASP A C 1
ATOM 2465 O O . ASP A 1 309 ? 8.176 -21.471 -16.505 1.00 46.47 309 ASP A O 1
ATOM 2469 N N . VAL A 1 310 ? 9.372 -22.962 -17.635 1.00 40.53 310 VAL A N 1
ATOM 2470 C CA . VAL A 1 310 ? 8.766 -24.124 -16.927 1.00 40.53 310 VAL A CA 1
ATOM 2471 C C . VAL A 1 310 ? 9.274 -24.287 -15.485 1.00 40.53 310 VAL A C 1
ATOM 2473 O O . VAL A 1 310 ? 8.821 -25.158 -14.741 1.00 40.53 310 VAL A O 1
ATOM 2476 N N . LEU A 1 311 ? 10.129 -23.376 -15.018 1.00 44.72 311 LEU A N 1
ATOM 2477 C CA . LEU A 1 311 ? 10.568 -23.304 -13.624 1.00 44.72 311 LEU A CA 1
ATOM 2478 C C . LEU A 1 311 ? 9.420 -23.037 -12.618 1.00 44.72 311 LEU A C 1
ATOM 2480 O O . LEU A 1 311 ? 9.625 -23.241 -11.418 1.00 44.72 311 LEU A O 1
ATOM 2484 N N . ASP A 1 312 ? 8.214 -22.681 -13.082 1.00 43.62 312 ASP A N 1
ATOM 2485 C CA . ASP A 1 312 ? 7.036 -22.365 -12.250 1.00 43.62 312 ASP A CA 1
ATOM 2486 C C . ASP A 1 312 ? 6.034 -23.528 -12.029 1.00 43.62 312 ASP A C 1
ATOM 2488 O O . ASP A 1 312 ? 4.932 -23.340 -11.514 1.00 43.62 312 ASP A O 1
ATOM 2492 N N . ARG A 1 313 ? 6.370 -24.783 -12.370 1.00 41.16 313 ARG A N 1
ATOM 2493 C CA . ARG A 1 313 ? 5.477 -25.920 -12.048 1.00 41.16 313 ARG A CA 1
ATOM 2494 C C . ARG A 1 313 ? 5.634 -26.377 -10.596 1.00 41.16 313 ARG A C 1
ATOM 2496 O O . ARG A 1 313 ? 6.450 -27.235 -10.260 1.00 41.16 313 ARG A O 1
ATOM 2503 N N . SER A 1 314 ? 4.808 -25.801 -9.731 1.00 39.25 314 SER A N 1
ATOM 2504 C CA . SER A 1 314 ? 4.546 -26.205 -8.342 1.00 39.25 314 SER A CA 1
ATOM 2505 C C . SER A 1 314 ? 3.569 -27.395 -8.207 1.00 39.25 314 SER A C 1
ATOM 2507 O O . SER A 1 314 ? 3.155 -27.717 -7.099 1.00 39.25 314 SER A O 1
ATOM 2509 N N . GLY A 1 315 ? 3.194 -28.069 -9.306 1.00 44.56 315 GLY A N 1
ATOM 2510 C CA . GLY A 1 315 ? 2.017 -28.955 -9.345 1.00 44.56 315 GLY A CA 1
ATOM 2511 C C . GLY A 1 315 ? 2.226 -30.476 -9.269 1.00 44.56 315 GLY A C 1
ATOM 2512 O O . GLY A 1 315 ? 1.243 -31.194 -9.135 1.00 44.56 315 GLY A O 1
ATOM 2513 N N . ASP A 1 316 ? 3.441 -31.023 -9.335 1.00 43.50 316 ASP A N 1
ATOM 2514 C CA . ASP A 1 316 ? 3.608 -32.484 -9.502 1.00 43.50 316 ASP A CA 1
ATOM 2515 C C . ASP A 1 316 ? 3.789 -33.276 -8.183 1.00 43.50 316 ASP A C 1
ATOM 2517 O O . ASP A 1 316 ? 4.546 -34.242 -8.138 1.00 43.50 316 ASP A O 1
ATOM 2521 N N . ILE A 1 317 ? 3.085 -32.910 -7.101 1.00 44.31 317 ILE A N 1
ATOM 2522 C CA . ILE A 1 317 ? 2.969 -33.772 -5.897 1.00 44.31 317 ILE A CA 1
ATOM 2523 C C . ILE A 1 317 ? 1.773 -34.734 -6.033 1.00 44.31 317 ILE A C 1
ATOM 2525 O O . ILE A 1 317 ? 1.844 -35.888 -5.615 1.00 44.31 317 ILE A O 1
ATOM 2529 N N . GLU A 1 318 ? 0.693 -34.306 -6.692 1.00 45.44 318 GLU A N 1
ATOM 2530 C CA . GLU A 1 318 ? -0.555 -35.074 -6.836 1.00 45.44 318 GLU A CA 1
ATOM 2531 C C . GLU A 1 318 ? -0.381 -36.365 -7.656 1.00 45.44 318 GLU A C 1
ATOM 2533 O O . GLU A 1 318 ? -1.001 -37.392 -7.377 1.00 45.44 318 GLU A O 1
ATOM 2538 N N . LYS A 1 319 ? 0.541 -36.353 -8.626 1.00 47.75 319 LYS A N 1
ATOM 2539 C CA . LYS A 1 319 ? 0.853 -37.523 -9.463 1.00 47.75 319 LYS A CA 1
ATOM 2540 C C . LYS A 1 319 ? 1.679 -38.590 -8.744 1.00 47.75 319 LYS A C 1
ATOM 2542 O O . LYS A 1 319 ? 1.724 -39.720 -9.220 1.00 47.75 319 LYS A O 1
ATOM 2547 N N . MET A 1 320 ? 2.305 -38.250 -7.615 1.00 42.50 320 MET A N 1
ATOM 2548 C CA . MET A 1 320 ? 3.148 -39.166 -6.839 1.00 42.50 320 MET A CA 1
ATOM 2549 C C . MET A 1 320 ? 2.367 -39.954 -5.774 1.00 42.50 320 MET A C 1
ATOM 2551 O O . MET A 1 320 ? 2.937 -40.852 -5.159 1.00 42.50 320 MET A O 1
ATOM 2555 N N . LEU A 1 321 ? 1.079 -39.652 -5.552 1.00 48.97 321 LEU A N 1
ATOM 2556 C CA . LEU A 1 321 ? 0.239 -40.374 -4.592 1.00 48.97 321 LEU A CA 1
ATOM 2557 C C . LEU A 1 321 ? -0.517 -41.552 -5.248 1.00 48.97 321 LEU A C 1
ATOM 2559 O O . LEU A 1 321 ? -1.031 -41.398 -6.368 1.00 48.97 321 LEU A O 1
ATOM 2563 N N . PRO A 1 322 ? -0.636 -42.703 -4.551 1.00 47.41 322 PRO A N 1
ATOM 2564 C CA . PRO A 1 322 ? -1.439 -43.840 -4.997 1.00 47.41 322 PRO A CA 1
ATOM 2565 C C . PRO A 1 322 ? -2.922 -43.462 -5.119 1.00 47.41 322 PRO A C 1
ATOM 2567 O O . PRO A 1 322 ? -3.416 -42.571 -4.426 1.00 47.41 322 PRO A O 1
ATOM 2570 N N . GLU A 1 323 ? -3.639 -44.142 -6.015 1.00 52.03 323 GLU A N 1
ATOM 2571 C CA . GLU A 1 323 ? -4.972 -43.751 -6.503 1.00 52.03 323 GLU A CA 1
ATOM 2572 C C . GLU A 1 323 ? -6.023 -43.601 -5.386 1.00 52.03 323 GLU A C 1
ATOM 2574 O O . GLU A 1 323 ? -6.839 -42.680 -5.418 1.00 52.03 323 GLU A O 1
ATOM 2579 N N . SER A 1 324 ? -5.917 -44.403 -4.321 1.00 51.94 324 SER A N 1
ATOM 2580 C CA . SER A 1 324 ? -6.783 -44.324 -3.135 1.00 51.94 324 SER A CA 1
ATOM 2581 C C . SER A 1 324 ? -6.627 -43.027 -2.327 1.00 51.94 324 SER A C 1
ATOM 2583 O O . SER A 1 324 ? -7.571 -42.591 -1.669 1.00 51.94 324 SER A O 1
ATOM 2585 N N . GLN A 1 325 ? -5.461 -42.374 -2.382 1.00 49.91 325 GLN A N 1
ATOM 2586 C CA . GLN A 1 325 ? -5.178 -41.147 -1.632 1.00 49.91 325 GLN A CA 1
ATOM 2587 C C . GLN A 1 325 ? -5.479 -39.864 -2.422 1.00 49.91 325 GLN A C 1
ATOM 2589 O O . GLN A 1 325 ? -5.593 -38.796 -1.817 1.00 49.91 325 GLN A O 1
ATOM 2594 N N . ARG A 1 326 ? -5.672 -39.950 -3.747 1.00 55.09 326 ARG A N 1
ATOM 2595 C CA . ARG A 1 326 ? -5.984 -38.788 -4.603 1.00 55.09 326 ARG A CA 1
ATOM 2596 C C . ARG A 1 326 ? -7.361 -38.201 -4.293 1.00 55.09 326 ARG A C 1
ATOM 2598 O O . ARG A 1 326 ? -7.478 -36.999 -4.071 1.00 55.09 326 ARG A O 1
ATOM 2605 N N . CYS A 1 327 ? -8.385 -39.049 -4.168 1.00 51.34 327 CYS A N 1
ATOM 2606 C CA . CYS A 1 327 ? -9.736 -38.610 -3.795 1.00 51.34 327 CYS A CA 1
ATOM 2607 C C . CYS A 1 327 ? -9.796 -38.015 -2.380 1.00 51.34 327 CYS A C 1
ATOM 2609 O O . CYS A 1 327 ? -10.487 -37.020 -2.157 1.00 51.34 327 CYS A O 1
ATOM 2611 N N . ALA A 1 328 ? -9.053 -38.585 -1.426 1.00 49.69 328 ALA A N 1
ATOM 2612 C CA . ALA A 1 328 ? -8.998 -38.073 -0.059 1.00 49.69 328 ALA A CA 1
ATOM 2613 C C . ALA A 1 328 ? -8.323 -36.694 -0.001 1.00 49.69 328 ALA A C 1
ATOM 2615 O O . ALA A 1 328 ? -8.852 -35.790 0.640 1.00 49.69 328 ALA A O 1
ATOM 2616 N N . TYR A 1 329 ? -7.210 -36.506 -0.718 1.00 52.00 329 TYR A N 1
ATOM 2617 C CA . TYR A 1 329 ? -6.493 -35.231 -0.786 1.00 52.00 329 TYR A CA 1
ATOM 2618 C C . TYR A 1 329 ? -7.322 -34.133 -1.470 1.00 52.00 329 TYR A C 1
ATOM 2620 O O . TYR A 1 329 ? -7.452 -33.045 -0.913 1.00 52.00 329 TYR A O 1
ATOM 2628 N N . ALA A 1 330 ? -7.960 -34.439 -2.605 1.00 52.94 330 ALA A N 1
ATOM 2629 C CA . ALA A 1 330 ? -8.803 -33.494 -3.344 1.00 52.94 330 ALA A CA 1
ATOM 2630 C C . ALA A 1 330 ? -10.038 -33.034 -2.546 1.00 52.94 330 ALA A C 1
ATOM 2632 O O . ALA A 1 330 ? -10.458 -31.881 -2.643 1.00 52.94 330 ALA A O 1
ATOM 2633 N N . THR A 1 331 ? -10.603 -33.917 -1.717 1.00 48.69 331 THR A N 1
ATOM 2634 C CA . THR A 1 331 ? -11.783 -33.592 -0.901 1.00 48.69 331 THR A CA 1
ATOM 2635 C C . THR A 1 331 ? -11.390 -32.852 0.386 1.00 48.69 331 THR A C 1
ATOM 2637 O O . THR A 1 331 ? -12.043 -31.876 0.756 1.00 48.69 331 THR A O 1
ATOM 2640 N N . PHE A 1 332 ? -10.288 -33.239 1.047 1.00 41.56 332 PHE A N 1
ATOM 2641 C CA . PHE A 1 332 ? -9.840 -32.625 2.308 1.00 41.56 332 PHE A CA 1
ATOM 2642 C C . PHE A 1 332 ? -9.093 -31.291 2.146 1.00 41.56 332 PHE A C 1
ATOM 2644 O O . PHE A 1 332 ? -9.185 -30.449 3.042 1.00 41.56 332 PHE A O 1
ATOM 2651 N N . SER A 1 333 ? -8.379 -31.055 1.037 1.00 47.06 333 SER A N 1
ATOM 2652 C CA . SER A 1 333 ? -7.603 -29.815 0.847 1.00 47.06 333 SER A CA 1
ATOM 2653 C C . SER A 1 333 ? -8.471 -28.570 0.639 1.00 47.06 333 SER A C 1
ATOM 2655 O O . SER A 1 333 ? -7.959 -27.454 0.706 1.00 47.06 333 SER A O 1
ATOM 2657 N N . SER A 1 334 ? -9.769 -28.745 0.377 1.00 49.62 334 SER A N 1
ATOM 2658 C CA . SER A 1 334 ? -10.698 -27.648 0.089 1.00 49.62 334 SER A CA 1
ATOM 2659 C C . SER A 1 334 ? -11.315 -27.001 1.336 1.00 49.62 334 SER A C 1
ATOM 2661 O O . SER A 1 334 ? -11.779 -25.867 1.250 1.00 49.62 334 SER A O 1
ATOM 2663 N N . LEU A 1 335 ? -11.320 -27.679 2.493 1.00 45.22 335 LEU A N 1
ATOM 2664 C CA . LEU A 1 335 ? -12.172 -27.270 3.622 1.00 45.22 335 LEU A CA 1
ATOM 2665 C C . LEU A 1 335 ? -11.535 -27.334 5.016 1.00 45.22 335 LEU A C 1
ATOM 2667 O O . LEU A 1 335 ? -12.119 -26.792 5.952 1.00 45.22 335 LEU A O 1
ATOM 2671 N N . VAL A 1 336 ? -10.356 -27.941 5.198 1.00 44.44 336 VAL A N 1
ATOM 2672 C CA . VAL A 1 336 ? -9.765 -28.089 6.540 1.00 44.44 336 VAL A CA 1
ATOM 2673 C C . VAL A 1 336 ? -8.241 -27.881 6.521 1.00 44.44 336 VAL A C 1
ATOM 2675 O O . VAL A 1 336 ? -7.538 -28.580 5.791 1.00 44.44 336 VAL A O 1
ATOM 2678 N N . PRO A 1 337 ? -7.680 -26.974 7.350 1.00 53.41 337 PRO A N 1
ATOM 2679 C CA . PRO A 1 337 ? -6.233 -26.821 7.497 1.00 53.41 337 PRO A CA 1
ATOM 2680 C C . PRO A 1 337 ? -5.559 -28.128 7.944 1.00 53.41 337 PRO A C 1
ATOM 2682 O O . PRO A 1 337 ? -6.023 -28.796 8.870 1.00 53.41 337 PRO A O 1
ATOM 2685 N N . ALA A 1 338 ? -4.406 -28.459 7.354 1.00 47.78 338 ALA A N 1
ATOM 2686 C CA . ALA A 1 338 ? -3.677 -29.719 7.564 1.00 47.78 338 ALA A CA 1
ATOM 2687 C C . ALA A 1 338 ? -3.333 -30.051 9.038 1.00 47.78 338 ALA A C 1
ATOM 2689 O O . ALA A 1 338 ? -3.099 -31.213 9.376 1.00 47.78 338 ALA A O 1
ATOM 2690 N N . PHE A 1 339 ? -3.331 -29.059 9.935 1.00 52.38 339 PHE A N 1
ATOM 2691 C CA . PHE A 1 339 ? -3.163 -29.266 11.377 1.00 52.38 339 PHE A CA 1
ATOM 2692 C C . PHE A 1 339 ? -4.342 -30.021 12.014 1.00 52.38 339 PHE A C 1
ATOM 2694 O O . PHE A 1 339 ? -4.118 -30.912 12.828 1.00 52.38 339 PHE A O 1
ATOM 2701 N N . VAL A 1 340 ? -5.583 -29.739 11.603 1.00 48.03 340 VAL A N 1
ATOM 2702 C CA . VAL A 1 340 ? -6.779 -30.436 12.110 1.00 48.03 340 VAL A CA 1
ATOM 2703 C C . VAL A 1 340 ? -6.806 -31.878 11.607 1.00 48.03 340 VAL A C 1
ATOM 2705 O O . VAL A 1 340 ? -7.152 -32.775 12.363 1.00 48.03 340 VAL A O 1
ATOM 2708 N N . ILE A 1 341 ? -6.336 -32.134 10.383 1.00 51.28 341 ILE A N 1
ATOM 2709 C CA . ILE A 1 341 ? -6.189 -33.493 9.837 1.00 51.28 341 ILE A CA 1
ATOM 2710 C C . ILE A 1 341 ? -5.148 -34.285 10.643 1.00 51.28 341 ILE A C 1
ATOM 2712 O O . ILE A 1 341 ? -5.413 -35.414 11.047 1.00 51.28 341 ILE A O 1
ATOM 2716 N N . LYS A 1 342 ? -3.989 -33.684 10.957 1.00 48.38 342 LYS A N 1
ATOM 2717 C CA . LYS A 1 342 ? -2.977 -34.309 11.831 1.00 48.38 342 LYS A CA 1
ATOM 2718 C C . LYS A 1 342 ? -3.485 -34.545 13.257 1.00 48.38 342 LYS A C 1
ATOM 2720 O O . LYS A 1 342 ? -3.111 -35.542 13.867 1.00 48.38 342 LYS A O 1
ATOM 2725 N N . LEU A 1 343 ? -4.321 -33.650 13.784 1.00 50.91 343 LEU A N 1
ATOM 2726 C CA . LEU A 1 343 ? -4.932 -33.779 15.106 1.00 50.91 343 LEU A CA 1
ATOM 2727 C C . LEU A 1 343 ? -5.991 -34.894 15.128 1.00 50.91 343 LEU A C 1
ATOM 2729 O O . LEU A 1 343 ? -5.964 -35.735 16.020 1.00 50.91 343 LEU A O 1
ATOM 2733 N N . VAL A 1 344 ? -6.868 -34.949 14.121 1.00 48.06 344 VAL A N 1
ATOM 2734 C CA . VAL A 1 344 ? -7.909 -35.978 13.977 1.00 48.06 344 VAL A CA 1
ATOM 2735 C C . VAL A 1 344 ? -7.280 -37.348 13.769 1.00 48.06 344 VAL A C 1
ATOM 2737 O O . VAL A 1 344 ? -7.613 -38.256 14.516 1.00 48.06 344 VAL A O 1
ATOM 2740 N N . LEU A 1 345 ? -6.299 -37.491 12.870 1.00 49.72 345 LEU A N 1
ATOM 2741 C CA . LEU A 1 345 ? -5.592 -38.762 12.652 1.00 49.72 345 LEU A CA 1
ATOM 2742 C C . LEU A 1 345 ? -4.851 -39.256 13.904 1.00 49.72 345 LEU A C 1
ATOM 2744 O O . LEU A 1 345 ? -4.742 -40.461 14.121 1.00 49.72 345 LEU A O 1
ATOM 2748 N N . ARG A 1 346 ? -4.379 -38.340 14.759 1.00 52.81 346 ARG A N 1
ATOM 2749 C CA . ARG A 1 346 ? -3.764 -38.679 16.050 1.00 52.81 346 ARG A CA 1
ATOM 2750 C C . ARG A 1 346 ? -4.794 -39.128 17.096 1.00 52.81 346 ARG A C 1
ATOM 2752 O O . ARG A 1 346 ? -4.442 -39.916 17.965 1.00 52.81 346 ARG A O 1
ATOM 2759 N N . ILE A 1 347 ? -6.043 -38.669 16.999 1.00 47.78 347 ILE A N 1
ATOM 2760 C CA . ILE A 1 347 ? -7.150 -39.062 17.887 1.00 47.78 347 ILE A CA 1
ATOM 2761 C C . ILE A 1 347 ? -7.823 -40.357 17.394 1.00 47.78 347 ILE A C 1
ATOM 2763 O O . ILE A 1 347 ? -8.150 -41.219 18.203 1.00 47.78 347 ILE A O 1
ATOM 2767 N N . THR A 1 348 ? -7.978 -40.546 16.079 1.00 43.28 348 THR A N 1
ATOM 2768 C CA . THR A 1 348 ? -8.591 -41.748 15.482 1.00 43.28 348 THR A CA 1
ATOM 2769 C C . THR A 1 348 ? -7.623 -42.923 15.319 1.00 43.28 348 THR A C 1
ATOM 2771 O O . THR A 1 348 ? -8.071 -44.048 15.132 1.00 43.28 348 THR A O 1
ATOM 2774 N N . GLY A 1 349 ? -6.307 -42.707 15.431 1.00 43.88 349 GLY A N 1
ATOM 2775 C CA . GLY A 1 349 ? -5.279 -43.757 15.349 1.00 43.88 349 GLY A CA 1
ATOM 2776 C C . GLY A 1 349 ? -5.193 -44.702 16.557 1.00 43.88 349 GLY A C 1
ATOM 2777 O O . GLY A 1 349 ? -4.324 -45.568 16.585 1.00 43.88 349 GLY A O 1
ATOM 2778 N N . SER A 1 350 ? -6.078 -44.567 17.550 1.00 35.41 350 SER A N 1
ATOM 2779 C CA . SER A 1 350 ? -6.156 -45.453 18.719 1.00 35.41 350 SER A CA 1
ATOM 2780 C C . SER A 1 350 ? -7.275 -46.494 18.584 1.00 35.41 350 SER A C 1
ATOM 2782 O O . SER A 1 350 ? -8.095 -46.660 19.484 1.00 35.41 350 SER A O 1
ATOM 2784 N N . ALA A 1 351 ? -7.312 -47.212 17.463 1.00 35.91 351 ALA A N 1
ATOM 2785 C CA . ALA A 1 351 ? -8.114 -48.422 17.312 1.00 35.91 351 ALA A CA 1
ATOM 2786 C C . ALA A 1 351 ? -7.208 -49.535 16.770 1.00 35.91 351 ALA A C 1
ATOM 2788 O O . ALA A 1 351 ? -6.830 -49.532 15.601 1.00 35.91 351 ALA A O 1
ATOM 2789 N N . LYS A 1 352 ? -6.808 -50.458 17.655 1.00 34.75 352 LYS A N 1
ATOM 2790 C CA . LYS A 1 352 ? -6.067 -51.677 17.300 1.00 34.75 352 LYS A CA 1
ATOM 2791 C C . LYS A 1 352 ? -6.854 -52.468 16.242 1.00 34.75 352 LYS A C 1
ATOM 2793 O O . LYS A 1 352 ? -8.011 -52.790 16.515 1.00 34.75 352 LYS A O 1
ATOM 2798 N N . PRO A 1 353 ? -6.260 -52.857 15.102 1.00 32.16 353 PRO A N 1
ATOM 2799 C CA . PRO A 1 353 ? -6.822 -53.921 14.292 1.00 32.16 353 PRO A CA 1
ATOM 2800 C C . PRO A 1 353 ? -6.430 -55.275 14.893 1.00 32.16 353 PRO A C 1
ATOM 2802 O O . PRO A 1 353 ? -5.261 -55.534 15.181 1.00 32.16 353 PRO A O 1
ATOM 2805 N N . ASN A 1 354 ? -7.443 -56.113 15.105 1.00 30.67 354 ASN A N 1
ATOM 2806 C CA . ASN A 1 354 ? -7.295 -57.510 15.482 1.00 30.67 354 ASN A CA 1
ATOM 2807 C C . ASN A 1 354 ? -6.546 -58.289 14.394 1.00 30.67 354 ASN A C 1
ATOM 2809 O O . ASN A 1 354 ? -6.757 -58.090 13.199 1.00 30.67 354 ASN A O 1
ATOM 2813 N N . THR A 1 355 ? -5.705 -59.200 14.864 1.00 34.34 355 THR A N 1
ATOM 2814 C CA . THR A 1 355 ? -5.049 -60.290 14.144 1.00 34.34 355 THR A CA 1
ATOM 2815 C C . THR A 1 355 ? -6.023 -61.093 13.282 1.00 34.34 355 THR A C 1
ATOM 2817 O O . THR A 1 355 ? -7.003 -61.623 13.807 1.00 34.34 355 THR A O 1
ATOM 2820 N N . VAL A 1 356 ? -5.693 -61.259 12.001 1.00 31.14 356 VAL A N 1
ATOM 2821 C CA . VAL A 1 356 ? -6.080 -62.427 11.200 1.00 31.14 356 VAL A CA 1
ATOM 2822 C C . VAL A 1 356 ? -4.852 -62.845 10.392 1.00 31.14 356 VAL A C 1
ATOM 2824 O O . VAL A 1 356 ? -4.418 -62.124 9.495 1.00 31.14 356 VAL A O 1
ATOM 2827 N N . ASP A 1 357 ? -4.282 -63.985 10.782 1.00 33.50 357 ASP A N 1
ATOM 2828 C CA . ASP A 1 357 ? -3.324 -64.775 10.009 1.00 33.50 357 ASP A CA 1
ATOM 2829 C C . ASP A 1 357 ? -3.921 -65.172 8.651 1.00 33.50 357 ASP A C 1
ATOM 2831 O O . ASP A 1 357 ? -5.118 -65.451 8.562 1.00 33.50 357 ASP A O 1
ATOM 2835 N N 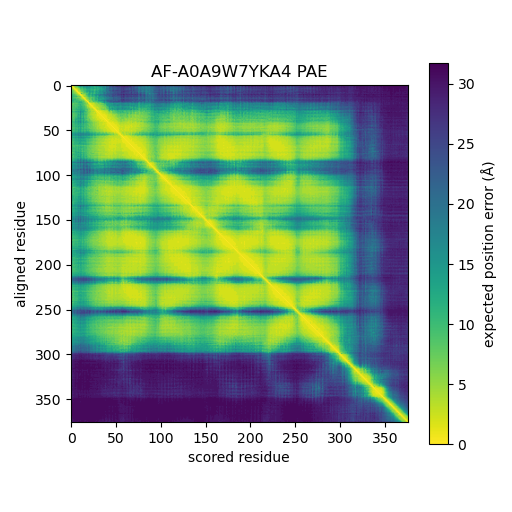. ASN A 1 358 ? -3.083 -65.249 7.611 1.00 28.83 358 ASN A N 1
ATOM 2836 C CA . ASN A 1 358 ? -2.820 -66.499 6.879 1.00 28.83 358 ASN A CA 1
ATOM 2837 C C . ASN A 1 358 ? -2.008 -66.260 5.594 1.00 28.83 358 ASN A C 1
ATOM 2839 O O . ASN A 1 358 ? -2.483 -65.606 4.670 1.00 28.83 358 ASN A O 1
ATOM 2843 N N . GLY A 1 359 ? -0.852 -66.932 5.534 1.00 28.59 359 GLY A N 1
ATOM 2844 C CA . GLY A 1 359 ? -0.349 -67.650 4.357 1.00 28.59 359 GLY A CA 1
ATOM 2845 C C . GLY A 1 359 ? 0.278 -66.817 3.243 1.00 28.59 359 GLY A C 1
ATOM 2846 O O . GLY A 1 359 ? -0.421 -66.140 2.502 1.00 28.59 359 GLY A O 1
ATOM 2847 N N . TRP A 1 360 ? 1.597 -66.920 3.085 1.00 26.39 360 TRP A N 1
ATOM 2848 C CA . TRP A 1 360 ? 2.272 -67.703 2.031 1.00 26.39 360 TRP A CA 1
ATOM 2849 C C . TRP A 1 360 ? 3.715 -67.188 1.901 1.00 26.39 360 TRP A C 1
ATOM 2851 O O . TRP A 1 360 ? 4.067 -66.495 0.951 1.00 26.39 360 TRP A O 1
ATOM 2861 N N . ASP A 1 361 ? 4.546 -67.548 2.882 1.00 31.64 361 ASP A N 1
ATOM 2862 C CA . ASP A 1 361 ? 5.970 -67.782 2.646 1.00 31.64 361 ASP A CA 1
ATOM 2863 C C . ASP A 1 361 ? 6.087 -69.140 1.942 1.00 31.64 361 ASP A C 1
ATOM 2865 O O . ASP A 1 361 ? 5.504 -70.112 2.427 1.00 31.64 361 ASP A O 1
ATOM 2869 N N . ASN A 1 362 ? 6.757 -69.176 0.784 1.00 32.41 362 ASN A N 1
ATOM 2870 C CA . ASN A 1 362 ? 7.548 -70.288 0.221 1.00 32.41 362 ASN A CA 1
ATOM 2871 C C . ASN A 1 362 ? 7.622 -70.174 -1.309 1.00 32.41 362 ASN A C 1
ATOM 2873 O O . ASN A 1 362 ? 6.684 -70.572 -1.999 1.00 32.41 362 ASN A O 1
ATOM 2877 N N . ALA A 1 363 ? 8.752 -69.675 -1.821 1.00 30.61 363 ALA A N 1
ATOM 2878 C CA . ALA A 1 363 ? 9.375 -70.121 -3.074 1.00 30.61 363 ALA A CA 1
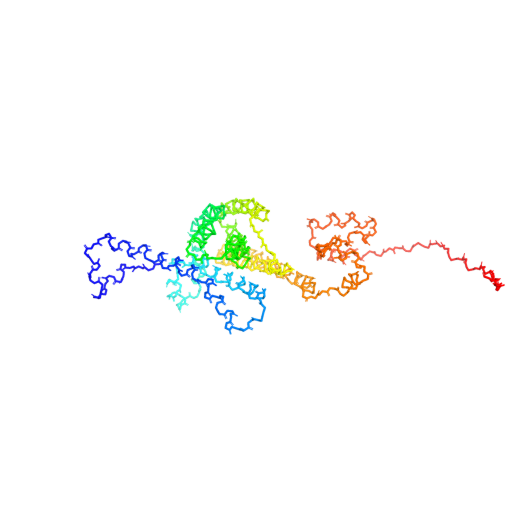ATOM 2879 C C . ALA A 1 363 ? 10.730 -69.405 -3.276 1.00 30.61 363 ALA A C 1
ATOM 2881 O O . ALA A 1 363 ? 10.886 -68.569 -4.164 1.00 30.61 363 ALA A O 1
ATOM 2882 N N . GLU A 1 364 ? 11.712 -69.730 -2.433 1.00 32.03 364 GLU A N 1
ATOM 2883 C CA . GLU A 1 364 ? 13.104 -69.810 -2.8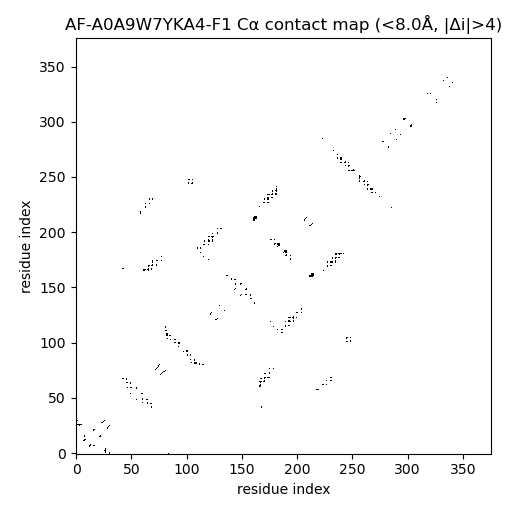86 1.00 32.03 364 GLU A CA 1
ATOM 2884 C C . GLU A 1 364 ? 13.266 -71.190 -3.535 1.00 32.03 364 GLU A C 1
ATOM 2886 O O . GLU A 1 364 ? 12.932 -72.180 -2.895 1.00 32.03 364 GLU A O 1
ATOM 2891 N N . ASP A 1 365 ? 13.659 -71.235 -4.813 1.00 32.12 365 ASP A N 1
ATOM 2892 C CA . ASP A 1 365 ? 14.496 -72.274 -5.446 1.00 32.12 365 ASP A CA 1
ATOM 2893 C C . ASP A 1 365 ? 14.308 -72.265 -6.973 1.00 32.12 365 ASP A C 1
ATOM 2895 O O . ASP A 1 365 ? 13.270 -72.680 -7.483 1.00 32.12 365 ASP A O 1
ATOM 2899 N N . ALA A 1 366 ? 15.332 -71.788 -7.696 1.00 29.67 366 ALA A N 1
ATOM 2900 C CA . ALA A 1 366 ? 15.869 -72.381 -8.934 1.00 29.67 366 ALA A CA 1
ATOM 2901 C C . ALA A 1 366 ? 16.793 -71.384 -9.666 1.00 29.67 366 ALA A C 1
ATOM 2903 O O . ALA A 1 366 ? 16.343 -70.518 -10.416 1.00 29.67 366 ALA A O 1
ATOM 2904 N N . MET A 1 367 ? 18.108 -71.551 -9.495 1.00 31.72 367 MET A N 1
ATOM 2905 C CA . MET A 1 367 ? 19.085 -71.207 -10.539 1.00 31.72 367 MET A CA 1
ATOM 2906 C C . MET A 1 367 ? 19.106 -72.324 -11.599 1.00 31.72 367 MET A C 1
ATOM 2908 O O . MET A 1 367 ? 18.801 -73.474 -11.278 1.00 31.72 367 MET A O 1
ATOM 2912 N N . PRO A 1 368 ? 19.521 -72.026 -12.842 1.00 35.12 368 PRO A N 1
ATOM 2913 C CA . PRO A 1 368 ? 20.882 -72.430 -13.209 1.00 35.12 368 PRO A CA 1
ATOM 2914 C C . PRO A 1 368 ? 21.628 -71.394 -14.066 1.00 35.12 368 PRO A C 1
ATOM 2916 O O . PRO A 1 368 ? 21.038 -70.630 -14.826 1.00 35.12 368 PRO A O 1
ATOM 2919 N N . GLY A 1 369 ? 22.959 -71.409 -13.952 1.00 28.84 369 GLY A N 1
ATOM 2920 C CA . GLY A 1 369 ? 23.873 -70.690 -14.838 1.00 28.84 369 GLY A CA 1
ATOM 2921 C C . GLY A 1 369 ? 24.276 -71.492 -16.078 1.00 28.84 369 GLY A C 1
ATOM 2922 O O . GLY A 1 369 ? 24.207 -72.715 -16.073 1.00 28.84 369 GLY A O 1
ATOM 2923 N N . PHE A 1 370 ? 24.742 -70.769 -17.098 1.00 29.22 370 PHE A N 1
ATOM 2924 C CA . PHE A 1 370 ? 25.596 -71.184 -18.224 1.00 29.22 370 PHE A CA 1
ATOM 2925 C C . PHE A 1 370 ? 26.269 -69.880 -18.711 1.00 29.22 370 PHE A C 1
ATOM 2927 O O . PHE A 1 370 ? 25.575 -68.900 -18.956 1.00 29.22 370 PHE A O 1
ATOM 2934 N N . ALA A 1 371 ? 27.572 -69.679 -18.502 1.00 31.52 371 ALA A N 1
ATOM 2935 C CA . ALA A 1 371 ? 28.718 -70.161 -19.285 1.00 31.52 371 ALA A CA 1
ATOM 2936 C C . ALA A 1 371 ? 28.949 -69.371 -20.595 1.00 31.52 371 ALA A C 1
ATOM 2938 O O . ALA A 1 371 ? 28.059 -69.250 -21.427 1.00 31.52 371 ALA A O 1
ATOM 2939 N N . HIS A 1 372 ? 30.175 -68.839 -20.681 1.00 32.16 372 HIS A N 1
ATOM 2940 C CA . HIS A 1 372 ? 30.896 -68.213 -21.795 1.00 32.16 372 HIS A CA 1
ATOM 2941 C C . HIS A 1 372 ? 30.516 -68.657 -23.217 1.00 32.16 372 HIS A C 1
ATOM 2943 O O . HIS A 1 372 ? 30.376 -69.851 -23.455 1.00 32.16 372 HIS A O 1
ATOM 2949 N N . ASP A 1 373 ? 30.562 -67.711 -24.165 1.00 30.23 373 ASP A N 1
ATOM 2950 C CA . ASP A 1 373 ? 31.414 -67.871 -25.352 1.00 30.23 373 ASP A CA 1
ATOM 2951 C C . ASP A 1 373 ? 31.788 -66.525 -26.001 1.00 30.23 373 ASP A C 1
ATOM 2953 O O . ASP A 1 373 ? 30.994 -65.584 -26.053 1.00 30.23 373 ASP A O 1
ATOM 2957 N N . ASP A 1 374 ? 33.044 -66.466 -26.443 1.00 35.91 374 ASP A N 1
ATOM 2958 C CA . ASP A 1 374 ? 33.662 -65.422 -27.258 1.00 35.91 374 ASP A CA 1
ATOM 2959 C C . ASP A 1 374 ? 33.219 -65.521 -28.733 1.00 35.91 374 ASP A C 1
ATOM 2961 O O . ASP A 1 374 ? 32.897 -66.601 -29.220 1.00 35.91 374 ASP A O 1
ATOM 2965 N N . GLN A 1 375 ? 33.370 -64.401 -29.452 1.00 35.78 375 GLN A N 1
ATOM 2966 C CA . GLN A 1 375 ? 33.847 -64.253 -30.844 1.00 35.78 375 GLN A CA 1
ATOM 2967 C C . GLN A 1 375 ? 32.984 -63.398 -31.796 1.00 35.78 375 GLN A C 1
ATOM 2969 O O . GLN A 1 375 ? 31.825 -63.699 -32.070 1.00 35.78 375 GLN A O 1
ATOM 2974 N N . LEU A 1 376 ? 33.721 -62.438 -32.387 1.00 35.69 376 LEU A N 1
ATOM 2975 C CA . LEU A 1 376 ? 33.534 -61.608 -33.592 1.00 35.69 376 LEU A CA 1
ATOM 2976 C C . LEU A 1 376 ? 32.707 -60.320 -33.497 1.00 35.69 376 LEU A C 1
ATOM 2978 O O . LEU A 1 376 ? 31.463 -60.372 -33.407 1.00 35.69 376 LEU A O 1
#

pLDDT: mean 73.91, std 19.33, range [26.39, 95.62]

Nearest PDB structures (foldseek):
  8gso-assembly1_B  TM=7.374E-01  e=1.996E-07  Arabidopsis thaliana
  8xs0-assembly1_B  TM=7.591E-01  e=2.873E-07  Arabidopsis thaliana
  8xry-assembly1_A  TM=7.611E-01  e=4.963E-07  Arabidopsis thaliana
  8xw0-assembly1_A  TM=7.389E-01  e=3.682E-06  Arabidopsis thaliana

Solvent-accessible surface area (backbone atoms only — not comparable to full-atom values): 22032 Å² total; per-residue (Å²): 124,70,69,48,77,68,54,57,72,42,80,91,35,55,83,54,77,79,40,75,66,59,46,48,44,59,49,56,48,48,60,52,51,53,49,52,50,50,62,68,47,42,67,57,53,56,50,51,53,46,58,73,72,61,62,89,45,73,62,56,47,38,59,51,43,25,55,53,49,30,55,49,44,48,48,64,58,49,50,40,54,41,36,55,90,40,53,69,56,47,65,63,40,56,79,77,42,66,75,57,51,53,56,49,50,57,58,31,52,66,67,28,45,63,59,51,40,51,51,51,51,47,47,37,54,54,45,47,50,48,63,74,63,35,59,66,66,53,50,48,48,59,49,47,36,75,77,70,41,87,46,73,69,47,38,55,60,49,66,52,60,54,62,74,60,62,40,60,52,51,30,55,53,41,47,50,49,28,52,26,62,46,29,44,86,78,43,52,70,44,32,58,53,44,52,51,30,54,56,52,50,50,57,52,49,56,52,37,59,75,75,51,44,50,65,85,87,69,81,65,84,66,60,64,53,67,53,48,52,53,50,43,51,51,27,50,52,54,30,49,52,50,52,36,50,56,39,55,72,46,51,87,62,52,81,64,25,58,55,49,42,53,52,42,53,49,51,52,52,49,53,50,52,52,51,52,52,52,50,66,66,46,44,58,64,72,77,41,83,60,64,68,61,56,52,53,44,70,75,33,67,65,55,54,68,78,41,80,73,63,84,73,72,85,67,78,63,69,80,75,51,60,77,83,52,48,62,54,48,68,62,44,71,77,79,54,64,70,65,58,56,55,52,48,53,65,65,66,65,79,63,87,81,80,89,76,89,80,91,81,89,86,83,89,85,82,85,85,89,81,83,89,83,89,87,136

Sequence (376 aa):
LVQVKSLANFEAFKWLRGNSVVLGIFSGVVPSLVLALLMSVLPYILRLLLYIEGTTTRSQIKLRMLHRLFFFQTWNVYLVTIFSSSIFQIAVKSVSEPGKIVELIQTQVPQSATNILTYVLLLAFIGAAKEIVQGVPLALRYLVPKLFAKTPRMMLKAEQPQDFKWEAAIPTHSLIFLMGFSYSFIAPIVNWFVMVYFGLFYLIYRYQFLYVYNDSTWATGGLSFPKSIKQILVGIYISEVYLLLMMVAKLHAGVNAIMRIVVAAGLIAVTVGAHLYINEVYMPAINHLPVKRAADVERTPALAREFPDVLDRSGDIEKMLPESQRCAYATFSSLVPAFVIKLVLRITGSAKPNTVDNGWDNAEDAMPGFAHDDQL

Secondary structure (DSSP, 8-state):
---HHHHTTSGGGGGGGG-HHHHHHHHHHHHHHHHHHHHHHHHHHHHHHHHHTT---HHHHHHHHHHHHHHHHIIIIIIHHHHTTTHHHHHHHTTT-THHHHHHHHHHHHHTHHHHHHHHHHIIIIIHHHHHH-HHHHHHHHHHHHHH--SHHHHHHHTSPPPP-HHHHHHHHHHHHHHHHHHTTT-HHHHHHHHHHHHHHHHHHHHHHHHT---TT---TTTHHHHHHHHHHHHHHHHHHHHHHHHHTTTTS-HHHHHHHHHHHHHHHHHHHHHHHHHHHHHHHHHS--HHHHHHHHH-HHHHHH-TTGGG---TTGGGS-HHHHHHHHHHTTTS-HHHHHHHHHHHT--PPPP---------------------

Radius of gyration: 30.66 Å; Cα contacts (8 Å, |Δi|>4): 225; chains: 1; bounding box: 55×114×67 Å